Protein AF-A0A554JLK6-F1 (afdb_monomer)

Foldseek 3Di:
DADLVVLLVVLVVVVLADDPLLSVLSVVQQQLLLAPPVCSRVSSPQQWADRDPPFTDHGPSVLSNLCVLQVAAAQFAEEEAQCQSQRSVLSNLSHHQPQDPVRHGYAYEYEHQDPVRLVNNVVSSCVVPCVVVRRYHGHNHQCLLPDQVDAQGQGYEYQAEEEPDRRVNVLQRHDAQHWYWHHYAQWIKIWGRPDNPDIDIDIGGHHDGHHRDHPVPPDDDQDVVNVVVVVVVVVVVVVVVVLCCLQQFFFAPDQAWDKDFFDPPDWLLNVLVRCCVNRRHVGSVSLCVVCVVVVNRHQFAGGMDIDHSGQGSVNVSVDRNVDLLQKDKDFFDFLAWQQNVQVVCCVVVQDPRCQLVCCQQPVLVVLLVLAPLCPVPDPNGGCFQQQATGIDIAHSPHHSNNSSSVSNVVSDVLCDPVVCVLCVVVVHRSFLLSQQLLLLRQFAPDLVVSLQLLQLQVVCLVVQHQSQRVLLLLLVLVVDVVLVPPDSDDDPVSLVDPDQSNSSVDTDTRPGRSHHHHSSSSVSNSNHDHDLFNDWHQAPVRDIDTHNDPVRRVVVCCVRVVPDDDDD

Radius of gyration: 35.51 Å; Cα contacts (8 Å, |Δi|>4): 1007; chains: 1; bounding box: 73×86×81 Å

Mean predicted aligned error: 19.07 Å

Secondary structure (DSSP, 8-state):
--SHHHHHHHHHHTTS---HHHHHHHHHS-GGGGS-GGGGGGTTSSS-EEEETTEEEPPHHHHHHHHHHH---TT-EEEEES-TTSHHHHHHHHHHTS--TTS---EEEEE-SSHHHHHHHHHHHHTTTTTTTTSEEEE-S-GGG--GGG--EEEEEESSBBSSS--HHHHHHEEEEEEEEEEETTEEEEEEE-SSS-EEEEEEES---PBP--GGG---PPPHHHHHHHHHHHHHHHHHHHHHHHHHS---S-SS-EEEEE-TT--HHHHHHHHHHTTS-S-HHHHHHHHHHTT-TT-PPPEEEEE-TT--HHHHHHHHHH-S--EEEEE--TT--HHHHHHHHHHTTSS-TTHHHHIIIII-GGGGGG-GGGTTPPTT--STTTS--SEEEEETT--HHHHHHHHHHHHHHHS-HHHHHHHHHTT--HHHHHHHHHHHHHH-SSHHHHHHHHHHHHHHHHTT-----HHHHHHHHHH-HHHHTT--S--TTGGG---TT-TTTS-SS-SS-SS---HHHHHHHHSPPP-S--EEEE-TTSPEEEESSHHHHHHHHHHHH-------

Structure (mmCIF, N/CA/C/O backbone):
data_AF-A0A554JLK6-F1
#
_entry.id   AF-A0A554JLK6-F1
#
loop_
_atom_site.group_PDB
_atom_site.id
_atom_site.type_symbol
_atom_site.label_atom_id
_atom_site.label_alt_id
_atom_site.label_comp_id
_atom_site.label_asym_id
_atom_site.label_entity_id
_atom_site.label_seq_id
_atom_site.pdbx_PDB_ins_code
_atom_site.Cartn_x
_atom_site.Cartn_y
_atom_site.Cartn_z
_atom_site.occupancy
_atom_site.B_iso_or_equiv
_atom_site.auth_seq_id
_atom_site.auth_comp_id
_atom_site.auth_asym_id
_atom_site.auth_atom_id
_atom_site.pdbx_PDB_model_num
ATOM 1 N N . MET A 1 1 ? 7.892 -14.047 -4.023 1.00 76.25 1 MET A N 1
ATOM 2 C CA . MET A 1 1 ? 7.527 -15.366 -3.460 1.00 76.25 1 MET A CA 1
ATOM 3 C C . MET A 1 1 ? 8.730 -15.865 -2.685 1.00 76.25 1 MET A C 1
ATOM 5 O O . MET A 1 1 ? 9.843 -15.642 -3.142 1.00 76.25 1 MET A O 1
ATOM 9 N N . SER A 1 2 ? 8.518 -16.436 -1.505 1.00 81.81 2 SER A N 1
ATOM 10 C CA . SER A 1 2 ? 9.568 -16.790 -0.541 1.00 81.81 2 SER A CA 1
ATOM 11 C C . SER A 1 2 ? 9.986 -18.266 -0.585 1.00 81.81 2 SER A C 1
ATOM 13 O O . SER A 1 2 ? 10.984 -18.630 0.025 1.00 81.81 2 SER A O 1
ATOM 15 N N . SER A 1 3 ? 9.259 -19.123 -1.316 1.00 93.31 3 SER A N 1
ATOM 16 C CA . SER A 1 3 ? 9.575 -20.553 -1.455 1.00 93.31 3 SER A CA 1
ATOM 17 C C . SER A 1 3 ? 9.109 -21.144 -2.791 1.00 93.31 3 SER A C 1
ATOM 19 O O . SER A 1 3 ? 8.196 -20.604 -3.427 1.00 93.31 3 SER A O 1
ATOM 21 N N . ASN A 1 4 ? 9.665 -22.303 -3.175 1.00 94.38 4 ASN A N 1
ATOM 22 C CA . ASN A 1 4 ? 9.244 -23.053 -4.368 1.00 94.38 4 ASN A CA 1
ATOM 23 C C . ASN A 1 4 ? 7.742 -23.406 -4.329 1.00 94.38 4 ASN A C 1
ATOM 25 O O . ASN A 1 4 ? 7.024 -23.275 -5.315 1.00 94.38 4 ASN A O 1
ATOM 29 N N . ASN A 1 5 ? 7.218 -23.766 -3.152 1.00 95.75 5 ASN A N 1
ATOM 30 C CA . ASN A 1 5 ? 5.797 -24.082 -2.982 1.00 95.75 5 ASN A CA 1
ATOM 31 C C . ASN A 1 5 ? 4.879 -22.882 -3.251 1.00 95.75 5 ASN A C 1
ATOM 33 O O . ASN A 1 5 ? 3.791 -23.052 -3.802 1.00 95.75 5 ASN A O 1
ATOM 37 N N . GLU A 1 6 ? 5.287 -21.673 -2.862 1.00 96.00 6 GLU A N 1
ATOM 38 C CA . GLU A 1 6 ? 4.526 -20.460 -3.172 1.00 96.00 6 GLU A CA 1
ATOM 39 C C . GLU A 1 6 ? 4.541 -20.151 -4.667 1.00 96.00 6 GLU A C 1
ATOM 41 O O . GLU A 1 6 ? 3.490 -19.814 -5.214 1.00 96.00 6 GLU A O 1
ATOM 46 N N . LEU A 1 7 ? 5.695 -20.329 -5.321 1.00 97.00 7 LEU A N 1
ATOM 47 C CA . LEU A 1 7 ? 5.822 -20.196 -6.770 1.00 97.00 7 LEU A CA 1
ATOM 48 C C . LEU A 1 7 ? 4.867 -21.145 -7.497 1.00 97.00 7 LEU A C 1
ATOM 50 O O . LEU A 1 7 ? 4.025 -20.699 -8.275 1.00 97.00 7 LEU A O 1
ATOM 54 N N . ILE A 1 8 ? 4.919 -22.436 -7.173 1.00 97.88 8 ILE A N 1
ATOM 55 C CA . ILE A 1 8 ? 4.064 -23.461 -7.784 1.00 97.88 8 ILE A CA 1
ATOM 56 C C . ILE A 1 8 ? 2.579 -23.142 -7.567 1.00 97.88 8 ILE A C 1
ATOM 58 O O . ILE A 1 8 ? 1.784 -23.212 -8.502 1.00 97.88 8 ILE A O 1
ATOM 62 N N . ARG A 1 9 ? 2.186 -22.730 -6.353 1.00 97.50 9 ARG A N 1
ATOM 63 C CA . ARG A 1 9 ? 0.800 -22.321 -6.065 1.00 97.50 9 ARG A CA 1
ATOM 64 C C . ARG A 1 9 ? 0.363 -21.104 -6.880 1.00 97.50 9 ARG A C 1
ATOM 66 O O . ARG A 1 9 ? -0.819 -21.025 -7.210 1.00 97.50 9 ARG A O 1
ATOM 73 N N . SER A 1 10 ? 1.259 -20.158 -7.171 1.00 97.12 10 SER A N 1
ATOM 74 C CA . SER A 1 10 ? 0.940 -19.015 -8.037 1.00 97.12 10 SER A CA 1
ATOM 75 C C . SER A 1 10 ? 0.710 -19.466 -9.472 1.00 97.12 10 SER A C 1
ATOM 77 O O . SER A 1 10 ? -0.347 -19.185 -10.025 1.00 97.12 10 SER A O 1
ATOM 79 N N . LEU A 1 11 ? 1.627 -20.267 -10.023 1.00 97.88 11 LEU A N 1
ATOM 80 C CA . LEU A 1 11 ? 1.534 -20.776 -11.395 1.00 97.88 11 LEU A CA 1
ATOM 81 C C . LEU A 1 11 ? 0.262 -21.614 -11.625 1.00 97.88 11 LEU A C 1
ATOM 83 O O . LEU A 1 11 ? -0.370 -21.517 -12.678 1.00 97.88 11 LEU A O 1
ATOM 87 N N . ILE A 1 12 ? -0.154 -22.400 -10.624 1.00 98.12 12 ILE A N 1
ATOM 88 C CA . ILE A 1 12 ? -1.425 -23.141 -10.660 1.00 98.12 12 ILE A CA 1
ATOM 89 C C . ILE A 1 12 ? -2.621 -22.186 -10.623 1.00 98.12 12 ILE A C 1
ATOM 91 O O . ILE A 1 12 ? -3.562 -22.335 -11.400 1.00 98.12 12 ILE A O 1
ATOM 95 N N . ARG A 1 13 ? -2.598 -21.190 -9.731 1.00 97.00 13 ARG A N 1
ATOM 96 C CA . ARG A 1 13 ? -3.696 -20.226 -9.566 1.00 97.00 13 ARG A CA 1
ATOM 97 C C . ARG A 1 13 ? -3.902 -19.356 -10.800 1.00 97.00 13 ARG A C 1
ATOM 99 O O . ARG A 1 13 ? -5.038 -19.064 -11.152 1.00 97.00 13 ARG A O 1
ATOM 106 N N . GLU A 1 14 ? -2.815 -18.959 -11.446 1.00 94.19 14 GLU A N 1
ATOM 107 C CA . GLU A 1 14 ? -2.830 -18.222 -12.712 1.00 94.19 14 GLU A CA 1
ATOM 108 C C . GLU A 1 14 ? -3.269 -19.098 -13.889 1.00 94.19 14 GLU A C 1
ATOM 110 O O . GLU A 1 14 ? -3.522 -18.597 -14.983 1.00 94.19 14 GLU A O 1
ATOM 115 N N . GLY A 1 15 ? -3.379 -20.412 -13.673 1.00 96.00 15 GLY A N 1
ATOM 116 C CA . GLY A 1 15 ? -3.769 -21.357 -14.700 1.00 96.00 15 GLY A CA 1
AT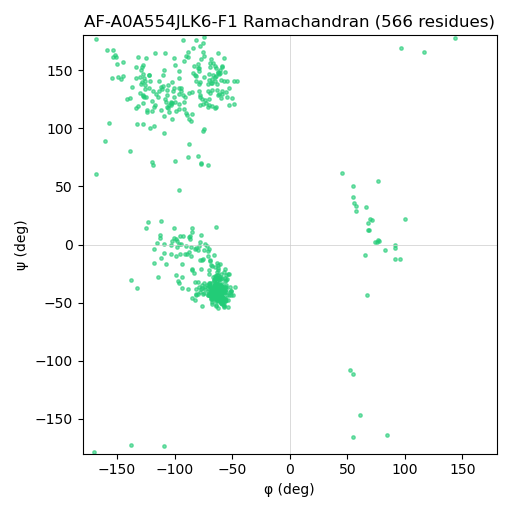OM 117 C C . GLY A 1 15 ? -2.724 -21.459 -15.803 1.00 96.00 15 GLY A C 1
ATOM 118 O O . GLY A 1 15 ? -3.101 -21.678 -16.949 1.00 96.00 15 GLY A O 1
ATOM 119 N N . VAL A 1 16 ? -1.435 -21.290 -15.497 1.00 97.62 16 VAL A N 1
ATOM 120 C CA . VAL A 1 16 ? -0.350 -21.571 -16.450 1.00 97.62 16 VAL A CA 1
ATOM 121 C C . VAL A 1 16 ? 0.241 -22.961 -16.238 1.00 97.62 16 VAL A C 1
ATOM 123 O O . VAL A 1 16 ? 0.626 -23.586 -17.212 1.00 97.62 16 VAL A O 1
ATOM 126 N N . LEU A 1 17 ? 0.248 -23.474 -15.004 1.00 98.25 17 LEU A N 1
ATOM 127 C CA . LEU A 1 17 ? 0.701 -24.826 -14.664 1.00 98.25 17 LEU A CA 1
ATOM 128 C C . LEU A 1 17 ? -0.498 -25.668 -14.205 1.00 98.25 17 LEU A C 1
ATOM 130 O O . LEU A 1 17 ? -1.136 -25.346 -13.206 1.00 98.25 17 LEU A O 1
ATOM 134 N N . LYS A 1 18 ? -0.835 -26.722 -14.946 1.00 97.50 18 LYS A N 1
ATOM 135 C CA . LYS A 1 18 ? -2.105 -27.461 -14.821 1.00 97.50 18 LYS A CA 1
ATOM 136 C C . LYS A 1 18 ? -1.911 -28.969 -14.767 1.00 97.50 18 LYS A C 1
ATOM 138 O O . LYS A 1 18 ? -2.658 -29.650 -14.069 1.00 97.50 18 LYS A O 1
ATOM 143 N N . THR A 1 19 ? -0.952 -29.484 -15.528 1.00 97.81 19 THR A N 1
ATOM 144 C CA . THR A 1 19 ? -0.754 -30.920 -15.714 1.00 97.81 19 THR A CA 1
ATOM 145 C C . THR A 1 19 ? -0.095 -31.524 -14.466 1.00 97.81 19 THR A C 1
ATOM 147 O O . THR A 1 19 ? 0.969 -31.041 -14.068 1.00 97.81 19 THR A O 1
ATOM 150 N N . PRO A 1 20 ? -0.681 -32.561 -13.830 1.00 97.00 20 PRO A N 1
ATOM 151 C CA . PRO A 1 20 ? -0.158 -33.145 -12.590 1.00 97.00 20 PRO A CA 1
ATOM 152 C C . PRO A 1 20 ? 1.318 -33.545 -12.663 1.00 97.00 20 PRO A C 1
ATOM 154 O O . PRO A 1 20 ? 2.090 -33.198 -11.773 1.00 97.00 20 PRO A O 1
ATOM 157 N N . GLU A 1 21 ? 1.739 -34.176 -13.758 1.00 95.62 21 GLU A N 1
ATOM 158 C CA . GLU A 1 21 ? 3.119 -34.619 -13.960 1.00 95.62 21 GLU A CA 1
ATOM 159 C C . GLU A 1 21 ? 4.100 -33.437 -14.026 1.00 95.62 21 GLU A C 1
ATOM 161 O O . GLU A 1 21 ? 5.222 -33.527 -13.527 1.00 95.62 21 GLU A O 1
ATOM 166 N N . LEU A 1 22 ? 3.673 -32.304 -14.600 1.00 98.31 22 LEU A N 1
ATOM 167 C CA . LEU A 1 22 ? 4.466 -31.073 -14.623 1.00 98.31 22 LEU A CA 1
ATOM 168 C C . LEU A 1 22 ? 4.493 -30.398 -13.249 1.00 98.31 22 LEU A C 1
ATOM 170 O O . LEU A 1 22 ? 5.538 -29.899 -12.838 1.00 98.31 22 LEU A O 1
ATOM 174 N N . ILE A 1 23 ? 3.383 -30.412 -12.507 1.00 98.50 23 ILE A N 1
ATOM 175 C CA . ILE A 1 23 ? 3.348 -29.911 -11.127 1.00 98.50 23 ILE A CA 1
ATOM 176 C C . ILE A 1 23 ? 4.336 -30.696 -10.255 1.00 98.50 23 ILE A C 1
ATOM 178 O O . ILE A 1 23 ? 5.090 -30.094 -9.488 1.00 98.50 23 ILE A O 1
ATOM 182 N N . ASP A 1 24 ? 4.372 -32.019 -10.394 1.00 97.88 24 ASP A N 1
ATOM 183 C CA . ASP A 1 24 ? 5.304 -32.867 -9.653 1.00 97.88 24 ASP A CA 1
ATOM 184 C C . ASP A 1 24 ? 6.756 -32.644 -10.087 1.00 97.88 24 ASP A C 1
ATOM 186 O O . ASP A 1 24 ? 7.638 -32.581 -9.229 1.00 97.88 24 ASP A O 1
ATOM 190 N N . ALA A 1 25 ? 7.009 -32.401 -11.377 1.00 98.25 25 ALA A N 1
ATOM 191 C CA . ALA A 1 25 ? 8.333 -32.004 -11.854 1.00 98.25 25 ALA A CA 1
ATOM 192 C C . ALA A 1 25 ? 8.816 -30.698 -11.205 1.00 98.25 25 ALA A C 1
ATOM 194 O O . ALA A 1 25 ? 9.941 -30.639 -10.716 1.00 98.25 25 ALA A O 1
ATOM 195 N N . PHE A 1 26 ? 7.967 -29.667 -11.131 1.00 98.44 26 PHE A N 1
ATOM 196 C CA . PHE A 1 26 ? 8.320 -28.396 -10.484 1.00 98.44 26 PHE A CA 1
ATOM 197 C C . PHE A 1 26 ? 8.552 -28.538 -8.971 1.00 98.44 26 PHE A C 1
ATOM 199 O O . PHE A 1 26 ? 9.356 -27.800 -8.400 1.00 98.44 26 PHE A O 1
ATOM 206 N N . ARG A 1 27 ? 7.866 -29.477 -8.307 1.00 98.12 27 ARG A N 1
ATOM 207 C CA . ARG A 1 27 ? 8.119 -29.796 -6.891 1.00 98.12 27 ARG A CA 1
ATOM 208 C C . ARG A 1 27 ? 9.449 -30.513 -6.697 1.00 98.12 27 ARG A C 1
ATOM 210 O O . ARG A 1 27 ? 10.131 -30.247 -5.714 1.00 98.12 27 ARG A O 1
ATOM 217 N N . ALA A 1 28 ? 9.778 -31.434 -7.599 1.00 98.00 28 ALA A N 1
ATOM 218 C CA . ALA A 1 28 ? 10.960 -32.275 -7.494 1.00 98.00 28 ALA A CA 1
ATOM 219 C C . ALA A 1 28 ? 12.249 -31.568 -7.925 1.00 98.00 28 ALA A C 1
ATOM 221 O O . ALA A 1 28 ? 13.304 -31.883 -7.386 1.00 98.00 28 ALA A O 1
ATOM 222 N N . ILE A 1 29 ? 12.172 -30.646 -8.889 1.00 98.25 29 ILE A N 1
ATOM 223 C CA . ILE A 1 29 ? 13.323 -29.944 -9.465 1.00 98.25 29 ILE A CA 1
ATOM 224 C C . ILE A 1 29 ? 13.305 -28.484 -9.011 1.00 98.25 29 ILE A C 1
ATOM 226 O O . ILE A 1 29 ? 12.642 -27.627 -9.606 1.00 98.25 29 ILE A O 1
ATOM 230 N N . ASP A 1 30 ? 14.053 -28.201 -7.950 1.00 97.69 30 ASP A N 1
ATOM 231 C CA . ASP A 1 30 ? 14.119 -26.880 -7.343 1.00 97.69 30 ASP A CA 1
ATOM 232 C C . ASP A 1 30 ? 14.870 -25.898 -8.251 1.00 97.69 30 ASP A C 1
ATOM 234 O O . ASP A 1 30 ? 16.056 -26.055 -8.534 1.00 97.69 30 ASP A O 1
ATOM 238 N N . ARG A 1 31 ? 14.186 -24.837 -8.689 1.00 97.44 31 ARG A N 1
ATOM 239 C CA . ARG A 1 31 ? 14.775 -23.766 -9.503 1.00 97.44 31 ARG A CA 1
ATOM 240 C C . ARG A 1 31 ? 15.998 -23.123 -8.843 1.00 97.44 31 ARG A C 1
ATOM 242 O O . ARG A 1 31 ? 16.894 -22.683 -9.567 1.00 97.44 31 ARG A O 1
ATOM 249 N N . ASN A 1 32 ? 16.054 -23.072 -7.510 1.00 97.06 32 ASN A N 1
ATOM 250 C CA . ASN A 1 32 ? 17.182 -22.506 -6.773 1.00 97.06 32 ASN A CA 1
ATOM 251 C C . ASN A 1 32 ? 18.506 -23.212 -7.100 1.00 97.06 32 ASN A C 1
ATOM 253 O O . ASN A 1 32 ? 19.555 -22.577 -7.141 1.00 97.06 32 ASN A O 1
ATOM 257 N N . ASP A 1 33 ? 18.464 -24.497 -7.459 1.00 97.44 33 ASP A N 1
ATOM 258 C CA . ASP A 1 33 ? 19.659 -25.243 -7.851 1.00 97.44 33 ASP A CA 1
ATOM 259 C C . ASP A 1 33 ? 20.275 -24.813 -9.182 1.00 97.44 33 ASP A C 1
ATOM 261 O O . ASP A 1 33 ? 21.404 -25.216 -9.483 1.00 97.44 33 ASP A O 1
ATOM 265 N N . PHE A 1 34 ? 19.548 -24.018 -9.968 1.00 97.88 34 PHE A N 1
ATOM 266 C CA . PHE A 1 34 ? 19.894 -23.642 -11.335 1.00 97.88 34 PHE A CA 1
ATOM 267 C C . PHE A 1 34 ? 20.169 -22.140 -11.492 1.00 97.88 34 PHE A C 1
ATOM 269 O O . PHE A 1 34 ? 20.466 -21.682 -12.600 1.00 97.88 34 PHE A O 1
ATOM 276 N N . VAL A 1 35 ? 20.097 -21.359 -10.411 1.00 95.62 35 VAL A N 1
ATOM 277 C CA . VAL A 1 35 ? 20.457 -19.934 -10.412 1.00 95.62 35 VAL A CA 1
ATOM 278 C C . VAL A 1 35 ? 21.868 -19.731 -9.841 1.00 95.62 35 VAL A C 1
ATOM 280 O O . VAL A 1 35 ? 22.359 -20.573 -9.092 1.00 95.62 35 VAL A O 1
ATOM 283 N N . PRO A 1 36 ? 22.589 -18.654 -10.208 1.00 92.19 36 PRO A N 1
ATOM 284 C CA . PRO A 1 36 ? 23.815 -18.287 -9.501 1.00 92.19 36 PRO A CA 1
ATOM 285 C C . PRO A 1 36 ? 23.528 -17.950 -8.029 1.00 92.19 36 PRO A C 1
ATOM 287 O O . PRO A 1 36 ? 22.490 -17.361 -7.740 1.00 92.19 36 PRO A O 1
ATOM 290 N N . GLU A 1 37 ? 24.489 -18.220 -7.143 1.00 90.56 37 GLU A N 1
ATOM 291 C CA . GLU A 1 37 ? 24.391 -17.991 -5.687 1.00 90.56 37 GLU A CA 1
ATOM 292 C C . GLU A 1 37 ? 23.931 -16.561 -5.334 1.00 90.56 37 GLU A C 1
ATOM 294 O O . GLU A 1 37 ? 23.056 -16.347 -4.500 1.00 90.56 37 GLU A O 1
ATOM 299 N N . SER A 1 38 ? 24.421 -15.557 -6.070 1.00 91.00 38 SER A N 1
ATOM 300 C CA . SER A 1 38 ? 24.032 -14.147 -5.902 1.00 91.00 38 SER A CA 1
ATOM 301 C C . SER A 1 38 ? 22.538 -13.863 -6.119 1.00 91.00 38 SER A C 1
ATOM 303 O O . SER A 1 38 ? 22.056 -12.788 -5.765 1.00 91.00 38 SER A O 1
ATOM 305 N N . PHE A 1 39 ? 21.810 -14.785 -6.751 1.00 91.81 39 PHE A N 1
ATOM 306 C CA . PHE A 1 39 ? 20.391 -14.665 -7.075 1.00 91.81 39 PHE A CA 1
ATOM 307 C C . PHE A 1 39 ? 19.504 -15.654 -6.307 1.00 91.81 39 PHE A C 1
ATOM 309 O O . PHE A 1 39 ? 18.297 -15.643 -6.541 1.00 91.81 39 PHE A O 1
ATOM 316 N N . GLU A 1 40 ? 20.037 -16.435 -5.360 1.00 91.00 40 GLU A N 1
ATOM 317 C CA . GLU A 1 40 ? 19.241 -17.343 -4.513 1.00 91.00 40 GLU A CA 1
ATOM 318 C C . GLU A 1 40 ? 18.031 -16.658 -3.846 1.00 91.00 40 GLU A C 1
ATOM 320 O O . GLU A 1 40 ? 16.922 -17.187 -3.953 1.00 91.00 40 GLU A O 1
ATOM 325 N N . PRO A 1 41 ? 18.139 -15.430 -3.280 1.00 91.75 41 PRO A N 1
ATOM 326 C CA . PRO A 1 41 ? 16.979 -14.750 -2.689 1.00 91.75 41 PRO A CA 1
ATOM 327 C C . PRO A 1 41 ? 15.853 -14.444 -3.689 1.00 91.75 41 PRO A C 1
ATOM 329 O O . PRO A 1 41 ? 14.724 -14.156 -3.296 1.00 91.75 41 PRO A O 1
ATOM 332 N N . HIS A 1 42 ? 16.161 -14.485 -4.987 1.00 91.25 42 HIS A N 1
ATOM 333 C CA . HIS A 1 42 ? 15.244 -14.195 -6.083 1.00 91.25 42 HIS A CA 1
ATOM 334 C C . HIS A 1 42 ? 14.860 -15.448 -6.878 1.00 91.25 42 HIS A C 1
ATOM 336 O O . HIS A 1 42 ? 14.078 -15.327 -7.821 1.00 91.25 42 HIS A O 1
ATOM 342 N N . ALA A 1 43 ? 15.365 -16.635 -6.520 1.00 92.38 43 ALA A N 1
ATOM 343 C CA . ALA A 1 43 ? 15.181 -17.864 -7.292 1.00 92.38 43 ALA A CA 1
ATOM 344 C C . ALA A 1 43 ? 13.706 -18.190 -7.560 1.00 92.38 43 ALA A C 1
ATOM 346 O O . ALA A 1 43 ? 13.364 -18.646 -8.650 1.00 92.38 43 ALA A O 1
ATOM 347 N N . TYR A 1 44 ? 12.835 -17.899 -6.589 1.00 96.75 44 TYR A N 1
ATOM 348 C CA . TYR A 1 44 ? 11.397 -18.170 -6.649 1.00 96.75 44 TYR A CA 1
ATOM 349 C C . TYR A 1 44 ? 10.554 -16.992 -7.141 1.00 96.75 44 TYR A C 1
ATOM 351 O O . TYR A 1 44 ? 9.330 -17.095 -7.182 1.00 96.75 44 TYR A O 1
ATOM 359 N N . ALA A 1 45 ? 11.165 -15.855 -7.476 1.00 92.38 45 ALA A N 1
ATOM 360 C CA . ALA A 1 45 ? 10.440 -14.766 -8.112 1.00 92.38 45 ALA A CA 1
ATOM 361 C C . ALA A 1 45 ? 10.076 -15.161 -9.549 1.00 92.38 45 ALA A C 1
ATOM 363 O O . ALA A 1 45 ? 10.898 -15.733 -10.270 1.00 92.38 45 ALA A O 1
ATOM 364 N N . ASP A 1 46 ? 8.856 -14.830 -9.973 1.00 95.00 46 ASP A N 1
ATOM 365 C CA . ASP A 1 46 ? 8.412 -15.079 -11.341 1.00 95.00 46 ASP A CA 1
ATOM 366 C C . ASP A 1 46 ? 9.002 -14.043 -12.315 1.00 95.00 46 ASP A C 1
ATOM 368 O O . ASP A 1 46 ? 8.336 -13.124 -12.778 1.00 95.00 46 ASP A O 1
ATOM 372 N N . GLN A 1 47 ? 10.315 -14.133 -12.534 1.00 92.25 47 GLN A N 1
ATOM 373 C CA . GLN A 1 47 ? 11.086 -13.229 -13.385 1.00 92.25 47 GLN A CA 1
ATOM 374 C C . GLN A 1 47 ? 12.286 -13.962 -14.005 1.00 92.25 47 GLN A C 1
ATOM 376 O O . GLN A 1 47 ? 12.770 -14.956 -13.442 1.00 92.25 47 GLN A O 1
ATOM 381 N N . PRO A 1 48 ? 12.803 -13.500 -15.157 1.00 89.00 48 PRO A N 1
ATOM 382 C CA . PRO A 1 48 ? 14.052 -14.024 -15.688 1.00 89.00 48 PRO A CA 1
ATOM 383 C C . PRO A 1 48 ? 15.235 -13.579 -14.818 1.00 89.00 48 PRO A C 1
ATOM 385 O O . PRO A 1 48 ? 15.237 -12.471 -14.281 1.00 89.00 48 PRO A O 1
ATOM 388 N N . LEU A 1 49 ? 16.261 -14.426 -14.698 1.00 91.12 49 LEU A N 1
ATOM 389 C CA . LEU A 1 49 ? 17.471 -14.115 -13.924 1.00 91.12 49 LEU A CA 1
ATOM 390 C C . LEU A 1 49 ? 18.736 -14.311 -14.772 1.00 91.12 49 LEU A C 1
ATOM 392 O O . LEU A 1 49 ? 18.785 -15.252 -15.564 1.00 91.12 49 LEU A O 1
ATOM 396 N N . PRO A 1 50 ? 19.776 -13.470 -14.630 1.00 92.62 50 PRO A N 1
ATOM 397 C CA . PRO A 1 50 ? 21.047 -13.673 -15.323 1.00 92.62 50 PRO A CA 1
ATOM 398 C C . PRO A 1 50 ? 21.739 -14.970 -14.887 1.00 92.62 50 PRO A C 1
ATOM 400 O O . PRO A 1 50 ? 21.801 -15.270 -13.696 1.00 92.62 50 PRO A O 1
ATOM 403 N N . ILE A 1 51 ? 22.314 -15.712 -15.839 1.00 90.75 51 ILE A N 1
ATOM 404 C CA . ILE A 1 51 ? 23.072 -16.950 -15.554 1.00 90.75 51 ILE A CA 1
ATOM 405 C C . ILE A 1 51 ? 24.551 -16.892 -15.958 1.00 90.75 51 ILE A C 1
ATOM 407 O O . ILE A 1 51 ? 25.294 -17.823 -15.632 1.00 90.75 51 ILE A O 1
ATOM 411 N N . GLY A 1 52 ? 24.971 -15.785 -16.582 1.00 87.00 52 GLY A N 1
ATOM 412 C CA . GLY A 1 52 ? 26.310 -15.551 -17.136 1.00 87.00 52 GLY A CA 1
ATOM 413 C C . GLY A 1 52 ? 26.273 -15.369 -18.658 1.00 87.00 52 GLY A C 1
ATOM 414 O O . GLY A 1 52 ? 25.264 -15.668 -19.288 1.00 87.00 52 GLY A O 1
ATOM 415 N N . GLU A 1 53 ? 27.358 -14.859 -19.252 1.00 90.00 53 GLU A N 1
ATOM 416 C CA . GLU A 1 53 ? 27.562 -14.823 -20.721 1.00 90.00 53 GLU A CA 1
ATOM 417 C C . GLU A 1 53 ? 26.458 -14.084 -21.509 1.00 90.00 53 GLU A C 1
ATOM 419 O O . GLU A 1 53 ? 26.144 -14.404 -22.659 1.00 90.00 53 GLU A O 1
ATOM 424 N N . GLY A 1 54 ? 25.818 -13.100 -20.868 1.00 85.31 54 GLY A N 1
ATOM 425 C CA . GLY A 1 54 ? 24.681 -12.367 -21.434 1.00 85.31 54 GLY A CA 1
ATOM 426 C C . GLY A 1 54 ? 23.398 -13.195 -21.587 1.00 85.31 54 GLY A C 1
ATOM 427 O O . GLY A 1 54 ? 22.486 -12.745 -22.274 1.00 85.31 54 GLY A O 1
ATOM 428 N N . GLN A 1 55 ? 23.325 -14.384 -20.980 1.00 88.75 55 GLN A N 1
ATOM 429 C CA . GLN A 1 55 ? 22.158 -15.268 -21.008 1.00 88.75 55 GLN A CA 1
ATOM 430 C C . GLN A 1 55 ? 21.339 -15.170 -19.715 1.00 88.75 55 GLN A C 1
ATOM 432 O O . GLN A 1 55 ? 21.836 -14.761 -18.656 1.00 88.75 55 GLN A O 1
ATOM 437 N N . THR A 1 56 ? 20.080 -15.598 -19.794 1.00 90.69 56 THR A N 1
ATOM 438 C CA . THR A 1 56 ? 19.139 -15.636 -18.671 1.00 90.69 56 THR A CA 1
ATOM 439 C C . THR A 1 56 ? 18.506 -17.018 -18.524 1.00 90.69 56 THR A C 1
ATOM 441 O O . THR A 1 56 ? 18.262 -17.711 -19.507 1.00 90.69 56 THR A O 1
ATOM 444 N N . ILE A 1 57 ? 18.209 -17.420 -17.287 1.00 92.69 57 ILE A N 1
ATOM 445 C CA . ILE A 1 57 ? 17.210 -18.459 -17.025 1.00 92.69 57 ILE A CA 1
ATOM 446 C C . ILE A 1 57 ? 15.829 -17.811 -17.157 1.00 92.69 57 ILE A C 1
ATOM 448 O O . ILE A 1 57 ? 15.558 -16.778 -16.537 1.00 92.69 57 ILE A O 1
ATOM 452 N N . SER A 1 58 ? 14.965 -18.402 -17.981 1.00 92.00 58 SER A N 1
ATOM 453 C CA . SER A 1 58 ? 13.623 -17.888 -18.284 1.00 92.00 58 SER A CA 1
ATOM 454 C C . SER A 1 58 ? 12.755 -17.746 -17.033 1.00 92.00 58 SER A C 1
ATOM 456 O O . SER A 1 58 ? 12.946 -18.473 -16.058 1.00 92.00 58 SER A O 1
ATOM 458 N N . GLN A 1 59 ? 11.783 -16.831 -17.045 1.00 94.62 59 GLN A N 1
ATOM 459 C CA . GLN A 1 59 ? 10.809 -16.710 -15.953 1.00 94.62 59 GLN A CA 1
ATOM 460 C C . GLN A 1 59 ? 10.009 -18.022 -15.770 1.00 94.62 59 GLN A C 1
ATOM 462 O O . GLN A 1 59 ? 9.685 -18.669 -16.775 1.00 94.62 59 GLN A O 1
ATOM 467 N N . PRO A 1 60 ? 9.703 -18.439 -14.528 1.00 97.69 60 PRO A N 1
ATOM 468 C CA . PRO A 1 60 ? 8.918 -19.638 -14.237 1.00 97.69 60 PRO A CA 1
ATOM 469 C C . PRO A 1 60 ? 7.613 -19.759 -15.030 1.00 97.69 60 PRO A C 1
ATOM 471 O O . PRO A 1 60 ? 7.354 -20.834 -15.569 1.00 97.69 60 PRO A O 1
ATOM 474 N N . TYR A 1 61 ? 6.843 -18.675 -15.174 1.00 97.38 61 TYR A N 1
ATOM 475 C CA . TYR A 1 61 ? 5.614 -18.653 -15.972 1.00 97.38 61 TYR A CA 1
ATOM 476 C C . TYR A 1 61 ? 5.853 -19.102 -17.411 1.00 97.38 61 TYR A C 1
ATOM 478 O O . TYR A 1 61 ? 5.149 -19.966 -17.925 1.00 97.38 61 TYR A O 1
ATOM 486 N N . THR A 1 62 ? 6.885 -18.561 -18.062 1.00 96.50 62 THR A N 1
ATOM 487 C CA . THR A 1 62 ? 7.230 -18.900 -19.448 1.00 96.50 62 THR A CA 1
ATOM 488 C C . THR A 1 62 ? 7.633 -20.361 -19.574 1.00 96.50 62 THR A C 1
ATOM 490 O O . THR A 1 62 ? 7.216 -21.026 -20.517 1.00 96.50 62 THR A O 1
ATOM 493 N N . VAL A 1 63 ? 8.408 -20.885 -18.620 1.00 98.31 63 VAL A N 1
ATOM 494 C CA . VAL A 1 63 ? 8.800 -22.301 -18.632 1.00 98.31 63 VAL A CA 1
ATOM 495 C C . VAL A 1 63 ? 7.580 -23.202 -18.447 1.00 98.31 63 VAL A C 1
ATOM 497 O O . VAL A 1 63 ? 7.407 -24.132 -19.229 1.00 98.31 63 VAL A O 1
ATOM 500 N N . ALA A 1 64 ? 6.700 -22.906 -17.485 1.00 98.44 64 ALA A N 1
ATOM 501 C CA . ALA A 1 64 ? 5.454 -23.651 -17.298 1.00 98.44 64 ALA A CA 1
ATOM 502 C C . ALA A 1 64 ? 4.582 -23.612 -18.564 1.00 98.44 64 ALA A C 1
ATOM 504 O O . ALA A 1 64 ? 4.177 -24.658 -19.065 1.00 98.44 64 ALA A O 1
ATOM 505 N N . PHE A 1 65 ? 4.387 -22.423 -19.141 1.00 98.38 65 PHE A N 1
ATOM 506 C CA . PHE A 1 65 ? 3.614 -22.219 -20.365 1.00 98.38 65 PHE A CA 1
ATOM 507 C C . PHE A 1 65 ? 4.149 -23.058 -21.534 1.00 98.38 65 PHE A C 1
ATOM 509 O O . PHE A 1 65 ? 3.393 -23.763 -22.202 1.00 98.38 65 PHE A O 1
ATOM 516 N N . MET A 1 66 ? 5.463 -23.028 -21.768 1.00 98.56 66 MET A N 1
ATOM 517 C CA . MET A 1 66 ? 6.087 -23.793 -22.848 1.00 98.56 66 MET A CA 1
ATOM 518 C C . MET A 1 66 ? 6.004 -25.304 -22.621 1.00 98.56 66 MET A C 1
ATOM 520 O O . MET A 1 66 ? 5.773 -26.044 -23.576 1.00 98.56 66 MET A O 1
ATOM 524 N N . LEU A 1 67 ? 6.166 -25.770 -21.379 1.00 98.69 67 LEU A N 1
ATOM 525 C CA . LEU A 1 67 ? 6.072 -27.192 -21.048 1.00 98.69 67 LEU A CA 1
ATOM 526 C C . LEU A 1 67 ? 4.643 -27.729 -21.194 1.00 98.69 67 LEU A C 1
ATOM 528 O O . LEU A 1 67 ? 4.475 -28.835 -21.703 1.00 98.69 67 LEU A O 1
ATOM 532 N N . GLU A 1 68 ? 3.619 -26.948 -20.842 1.00 98.56 68 GLU A N 1
ATOM 533 C CA . GLU A 1 68 ? 2.216 -27.317 -21.086 1.00 98.56 68 GLU A CA 1
ATOM 534 C C . GLU A 1 68 ? 1.905 -27.434 -22.587 1.00 98.56 68 GLU A C 1
ATOM 536 O O . GLU A 1 68 ? 1.250 -28.384 -23.021 1.00 98.56 68 GLU A O 1
ATOM 541 N N . LEU A 1 69 ? 2.420 -26.517 -23.418 1.00 98.38 69 LEU A N 1
ATOM 542 C CA . LEU A 1 69 ? 2.286 -26.618 -24.879 1.00 98.38 69 LEU A CA 1
ATOM 543 C C . LEU A 1 69 ? 3.026 -27.844 -25.434 1.00 98.38 69 LEU A C 1
ATOM 545 O O . LEU A 1 69 ? 2.511 -28.556 -26.308 1.00 98.38 69 LEU A O 1
ATOM 549 N N . LEU A 1 70 ? 4.225 -28.112 -24.912 1.00 98.62 70 LEU A N 1
ATOM 550 C CA . LEU A 1 70 ? 5.051 -29.243 -25.324 1.00 98.62 70 LEU A CA 1
ATOM 551 C C . LEU A 1 70 ? 4.410 -30.579 -24.924 1.00 98.62 70 LEU A C 1
ATOM 553 O O . LEU A 1 70 ? 4.532 -31.549 -25.667 1.00 98.62 70 LEU A O 1
ATOM 557 N N . ALA A 1 71 ? 3.695 -30.621 -23.796 1.00 98.19 71 ALA A N 1
ATOM 558 C CA . ALA A 1 71 ? 3.036 -31.801 -23.234 1.00 98.19 71 ALA A CA 1
ATOM 559 C C . ALA A 1 71 ? 3.930 -33.063 -23.250 1.00 98.19 71 ALA A C 1
ATOM 561 O O . ALA A 1 71 ? 3.603 -34.038 -23.945 1.00 98.19 71 ALA A O 1
ATOM 562 N N . PRO A 1 72 ? 5.081 -33.041 -22.548 1.00 97.69 72 PRO A N 1
ATOM 563 C CA . PRO A 1 72 ? 5.984 -34.186 -22.471 1.00 97.69 72 PRO A CA 1
ATOM 564 C C . PRO A 1 72 ? 5.317 -35.364 -21.752 1.00 97.69 72 PRO A C 1
ATOM 566 O O . PRO A 1 72 ? 4.561 -35.174 -20.800 1.00 97.69 72 PRO A O 1
ATOM 569 N N . LYS A 1 73 ? 5.613 -36.587 -22.197 1.00 95.81 73 LYS A N 1
ATOM 570 C CA . LYS A 1 73 ? 5.063 -37.824 -21.627 1.00 95.81 73 LYS A CA 1
ATOM 571 C C . LYS A 1 73 ? 6.160 -38.825 -21.253 1.00 95.81 73 LYS A C 1
ATOM 573 O O . LYS A 1 73 ? 7.218 -38.831 -21.884 1.00 95.81 73 LYS A O 1
ATOM 578 N N . PRO A 1 74 ? 5.907 -39.722 -20.283 1.00 96.06 74 PRO A N 1
ATOM 579 C CA . PRO A 1 74 ? 6.783 -40.860 -20.015 1.00 96.06 74 PRO A CA 1
ATOM 580 C C . PRO A 1 74 ? 7.108 -41.649 -21.294 1.00 96.06 74 PRO A C 1
ATOM 582 O O . PRO A 1 74 ? 6.206 -42.088 -22.012 1.00 96.06 74 PRO A O 1
ATOM 585 N N . GLY A 1 75 ? 8.396 -41.841 -21.578 1.00 95.31 75 GLY A N 1
ATOM 586 C CA . GLY A 1 75 ? 8.883 -42.503 -22.793 1.00 95.31 75 GLY A CA 1
ATOM 587 C C . GLY A 1 75 ? 9.272 -41.568 -23.943 1.00 95.31 75 GLY A C 1
ATOM 588 O O . GLY A 1 75 ? 9.930 -42.036 -24.869 1.00 95.31 75 GLY A O 1
ATOM 589 N N . ASP A 1 76 ? 8.922 -40.277 -23.893 1.00 97.12 76 ASP A N 1
ATOM 590 C CA . ASP A 1 76 ? 9.265 -39.330 -24.961 1.00 97.12 76 ASP A CA 1
ATOM 591 C C . ASP A 1 76 ? 10.787 -39.133 -25.087 1.00 97.12 76 ASP A C 1
ATOM 593 O O . ASP A 1 76 ? 11.525 -39.007 -24.102 1.00 97.12 76 ASP A O 1
ATOM 597 N N . ARG A 1 77 ? 11.253 -39.029 -26.332 1.00 97.94 77 ARG A N 1
ATOM 598 C CA . ARG A 1 77 ? 12.597 -38.569 -26.697 1.00 97.94 77 ARG A CA 1
ATOM 599 C C . ARG A 1 77 ? 12.561 -37.065 -26.930 1.00 97.94 77 ARG A C 1
ATOM 601 O O . ARG A 1 77 ? 11.894 -36.601 -27.859 1.00 97.94 77 ARG A O 1
ATOM 608 N N . VAL A 1 78 ? 13.285 -36.309 -26.109 1.00 98.62 78 VAL A N 1
ATOM 609 C CA . VAL A 1 78 ? 13.204 -34.843 -26.093 1.00 98.62 78 VAL A CA 1
ATOM 610 C C . VAL A 1 78 ? 14.538 -34.202 -26.448 1.00 98.62 78 VAL A C 1
ATOM 612 O O . VAL A 1 78 ? 15.565 -34.548 -25.871 1.00 98.62 78 VAL A O 1
ATOM 615 N N . LEU A 1 79 ? 14.512 -33.231 -27.357 1.00 98.62 79 LEU A N 1
ATOM 616 C CA . LEU A 1 79 ? 15.641 -32.344 -27.629 1.00 98.62 79 LEU A CA 1
ATOM 617 C C . LEU A 1 79 ? 15.360 -30.957 -27.031 1.00 98.62 79 LEU A C 1
ATOM 619 O O . LEU A 1 79 ? 14.404 -30.300 -27.434 1.00 98.62 79 LEU A O 1
ATOM 623 N N . ASP A 1 80 ? 16.184 -30.524 -26.081 1.00 98.44 80 ASP A N 1
ATOM 624 C CA . ASP A 1 80 ? 16.142 -29.200 -25.446 1.00 98.44 80 ASP A CA 1
ATOM 625 C C . ASP A 1 80 ? 17.289 -28.336 -25.990 1.00 98.44 80 ASP A C 1
ATOM 627 O O . ASP A 1 80 ? 18.460 -28.661 -25.806 1.00 98.44 80 ASP A O 1
ATOM 631 N N . ILE A 1 81 ? 16.968 -27.264 -26.711 1.00 97.81 81 ILE A N 1
ATOM 632 C CA . ILE A 1 81 ? 17.926 -26.447 -27.463 1.00 97.81 81 ILE A CA 1
ATOM 633 C C . ILE A 1 81 ? 18.130 -25.102 -26.773 1.00 97.81 81 ILE A C 1
ATOM 635 O O . ILE A 1 81 ? 17.194 -24.321 -26.635 1.00 97.81 81 ILE A O 1
ATOM 639 N N . GLY A 1 82 ? 19.373 -24.778 -26.423 1.00 95.81 82 GLY A N 1
ATOM 640 C CA . GLY A 1 82 ? 19.691 -23.605 -25.609 1.00 95.81 82 GLY A CA 1
ATOM 641 C C . GLY A 1 82 ? 19.371 -23.863 -24.141 1.00 95.81 82 GLY A C 1
ATOM 642 O O . GLY A 1 82 ? 18.599 -23.121 -23.536 1.00 95.81 82 GLY A O 1
ATOM 643 N N . SER A 1 83 ? 19.932 -24.939 -23.583 1.00 95.06 83 SER A N 1
ATOM 644 C CA . SER A 1 83 ? 19.586 -25.414 -22.241 1.00 95.06 83 SER A CA 1
ATOM 645 C C . SER A 1 83 ? 20.024 -24.475 -21.113 1.00 95.06 83 SER A C 1
ATOM 647 O O . SER A 1 83 ? 19.509 -24.584 -19.997 1.00 95.06 83 SER A O 1
ATOM 649 N N . GLY A 1 84 ? 20.964 -23.553 -21.365 1.00 95.56 84 GLY A N 1
ATOM 650 C CA . GLY A 1 84 ? 21.359 -22.508 -20.424 1.00 95.56 84 GLY A CA 1
ATOM 651 C C . GLY A 1 84 ? 21.791 -23.069 -19.070 1.00 95.56 84 GLY A C 1
ATOM 652 O O . GLY A 1 84 ? 22.825 -23.720 -18.955 1.00 95.56 84 GLY A O 1
ATOM 653 N N . SER A 1 85 ? 20.999 -22.816 -18.023 1.00 96.81 85 SER A N 1
ATOM 654 C CA . SER A 1 85 ? 21.292 -23.312 -16.673 1.00 96.81 85 SER A CA 1
ATOM 655 C C . SER A 1 85 ? 21.004 -24.796 -16.455 1.00 96.81 85 SER A C 1
ATOM 657 O O . SER A 1 85 ? 21.431 -25.321 -15.429 1.00 96.81 85 SER A O 1
ATOM 659 N N . GLY A 1 86 ? 20.272 -25.450 -17.364 1.00 97.81 86 GLY A N 1
ATOM 660 C CA . GLY A 1 86 ? 19.863 -26.856 -17.282 1.00 97.81 86 GLY A CA 1
ATOM 661 C C . GLY A 1 86 ? 18.506 -27.113 -16.614 1.00 97.81 86 GLY A C 1
ATOM 662 O O . GLY A 1 86 ? 18.064 -28.260 -16.578 1.00 97.81 86 GLY A O 1
ATOM 663 N N . TRP A 1 87 ? 17.817 -26.083 -16.103 1.00 98.50 87 TRP A N 1
ATOM 664 C CA . TRP A 1 87 ? 16.577 -26.262 -15.326 1.00 98.50 87 TRP A CA 1
ATOM 665 C C . TRP A 1 87 ? 15.457 -26.920 -16.137 1.00 98.50 87 TRP A C 1
ATOM 667 O O . TRP A 1 87 ? 14.826 -27.874 -15.688 1.00 98.50 87 TRP A O 1
ATOM 677 N N . THR A 1 88 ? 15.238 -26.446 -17.363 1.00 98.38 88 THR A N 1
ATOM 678 C CA . THR A 1 88 ? 14.190 -26.972 -18.242 1.00 98.38 88 THR A CA 1
ATOM 679 C C . THR A 1 88 ? 14.490 -28.404 -18.688 1.00 98.38 88 THR A C 1
ATOM 681 O O . THR A 1 88 ? 13.602 -29.252 -18.615 1.00 98.38 88 THR A O 1
ATOM 684 N N . GLY A 1 89 ? 15.743 -28.716 -19.032 1.00 98.25 89 GLY A N 1
ATOM 685 C CA . GLY A 1 89 ? 16.188 -30.088 -19.287 1.00 98.25 89 GLY A CA 1
ATOM 686 C C . GLY A 1 89 ? 15.954 -31.033 -18.102 1.00 98.25 89 GLY A C 1
ATOM 687 O O . GLY A 1 89 ? 15.480 -32.151 -18.298 1.00 98.25 89 GLY A O 1
ATOM 688 N N . ALA A 1 90 ? 16.205 -30.583 -16.867 1.00 98.69 90 ALA A N 1
ATOM 689 C CA . ALA A 1 90 ? 15.940 -31.370 -15.660 1.00 98.69 90 ALA A CA 1
ATOM 690 C C . ALA A 1 90 ? 14.437 -31.606 -15.416 1.00 98.69 90 ALA A C 1
ATOM 692 O O . ALA A 1 90 ? 14.039 -32.731 -15.109 1.00 98.69 90 ALA A O 1
ATOM 693 N N . LEU A 1 91 ? 13.592 -30.585 -15.611 1.00 98.69 91 LEU A N 1
ATOM 694 C CA . LEU A 1 91 ? 12.129 -30.722 -15.535 1.00 98.69 91 LEU A CA 1
ATOM 695 C C . LEU A 1 91 ? 11.607 -31.737 -16.560 1.00 98.69 91 LEU A C 1
ATOM 697 O O . LEU A 1 91 ? 10.812 -32.613 -16.221 1.00 98.69 91 LEU A O 1
ATOM 701 N N . LEU A 1 92 ? 12.090 -31.660 -17.804 1.00 98.62 92 LEU A N 1
ATOM 702 C CA . LEU A 1 92 ? 11.748 -32.614 -18.858 1.00 98.62 92 LEU A CA 1
ATOM 703 C C . LEU A 1 92 ? 12.176 -34.033 -18.480 1.00 98.62 92 LEU A C 1
ATOM 705 O O . LEU A 1 92 ? 11.376 -34.961 -18.589 1.00 98.62 92 LEU A O 1
ATOM 709 N N . ALA A 1 93 ? 13.405 -34.200 -17.987 1.00 98.25 93 ALA A N 1
ATOM 710 C CA . ALA A 1 93 ? 13.945 -35.499 -17.598 1.00 98.25 93 ALA A CA 1
ATOM 711 C C . ALA A 1 93 ? 13.131 -36.152 -16.479 1.00 98.25 93 ALA A C 1
ATOM 713 O O . ALA A 1 93 ? 12.870 -37.357 -16.540 1.00 98.25 93 ALA A O 1
ATOM 714 N N . PHE A 1 94 ? 12.679 -35.365 -15.497 1.00 97.88 94 PHE A N 1
ATOM 715 C CA . PHE A 1 94 ? 11.811 -35.859 -14.432 1.00 97.88 94 PHE A CA 1
ATOM 716 C C . PHE A 1 94 ? 10.530 -36.490 -14.986 1.00 97.88 94 PHE A C 1
ATOM 718 O O . PHE A 1 94 ? 10.133 -37.551 -14.511 1.00 97.88 94 PHE A O 1
ATOM 725 N N . VAL A 1 95 ? 9.912 -35.879 -16.001 1.00 97.75 95 VAL A N 1
ATOM 726 C CA . VAL A 1 95 ? 8.665 -36.374 -16.602 1.00 97.75 95 VAL A CA 1
ATOM 727 C C . VAL A 1 95 ? 8.919 -37.568 -17.518 1.00 97.75 95 VAL A C 1
ATOM 729 O O . VAL A 1 95 ? 8.291 -38.617 -17.371 1.00 97.75 95 VAL A O 1
ATOM 732 N N . VAL A 1 96 ? 9.838 -37.437 -18.477 1.00 97.38 96 VAL A N 1
ATOM 733 C CA . VAL A 1 96 ? 9.930 -38.413 -19.574 1.00 97.38 96 VAL A CA 1
ATOM 734 C C . VAL A 1 96 ? 10.609 -39.717 -19.168 1.00 97.38 96 VAL A C 1
ATOM 736 O O . VAL A 1 96 ? 10.388 -40.745 -19.805 1.00 97.38 96 VAL A O 1
ATOM 739 N N . THR A 1 97 ? 11.402 -39.715 -18.093 1.00 94.75 97 THR A N 1
ATOM 740 C CA . THR A 1 97 ? 12.125 -40.914 -17.628 1.00 94.75 97 THR A CA 1
ATOM 741 C C . THR A 1 97 ? 11.339 -41.757 -16.625 1.00 94.75 97 THR A C 1
ATOM 743 O O . THR A 1 97 ? 11.809 -42.824 -16.208 1.00 94.75 97 THR A O 1
ATOM 746 N N . GLN A 1 98 ? 10.126 -41.323 -16.263 1.00 89.75 98 GLN A N 1
ATOM 747 C CA . GLN A 1 98 ? 9.171 -42.185 -15.574 1.00 89.75 98 GLN A CA 1
ATOM 748 C C . GLN A 1 98 ? 8.842 -43.397 -16.452 1.00 89.75 98 GLN A C 1
ATOM 750 O O . GLN A 1 98 ? 8.901 -43.337 -17.682 1.00 89.75 98 GLN A O 1
ATOM 755 N N . LYS A 1 99 ? 8.515 -44.528 -15.822 1.00 81.50 99 LYS A N 1
ATOM 756 C CA . LYS A 1 99 ? 8.128 -45.734 -16.561 1.00 81.50 99 LYS A CA 1
ATOM 757 C C . LYS A 1 99 ? 6.761 -45.514 -17.201 1.00 81.50 99 LYS A C 1
ATOM 759 O O . LYS A 1 99 ? 5.804 -45.203 -16.499 1.00 81.50 99 LYS A O 1
ATOM 764 N N . ASN A 1 100 ? 6.666 -45.708 -18.513 1.00 77.88 100 ASN A N 1
ATOM 765 C CA . ASN A 1 100 ? 5.371 -45.785 -19.183 1.00 77.88 100 ASN A CA 1
ATOM 766 C C . ASN A 1 100 ? 4.755 -47.192 -19.051 1.00 77.88 100 ASN A C 1
ATOM 768 O O . ASN A 1 100 ? 5.395 -48.118 -18.549 1.00 77.88 100 ASN A O 1
ATOM 772 N N . GLU A 1 101 ? 3.528 -47.372 -19.547 1.00 71.62 101 GLU A N 1
ATOM 773 C CA . GLU A 1 101 ? 2.795 -48.654 -19.526 1.00 71.62 101 GLU A CA 1
ATOM 774 C C . GLU A 1 101 ? 3.559 -49.818 -20.189 1.00 71.62 101 GLU A C 1
ATOM 776 O O . GLU A 1 101 ? 3.301 -50.982 -19.901 1.00 71.62 101 GLU A O 1
ATOM 781 N N . ARG A 1 102 ? 4.526 -49.511 -21.064 1.00 72.19 102 ARG A N 1
ATOM 782 C CA . ARG A 1 102 ? 5.366 -50.481 -21.785 1.00 72.19 102 ARG A CA 1
ATOM 783 C C . ARG A 1 102 ? 6.736 -50.695 -21.132 1.00 72.19 102 ARG A C 1
ATOM 785 O O . ARG A 1 102 ? 7.562 -51.421 -21.674 1.00 72.19 102 ARG A O 1
ATOM 792 N N . GLY A 1 103 ? 6.998 -50.052 -19.993 1.00 72.88 103 GLY A N 1
ATOM 793 C CA . GLY A 1 103 ? 8.254 -50.144 -19.249 1.00 72.88 103 GLY A CA 1
ATOM 794 C C . GLY A 1 103 ? 9.445 -49.406 -19.873 1.00 72.88 103 GLY A C 1
ATOM 795 O O . GLY A 1 103 ? 10.534 -49.456 -19.302 1.00 72.88 103 GLY A O 1
ATOM 796 N N . SER A 1 104 ? 9.271 -48.708 -21.001 1.00 74.56 104 SER A N 1
ATOM 797 C CA . SER A 1 104 ? 10.335 -47.919 -21.632 1.00 74.56 104 SER A CA 1
ATOM 798 C C . SER A 1 104 ? 10.477 -46.554 -20.957 1.00 74.56 104 SER A C 1
ATOM 800 O O . SER A 1 104 ? 9.471 -45.919 -20.635 1.00 74.56 104 SER A O 1
ATOM 802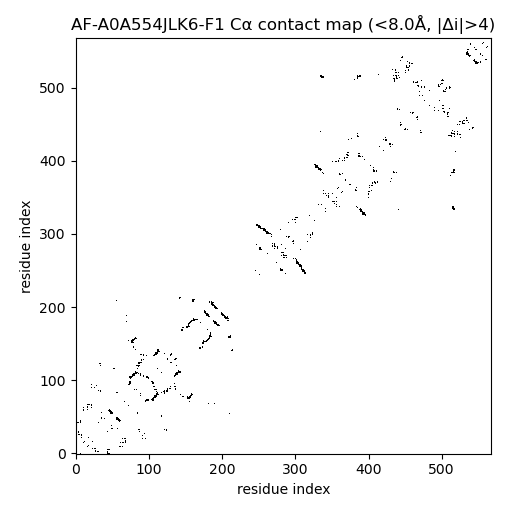 N N . GLN A 1 105 ? 11.714 -46.089 -20.786 1.00 85.62 105 GLN A N 1
ATOM 803 C CA . GLN A 1 105 ? 12.026 -44.760 -20.258 1.00 85.62 105 GLN A CA 1
ATOM 804 C C . GLN A 1 105 ? 12.415 -43.823 -21.401 1.00 85.62 105 GLN A C 1
ATOM 806 O O . GLN A 1 105 ? 13.112 -44.232 -22.330 1.00 85.62 105 GLN A O 1
ATOM 811 N N . GLY A 1 106 ? 11.945 -42.580 -21.330 1.00 95.38 106 GLY A N 1
ATOM 812 C CA . GLY A 1 106 ? 12.334 -41.519 -22.253 1.00 95.38 106 GLY A CA 1
ATOM 813 C C . GLY A 1 106 ? 13.740 -41.002 -21.966 1.00 95.38 106 GLY A C 1
ATOM 814 O O . GLY A 1 106 ? 14.403 -41.435 -21.021 1.00 95.38 106 GLY A O 1
ATOM 815 N N . HIS A 1 107 ? 14.187 -40.051 -22.783 1.00 97.94 107 HIS A N 1
ATOM 816 C CA . HIS A 1 107 ? 15.536 -39.486 -22.696 1.00 97.94 107 HIS A CA 1
ATOM 817 C C . HIS A 1 107 ? 15.542 -38.031 -23.154 1.00 97.94 107 HIS A C 1
ATOM 819 O O . HIS A 1 107 ? 14.828 -37.680 -24.096 1.00 97.94 107 HIS A O 1
ATOM 825 N N . VAL A 1 108 ? 16.368 -37.198 -22.518 1.00 98.62 108 VAL A N 1
ATOM 826 C CA . VAL A 1 108 ? 16.524 -35.781 -22.881 1.00 98.62 108 VAL A CA 1
ATOM 827 C C . VAL A 1 108 ? 17.943 -35.506 -23.370 1.00 98.62 108 VAL A C 1
ATOM 829 O O . VAL A 1 108 ? 18.918 -35.831 -22.696 1.00 98.62 108 VAL A O 1
ATOM 832 N N . TRP A 1 109 ? 18.074 -34.865 -24.526 1.00 98.56 109 TRP A N 1
ATOM 833 C CA . TRP A 1 109 ? 19.334 -34.302 -25.007 1.00 98.56 109 TRP A CA 1
ATOM 834 C C . TRP A 1 109 ? 19.286 -32.786 -24.849 1.00 98.56 109 TRP A C 1
ATOM 836 O O . TRP A 1 109 ? 18.407 -32.149 -25.424 1.00 98.56 109 TRP A O 1
ATOM 846 N N . THR A 1 110 ? 20.206 -32.208 -24.079 1.00 98.12 110 THR A N 1
ATOM 847 C CA . THR A 1 110 ? 20.255 -30.758 -23.826 1.00 98.12 110 THR A CA 1
ATOM 848 C C . THR A 1 110 ? 21.418 -30.138 -24.597 1.00 98.12 110 THR A C 1
ATOM 850 O O . THR A 1 110 ? 22.565 -30.500 -24.344 1.00 98.12 110 THR A O 1
ATOM 853 N N . GLN A 1 111 ? 21.153 -29.222 -25.529 1.00 97.44 111 GLN A N 1
ATOM 854 C CA . GLN A 1 111 ? 22.168 -28.547 -26.342 1.00 97.44 111 GLN A CA 1
ATOM 855 C C . GLN A 1 111 ? 22.468 -27.141 -25.815 1.00 97.44 111 GLN A C 1
ATOM 857 O O . GLN A 1 111 ? 21.566 -26.312 -25.705 1.00 97.44 111 GLN A O 1
ATOM 862 N N . GLU A 1 112 ? 23.740 -26.837 -25.570 1.00 96.81 112 GLU A N 1
ATOM 863 C CA . GLU A 1 112 ? 24.214 -25.501 -25.191 1.00 96.81 112 GLU A CA 1
ATOM 864 C C . GLU A 1 112 ? 25.519 -25.178 -25.919 1.00 96.81 112 GLU A C 1
ATOM 866 O O . GLU A 1 112 ? 26.490 -25.923 -25.833 1.00 96.81 112 GLU A O 1
ATOM 871 N N . ARG A 1 113 ? 25.574 -24.047 -26.626 1.00 94.38 113 ARG A N 1
ATOM 872 C CA . ARG A 1 113 ? 26.753 -23.687 -27.428 1.00 94.38 113 ARG A CA 1
ATOM 873 C C . ARG A 1 113 ? 27.852 -23.015 -26.606 1.00 94.38 113 ARG A C 1
ATOM 875 O O . ARG A 1 113 ? 29.008 -22.984 -27.016 1.00 94.38 113 ARG A O 1
ATOM 882 N N . ILE A 1 114 ? 27.491 -22.388 -25.488 1.00 94.06 114 ILE A N 1
ATOM 883 C CA . ILE A 1 114 ? 28.425 -21.647 -24.647 1.00 94.06 114 ILE A CA 1
ATOM 884 C C . ILE A 1 114 ? 29.043 -22.625 -23.650 1.00 94.06 114 ILE A C 1
ATOM 886 O O . ILE A 1 114 ? 28.387 -23.049 -22.703 1.00 94.06 114 ILE A O 1
ATOM 890 N N . ALA A 1 115 ? 30.320 -22.961 -23.844 1.00 94.19 115 ALA A N 1
ATOM 891 C CA . ALA A 1 115 ? 31.015 -23.994 -23.068 1.00 94.19 115 ALA A CA 1
ATOM 892 C C . ALA A 1 115 ? 30.901 -23.813 -21.540 1.00 94.19 115 ALA A C 1
ATOM 894 O O . ALA A 1 115 ? 30.668 -24.784 -20.823 1.00 94.19 115 ALA A O 1
ATOM 895 N N . SER A 1 116 ? 31.005 -22.575 -21.037 1.00 94.81 116 SER A N 1
ATOM 896 C CA . SER A 1 116 ? 30.877 -22.276 -19.603 1.00 94.81 116 SER A CA 1
ATOM 897 C C . SER A 1 116 ? 29.466 -22.542 -19.062 1.00 94.81 116 SER A C 1
ATOM 899 O O . SER A 1 116 ? 29.322 -23.041 -17.945 1.00 94.81 116 SER A O 1
ATOM 901 N N . LEU A 1 117 ? 28.424 -22.261 -19.851 1.00 96.12 117 LEU A N 1
ATOM 902 C CA . LEU A 1 117 ? 27.039 -22.562 -19.485 1.00 96.12 117 LEU A CA 1
ATOM 903 C C . LEU A 1 117 ? 26.719 -24.045 -19.635 1.00 96.12 117 LEU A C 1
ATOM 905 O O . LEU A 1 117 ? 26.046 -24.585 -18.766 1.00 96.12 117 LEU A O 1
ATOM 909 N N . CYS A 1 118 ? 27.260 -24.716 -20.654 1.00 96.88 118 CYS A N 1
ATOM 910 C CA . CYS A 1 118 ? 27.107 -26.157 -20.820 1.00 96.88 118 CYS A CA 1
ATOM 911 C C . CYS A 1 118 ? 27.623 -26.904 -19.580 1.00 96.88 118 CYS A C 1
ATOM 913 O O . CYS A 1 118 ? 26.859 -27.608 -18.925 1.00 96.88 118 CYS A O 1
ATOM 915 N N . ALA A 1 119 ? 28.865 -26.633 -19.158 1.00 97.00 119 ALA A N 1
ATOM 916 C CA . ALA A 1 119 ? 29.454 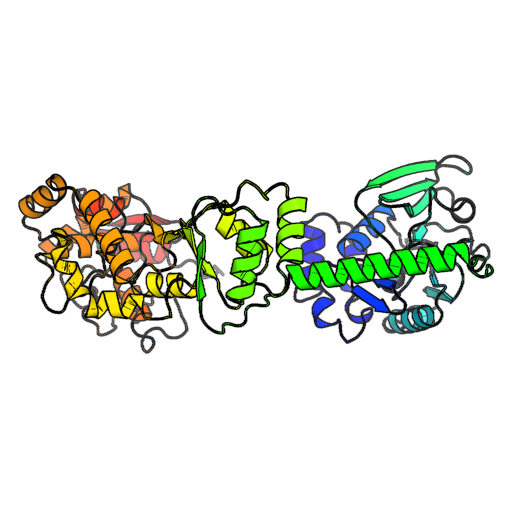-27.243 -17.964 1.00 97.00 119 ALA A CA 1
ATOM 917 C C . ALA A 1 119 ? 28.665 -26.929 -16.675 1.00 97.00 119 ALA A C 1
ATOM 919 O O . ALA A 1 119 ? 28.553 -27.759 -15.770 1.00 97.00 119 ALA A O 1
ATOM 920 N N . LYS A 1 120 ? 28.088 -25.725 -16.576 1.00 96.62 120 LYS A N 1
ATOM 921 C CA . LYS A 1 120 ? 27.232 -25.344 -15.445 1.00 96.62 120 LYS A CA 1
ATOM 922 C C . LYS A 1 120 ? 25.899 -26.096 -15.462 1.00 96.62 120 LYS A C 1
ATOM 924 O O . LYS A 1 120 ? 25.471 -26.578 -14.416 1.00 96.62 120 LYS A O 1
ATOM 929 N N . GLY A 1 121 ? 25.270 -26.214 -16.629 1.00 97.25 121 GLY A N 1
ATOM 930 C CA . GLY A 1 121 ? 24.047 -26.981 -16.830 1.00 97.25 121 GLY A CA 1
ATOM 931 C C . GLY A 1 121 ? 24.233 -28.452 -16.482 1.00 97.25 121 GLY A C 1
ATOM 932 O O . GLY A 1 121 ? 23.437 -28.997 -15.724 1.00 97.25 121 GLY A O 1
ATOM 933 N N . GLU A 1 122 ? 25.335 -29.055 -16.932 1.00 97.69 122 GLU A N 1
ATOM 934 C CA . GLU A 1 122 ? 25.740 -30.416 -16.567 1.00 97.69 122 GLU A CA 1
ATOM 935 C C . GLU A 1 122 ? 25.804 -30.601 -15.051 1.00 97.69 122 GLU A C 1
ATOM 937 O O . GLU A 1 122 ? 25.137 -31.474 -14.493 1.00 97.69 122 GLU A O 1
ATOM 942 N N . LYS A 1 123 ? 26.547 -29.725 -14.366 1.00 97.94 123 LYS A N 1
ATOM 943 C CA . LYS A 1 123 ? 26.693 -29.774 -12.909 1.00 97.94 123 LYS A CA 1
ATOM 944 C C . LYS A 1 123 ? 25.351 -29.641 -12.183 1.00 97.94 123 LYS A C 1
ATOM 946 O O . LYS A 1 123 ? 25.128 -30.334 -11.194 1.00 97.94 123 LYS A O 1
ATOM 951 N N . ASN A 1 124 ? 24.472 -28.754 -12.646 1.00 98.12 124 ASN A N 1
ATOM 952 C CA . ASN A 1 124 ? 23.173 -28.528 -12.013 1.00 98.12 124 ASN A CA 1
ATOM 953 C C . ASN A 1 124 ? 22.222 -29.711 -12.218 1.00 98.12 124 ASN A C 1
ATOM 955 O O . ASN A 1 124 ? 21.577 -30.146 -11.268 1.00 98.12 124 ASN A O 1
ATOM 959 N N . ILE A 1 125 ? 22.160 -30.259 -13.435 1.00 98.44 125 ILE A N 1
ATOM 960 C CA . ILE A 1 125 ? 21.343 -31.437 -13.755 1.00 98.44 125 ILE A CA 1
ATOM 961 C C . ILE A 1 125 ? 21.826 -32.654 -12.951 1.00 98.44 125 ILE A C 1
ATOM 963 O O . ILE A 1 125 ? 21.010 -33.433 -12.457 1.00 98.44 125 ILE A O 1
ATOM 967 N N . GLU A 1 126 ? 23.141 -32.802 -12.764 1.00 98.06 126 GLU A N 1
ATOM 968 C CA . GLU A 1 126 ? 23.708 -33.936 -12.032 1.00 98.06 126 GLU A CA 1
ATOM 969 C C . GLU A 1 126 ? 23.396 -33.931 -10.531 1.00 98.06 126 GLU A C 1
ATOM 971 O O . GLU A 1 126 ? 23.411 -34.992 -9.913 1.00 98.06 126 GLU A O 1
ATOM 976 N N . LYS A 1 127 ? 22.989 -32.799 -9.939 1.00 97.94 127 LYS A N 1
ATOM 977 C CA . LYS A 1 127 ? 22.455 -32.781 -8.560 1.00 97.94 127 LYS A CA 1
ATOM 978 C C . LYS A 1 127 ? 21.268 -33.738 -8.377 1.00 97.94 127 LYS A C 1
ATOM 980 O O . LYS A 1 127 ? 21.044 -34.238 -7.279 1.00 97.94 127 LYS A O 1
ATOM 985 N N . TYR A 1 128 ? 20.548 -34.023 -9.462 1.00 97.88 128 TYR A N 1
ATOM 986 C CA . TYR A 1 128 ? 19.408 -34.940 -9.513 1.00 97.88 128 TYR A CA 1
ATOM 987 C C . TYR A 1 128 ? 19.789 -36.336 -10.050 1.00 97.88 128 TYR A C 1
ATOM 989 O O . TYR A 1 128 ? 18.929 -37.198 -10.241 1.00 97.88 128 TYR A O 1
ATOM 997 N N . GLY A 1 129 ? 21.081 -36.576 -10.307 1.00 97.50 129 GLY A N 1
ATOM 998 C CA . GLY A 1 129 ? 21.645 -37.841 -10.785 1.00 97.50 129 GLY A CA 1
ATOM 999 C C . GLY A 1 129 ? 21.249 -38.223 -12.211 1.00 97.50 129 GLY A C 1
ATOM 1000 O O . GLY A 1 129 ? 21.426 -39.376 -12.609 1.00 97.50 129 GLY A O 1
ATOM 1001 N N . PHE A 1 130 ? 20.663 -37.306 -12.985 1.00 98.06 130 PHE A N 1
ATOM 1002 C CA . PHE A 1 130 ? 20.101 -37.634 -14.293 1.00 98.06 130 PHE A CA 1
ATOM 1003 C C . PHE A 1 130 ? 21.154 -37.959 -15.359 1.00 98.06 130 PHE A C 1
ATOM 1005 O O . PHE A 1 130 ? 20.844 -38.716 -16.280 1.00 98.06 130 PHE A O 1
ATOM 1012 N N . ILE A 1 131 ? 22.389 -37.460 -15.248 1.00 97.12 131 ILE A N 1
ATOM 1013 C CA . ILE A 1 131 ? 23.441 -37.772 -16.225 1.00 97.12 131 ILE A CA 1
ATOM 1014 C C . ILE A 1 131 ? 24.068 -39.120 -15.875 1.00 97.12 131 ILE A C 1
ATOM 1016 O O . ILE A 1 131 ? 24.132 -40.002 -16.732 1.00 97.12 131 ILE A O 1
ATOM 1020 N N . THR A 1 132 ? 24.420 -39.344 -14.604 1.00 96.31 132 THR A N 1
ATOM 1021 C CA . THR A 1 132 ? 24.941 -40.646 -14.145 1.00 96.31 132 THR A CA 1
ATOM 1022 C C . THR A 1 132 ? 23.944 -41.787 -14.385 1.00 96.31 132 THR A C 1
ATOM 1024 O O . THR A 1 132 ? 24.336 -42.888 -14.774 1.00 96.31 132 THR A O 1
ATOM 1027 N N . GLN A 1 133 ? 22.639 -41.526 -14.247 1.00 95.06 133 GLN A N 1
ATOM 1028 C CA . GLN A 1 133 ? 21.574 -42.488 -14.568 1.00 95.06 133 GLN A CA 1
ATOM 1029 C C . GLN A 1 133 ? 21.284 -42.620 -16.073 1.00 95.06 133 GLN A C 1
ATOM 1031 O O . GLN A 1 133 ? 20.377 -43.361 -16.446 1.00 95.06 133 GLN A O 1
ATOM 1036 N N . LYS A 1 134 ? 22.027 -41.918 -16.940 1.00 96.19 134 LYS A N 1
ATOM 1037 C CA . LYS A 1 134 ? 21.855 -41.909 -18.402 1.00 96.19 134 LYS A CA 1
ATOM 1038 C C . LYS A 1 134 ? 20.441 -41.520 -18.850 1.00 96.19 134 LYS A C 1
ATOM 1040 O O . LYS A 1 134 ? 19.945 -42.050 -19.833 1.00 96.19 134 LYS A O 1
ATOM 1045 N N . LYS A 1 135 ? 19.802 -40.602 -18.124 1.00 96.88 135 LYS A N 1
ATOM 1046 C CA . LYS A 1 135 ? 18.478 -40.033 -18.435 1.00 96.88 135 LYS A CA 1
ATOM 1047 C C . LYS A 1 135 ? 18.578 -38.735 -19.239 1.00 96.88 135 LYS A C 1
ATOM 1049 O O . LYS A 1 135 ? 17.662 -38.388 -19.985 1.00 96.88 135 LYS A O 1
ATOM 1054 N N . VAL A 1 136 ? 19.687 -38.016 -19.060 1.00 98.44 136 VAL A N 1
ATOM 1055 C CA . VAL A 1 136 ? 20.016 -36.783 -19.778 1.00 98.44 136 VAL A CA 1
ATOM 1056 C C . VAL A 1 136 ? 21.384 -36.925 -20.435 1.00 98.44 136 VAL A C 1
ATOM 1058 O O . VAL A 1 136 ? 22.325 -37.426 -19.819 1.00 98.44 136 VAL A O 1
ATOM 1061 N N . SER A 1 137 ? 21.503 -36.458 -21.676 1.00 98.25 137 SER A N 1
ATOM 1062 C CA . SER A 1 137 ? 22.775 -36.315 -22.388 1.00 98.25 137 SER A CA 1
ATOM 1063 C C . SER A 1 137 ? 23.021 -34.846 -22.733 1.00 98.25 137 SER A C 1
ATOM 1065 O O . SER A 1 137 ? 22.431 -34.337 -23.689 1.00 98.25 137 SER A O 1
ATOM 1067 N N . PRO A 1 138 ? 23.881 -34.164 -21.968 1.00 97.44 138 PRO A N 1
ATOM 1068 C CA . PRO A 1 138 ? 24.329 -32.816 -22.280 1.00 97.44 138 PRO A CA 1
ATOM 1069 C C . PRO A 1 138 ? 25.217 -32.794 -23.524 1.00 97.44 138 PRO A C 1
ATOM 1071 O O . PRO A 1 138 ? 26.040 -33.684 -23.731 1.00 97.44 138 PRO A O 1
ATOM 1074 N N . LEU A 1 139 ? 25.015 -31.793 -24.376 1.00 96.88 139 LEU A N 1
ATOM 1075 C CA . LEU A 1 139 ? 25.680 -31.632 -25.662 1.00 96.88 139 LEU A CA 1
ATOM 1076 C C . LEU A 1 139 ? 26.185 -30.188 -25.786 1.00 96.88 139 LEU A C 1
ATOM 1078 O O . LEU A 1 139 ? 25.412 -29.270 -26.070 1.00 96.88 139 LEU A O 1
ATOM 1082 N N . CYS A 1 140 ? 27.489 -29.980 -25.605 1.00 95.44 140 CYS A N 1
ATOM 1083 C CA . CYS A 1 140 ? 28.100 -28.657 -25.737 1.00 95.44 140 CYS A CA 1
ATOM 1084 C C . CYS A 1 140 ? 28.330 -28.291 -27.216 1.00 95.44 140 CYS A C 1
ATOM 1086 O O . CYS A 1 140 ? 29.444 -28.420 -27.723 1.00 95.44 140 CYS A O 1
ATOM 1088 N N . MET A 1 141 ? 27.270 -27.916 -27.937 1.00 94.00 141 MET A N 1
ATOM 1089 C CA . MET A 1 141 ? 27.304 -27.693 -29.388 1.00 94.00 141 MET A CA 1
ATOM 1090 C C . MET A 1 141 ? 26.244 -26.698 -29.887 1.00 94.00 141 MET A C 1
ATOM 1092 O O . MET A 1 141 ? 25.287 -26.366 -29.187 1.00 94.00 141 MET A O 1
ATOM 1096 N N . ASP A 1 142 ? 26.393 -26.252 -31.138 1.00 92.94 142 ASP A N 1
ATOM 1097 C CA . ASP A 1 142 ? 25.398 -25.452 -31.864 1.00 92.94 142 ASP A CA 1
ATOM 1098 C C . ASP A 1 142 ? 24.101 -26.247 -32.115 1.00 92.94 142 ASP A C 1
ATOM 1100 O O . ASP A 1 142 ? 24.090 -27.247 -32.837 1.00 92.94 142 ASP A O 1
ATOM 1104 N N . GLY A 1 143 ? 22.989 -25.771 -31.550 1.00 93.44 143 GLY A N 1
ATOM 1105 C CA . GLY A 1 143 ? 21.673 -26.397 -31.694 1.00 93.44 143 GLY A CA 1
ATOM 1106 C C . GLY A 1 143 ? 20.877 -25.994 -32.942 1.00 93.44 143 GLY A C 1
ATOM 1107 O O . GLY A 1 143 ? 19.793 -26.526 -33.178 1.00 93.44 143 GLY A O 1
ATOM 1108 N N . THR A 1 144 ? 21.375 -25.084 -33.788 1.00 92.88 144 THR A N 1
ATOM 1109 C CA . THR A 1 144 ? 20.657 -24.643 -35.007 1.00 92.88 144 THR A CA 1
ATOM 1110 C C . THR A 1 144 ? 20.368 -25.788 -35.981 1.00 92.88 144 THR A C 1
ATOM 1112 O O . THR A 1 144 ? 19.341 -25.776 -36.660 1.00 92.88 144 THR A O 1
ATOM 1115 N N . ASN A 1 145 ? 21.225 -26.812 -36.002 1.00 94.12 145 ASN A N 1
ATOM 1116 C CA . ASN A 1 145 ? 21.071 -28.004 -36.839 1.00 94.12 145 ASN A CA 1
ATOM 1117 C C . ASN A 1 145 ? 20.400 -29.183 -36.109 1.00 94.12 145 ASN A C 1
ATOM 1119 O O . ASN A 1 145 ? 20.334 -30.282 -36.660 1.00 94.12 145 ASN A O 1
ATOM 1123 N N . GLY A 1 146 ? 19.898 -28.976 -34.888 1.00 94.75 146 GLY A N 1
ATOM 1124 C CA . GLY A 1 146 ? 19.364 -30.038 -34.036 1.00 94.75 146 GLY A CA 1
ATOM 1125 C C . GLY A 1 146 ? 20.419 -31.094 -33.692 1.00 94.75 146 GLY A C 1
ATOM 1126 O O . GLY A 1 146 ? 21.608 -30.791 -33.580 1.00 94.75 146 GLY A O 1
ATOM 1127 N N . PHE A 1 147 ? 19.992 -32.348 -33.556 1.00 96.62 147 PHE A N 1
ATOM 1128 C CA . PHE A 1 147 ? 20.857 -33.488 -33.270 1.00 96.62 147 PHE A CA 1
ATOM 1129 C C . PHE A 1 147 ? 20.465 -34.741 -34.087 1.00 96.62 147 PHE A C 1
ATOM 1131 O O . PHE A 1 147 ? 19.819 -35.658 -33.570 1.00 96.62 147 PHE A O 1
ATOM 1138 N N . PRO A 1 148 ? 20.875 -34.821 -35.373 1.00 95.50 148 PRO A N 1
ATOM 1139 C CA . PRO A 1 148 ? 20.453 -35.885 -36.290 1.00 95.50 148 PRO A CA 1
ATOM 1140 C C . PRO A 1 148 ? 20.746 -37.310 -35.808 1.00 95.50 148 PRO A C 1
ATOM 1142 O O . PRO A 1 148 ? 19.976 -38.219 -36.104 1.00 95.50 148 PRO A O 1
ATOM 1145 N N . ALA A 1 149 ? 21.829 -37.508 -35.047 1.00 95.00 149 ALA A N 1
ATOM 1146 C CA . ALA A 1 149 ? 22.274 -38.824 -34.581 1.00 95.00 149 ALA A CA 1
ATOM 1147 C C . ALA A 1 149 ? 21.234 -39.555 -33.713 1.00 95.00 149 ALA A C 1
ATOM 1149 O O . ALA A 1 149 ? 21.229 -40.782 -33.664 1.00 95.00 149 ALA A O 1
ATOM 1150 N N . HIS A 1 150 ? 20.344 -38.809 -33.052 1.00 94.44 150 HIS A N 1
ATOM 1151 C CA . HIS A 1 150 ? 19.276 -39.356 -32.216 1.00 94.44 150 HIS A CA 1
ATOM 1152 C C . HIS A 1 150 ? 17.886 -38.888 -32.656 1.00 94.44 150 HIS A C 1
ATOM 1154 O O . HIS A 1 150 ? 16.930 -39.006 -31.892 1.00 94.44 150 HIS A O 1
ATOM 1160 N N . ALA A 1 151 ? 17.746 -38.415 -33.892 1.00 94.31 151 ALA A N 1
ATOM 1161 C CA . ALA A 1 151 ? 16.436 -38.226 -34.490 1.00 94.31 151 ALA A CA 1
ATOM 1162 C C . ALA A 1 151 ? 15.764 -39.596 -34.776 1.00 94.31 151 ALA A C 1
ATOM 1164 O O . ALA A 1 151 ? 16.453 -40.607 -34.937 1.00 94.31 151 ALA A O 1
ATOM 1165 N N . PRO A 1 152 ? 14.425 -39.660 -34.859 1.00 97.44 152 PRO A N 1
ATOM 1166 C CA . PRO A 1 152 ? 13.495 -38.568 -34.605 1.00 97.44 152 PRO A CA 1
ATOM 1167 C C . PRO A 1 152 ? 13.232 -38.338 -33.104 1.00 97.44 152 PRO A C 1
ATOM 1169 O O . PRO A 1 152 ? 13.361 -39.255 -32.292 1.00 97.44 152 PRO A O 1
ATOM 1172 N N . PHE A 1 153 ? 12.833 -37.112 -32.758 1.00 98.38 153 PHE A N 1
ATOM 1173 C CA . PHE A 1 153 ? 12.419 -36.696 -31.416 1.00 98.38 153 PHE A CA 1
ATOM 1174 C C . PHE A 1 153 ? 10.903 -36.526 -31.344 1.00 98.38 153 PHE A C 1
ATOM 1176 O O . PHE A 1 153 ? 10.296 -35.920 -32.232 1.00 98.38 153 PHE A O 1
ATOM 1183 N N . ASP A 1 154 ? 10.298 -37.000 -30.258 1.00 98.38 154 ASP A N 1
ATOM 1184 C CA . ASP A 1 154 ? 8.874 -36.806 -29.985 1.00 98.38 154 ASP A CA 1
ATOM 1185 C C . ASP A 1 154 ? 8.577 -35.348 -29.641 1.00 98.38 154 ASP A C 1
ATOM 1187 O O . ASP A 1 154 ? 7.501 -34.837 -29.965 1.00 98.38 154 ASP A O 1
ATOM 1191 N N . LYS A 1 155 ? 9.532 -34.680 -28.985 1.00 98.56 155 LYS A N 1
ATOM 1192 C CA . LYS A 1 155 ? 9.426 -33.299 -28.511 1.00 98.56 155 LYS A CA 1
ATOM 1193 C C . LYS A 1 155 ? 10.717 -32.534 -28.794 1.00 98.56 155 LYS A C 1
ATOM 1195 O O . LYS A 1 155 ? 11.807 -33.037 -28.533 1.00 98.56 155 LYS A O 1
ATOM 1200 N N . ILE A 1 156 ? 10.596 -31.308 -29.292 1.00 98.69 156 ILE A N 1
ATOM 1201 C CA . ILE A 1 156 ? 11.715 -30.367 -29.419 1.00 98.69 156 ILE A CA 1
ATOM 1202 C C . ILE A 1 156 ? 11.314 -29.060 -28.741 1.00 98.69 156 ILE A C 1
ATOM 1204 O O . ILE A 1 156 ? 10.263 -28.497 -29.048 1.00 98.69 156 ILE A O 1
ATOM 1208 N N . LEU A 1 157 ? 12.145 -28.579 -27.826 1.00 98.50 157 LEU A N 1
ATOM 1209 C CA . LEU A 1 157 ? 11.954 -27.326 -27.107 1.00 98.50 157 LEU A CA 1
ATOM 1210 C C . LEU A 1 157 ? 13.158 -26.419 -27.361 1.00 98.50 157 LEU A C 1
ATOM 1212 O O . LEU A 1 157 ? 14.282 -26.908 -27.396 1.00 98.50 157 LEU A O 1
ATOM 1216 N N . ALA A 1 158 ? 12.943 -25.115 -27.532 1.00 97.19 158 ALA A N 1
ATOM 1217 C CA . ALA A 1 158 ? 14.038 -24.155 -27.664 1.00 97.19 158 ALA A CA 1
ATOM 1218 C C . ALA A 1 158 ? 13.939 -23.024 -26.633 1.00 97.19 158 ALA A C 1
ATOM 1220 O O . ALA A 1 158 ? 12.927 -22.335 -26.569 1.00 97.19 158 ALA A O 1
ATOM 1221 N N . GLY A 1 159 ? 15.011 -22.791 -25.875 1.00 92.06 159 GLY A N 1
ATOM 1222 C CA . GLY A 1 159 ? 15.179 -21.676 -24.937 1.00 92.06 159 GLY A CA 1
ATOM 1223 C C . GLY A 1 159 ? 15.734 -20.389 -25.565 1.00 92.06 159 GLY A C 1
ATOM 1224 O O . GLY A 1 159 ? 15.994 -19.424 -24.849 1.00 92.06 159 GLY A O 1
ATOM 1225 N N . ALA A 1 160 ? 15.920 -20.352 -26.889 1.00 89.38 160 ALA A N 1
ATOM 1226 C CA . ALA A 1 160 ? 16.440 -19.204 -27.637 1.00 89.38 160 ALA A CA 1
ATOM 1227 C C . ALA A 1 160 ? 15.597 -18.929 -28.892 1.00 89.38 160 ALA A C 1
ATOM 1229 O O . ALA A 1 160 ? 15.133 -19.865 -29.547 1.00 89.38 160 ALA A O 1
ATOM 1230 N N . THR A 1 161 ? 15.400 -17.650 -29.235 1.00 90.69 161 THR A N 1
ATOM 1231 C CA . THR A 1 161 ? 14.516 -17.239 -30.338 1.00 90.69 161 THR A CA 1
ATOM 1232 C C . THR A 1 161 ? 15.147 -17.502 -31.699 1.00 90.69 161 THR A C 1
ATOM 1234 O O . THR A 1 161 ? 16.225 -16.986 -32.011 1.00 90.69 161 THR A O 1
ATOM 1237 N N . ALA A 1 162 ? 14.482 -18.311 -32.523 1.00 88.00 162 ALA A N 1
ATOM 1238 C CA . ALA A 1 162 ? 14.837 -18.445 -33.929 1.00 88.00 162 ALA A CA 1
ATOM 1239 C C . ALA A 1 162 ? 14.231 -17.281 -34.727 1.00 88.00 162 ALA A C 1
ATOM 1241 O O . ALA A 1 162 ? 13.135 -16.803 -34.443 1.00 88.00 162 ALA A O 1
ATOM 1242 N N . GLN A 1 163 ? 14.943 -16.815 -35.750 1.00 82.06 163 GLN A N 1
ATOM 1243 C CA . GLN A 1 163 ? 14.478 -15.686 -36.556 1.00 82.06 163 GLN A CA 1
ATOM 1244 C C . GLN A 1 163 ? 13.524 -16.167 -37.653 1.00 82.06 163 GLN A C 1
ATOM 1246 O O . GLN A 1 163 ? 13.869 -17.071 -38.420 1.00 82.06 163 GLN A O 1
ATOM 1251 N N . LYS A 1 164 ? 12.361 -15.513 -37.782 1.00 82.81 164 LYS A N 1
ATOM 1252 C CA . LYS A 1 164 ? 11.337 -15.710 -38.832 1.00 82.81 164 LYS A CA 1
ATOM 1253 C C . LYS A 1 164 ? 10.592 -17.054 -38.835 1.00 82.81 164 LYS A C 1
ATOM 1255 O O . LYS A 1 164 ? 9.386 -17.069 -39.074 1.00 82.81 164 LYS A O 1
ATOM 1260 N N . LYS A 1 165 ? 11.274 -18.190 -38.649 1.00 90.81 165 LYS A N 1
ATOM 1261 C CA . LYS A 1 165 ? 10.665 -19.534 -38.696 1.00 90.81 165 LYS A CA 1
ATOM 1262 C C . LYS A 1 165 ? 11.423 -20.565 -37.860 1.00 90.81 165 LYS A C 1
ATOM 1264 O O . LYS A 1 165 ? 12.610 -20.402 -37.592 1.00 90.81 165 LYS A O 1
ATOM 1269 N N . ILE A 1 166 ? 10.748 -21.671 -37.530 1.00 93.88 166 ILE A N 1
ATOM 1270 C CA . ILE A 1 166 ? 11.400 -22.881 -37.003 1.00 93.88 166 ILE A CA 1
ATOM 1271 C C . ILE A 1 166 ? 12.428 -23.381 -38.035 1.00 93.88 166 ILE A C 1
ATOM 1273 O O . ILE A 1 166 ? 12.052 -23.549 -39.202 1.00 93.88 166 ILE A O 1
ATOM 1277 N N . PRO A 1 167 ? 13.685 -23.654 -37.633 1.00 94.88 167 PRO A N 1
ATOM 1278 C CA . PRO A 1 167 ? 14.693 -24.265 -38.491 1.00 94.88 167 PRO A CA 1
ATOM 1279 C C . PRO A 1 167 ? 14.215 -25.565 -39.147 1.00 94.88 167 PRO A C 1
ATOM 1281 O O . PRO A 1 167 ? 13.667 -26.454 -38.492 1.00 94.88 167 PRO A O 1
ATOM 1284 N N . ASP A 1 168 ? 14.484 -25.710 -40.446 1.00 94.50 168 ASP A N 1
ATOM 1285 C CA . ASP A 1 168 ? 14.060 -26.886 -41.219 1.00 94.50 168 ASP A CA 1
ATOM 1286 C C . ASP A 1 168 ? 14.681 -28.183 -40.660 1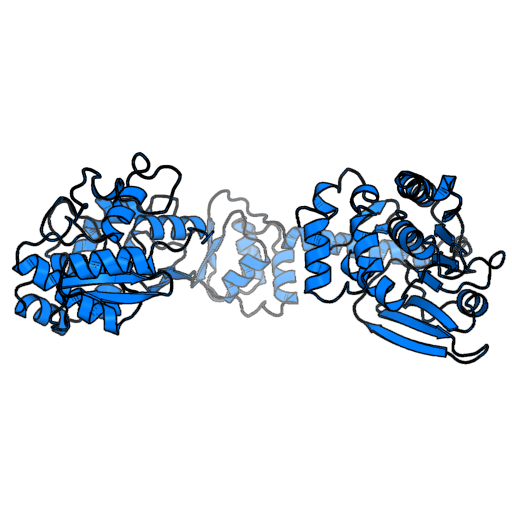.00 94.50 168 ASP A C 1
ATOM 1288 O O . ASP A 1 168 ? 14.043 -29.236 -40.672 1.00 94.50 168 ASP A O 1
ATOM 1292 N N . ALA A 1 169 ? 15.880 -28.091 -40.070 1.00 95.62 169 ALA A N 1
ATOM 1293 C CA . ALA A 1 169 ? 16.537 -29.194 -39.373 1.00 95.62 169 ALA A CA 1
ATOM 1294 C C . ALA A 1 169 ? 15.698 -29.736 -38.203 1.00 95.62 169 ALA A C 1
ATOM 1296 O O . ALA A 1 169 ? 15.570 -30.950 -38.052 1.00 95.62 169 ALA A O 1
ATOM 1297 N N . TRP A 1 170 ? 15.074 -28.859 -37.410 1.00 97.00 170 TRP A N 1
ATOM 1298 C CA . TRP A 1 170 ? 14.226 -29.276 -36.290 1.00 97.00 170 TRP A CA 1
ATOM 1299 C C . TRP A 1 170 ? 12.950 -29.953 -36.802 1.00 97.00 170 TRP A C 1
ATOM 1301 O O . TRP A 1 170 ? 12.555 -31.000 -36.294 1.00 97.00 170 TRP A O 1
ATOM 1311 N N . ARG A 1 171 ? 12.344 -29.425 -37.876 1.00 96.31 171 ARG A N 1
ATOM 1312 C CA . ARG A 1 171 ? 11.168 -30.048 -38.516 1.00 96.31 171 ARG A CA 1
ATOM 1313 C C . ARG A 1 171 ? 11.467 -31.431 -39.084 1.00 96.31 171 ARG A C 1
ATOM 1315 O O . ARG A 1 171 ? 10.640 -32.339 -38.954 1.00 96.31 171 ARG A O 1
ATOM 1322 N N . ALA A 1 172 ? 12.632 -31.599 -39.707 1.00 96.44 172 ALA A N 1
ATOM 1323 C CA . ALA A 1 172 ? 13.075 -32.878 -40.251 1.00 96.44 172 ALA A CA 1
ATOM 1324 C C . ALA A 1 172 ? 13.289 -33.924 -39.145 1.00 96.44 172 ALA A C 1
ATOM 1326 O O . ALA A 1 172 ? 12.966 -35.093 -39.337 1.00 96.44 172 ALA A O 1
ATOM 1327 N N . GLN A 1 173 ? 13.774 -33.492 -37.979 1.00 98.06 173 GLN A N 1
ATOM 1328 C CA . GLN A 1 173 ? 14.097 -34.367 -36.851 1.00 98.06 173 GLN A CA 1
ATOM 1329 C C . GLN A 1 173 ? 12.929 -34.602 -35.887 1.00 98.06 173 GLN A C 1
ATOM 1331 O O . GLN A 1 173 ? 13.033 -35.452 -35.012 1.00 98.06 173 GLN A O 1
ATOM 1336 N N . CYS A 1 174 ? 11.809 -33.895 -36.030 1.00 98.19 174 CYS A N 1
ATOM 1337 C CA . CYS A 1 174 ? 10.606 -34.151 -35.241 1.00 98.19 174 CYS A CA 1
ATOM 1338 C C . CYS A 1 174 ? 9.835 -35.367 -35.790 1.00 98.19 174 CYS A C 1
ATOM 1340 O O . CYS A 1 174 ? 9.598 -35.470 -37.001 1.00 98.19 174 CYS A O 1
ATOM 1342 N N . ALA A 1 175 ? 9.437 -36.285 -34.908 1.00 97.75 175 ALA A N 1
ATOM 1343 C CA . ALA A 1 175 ? 8.620 -37.451 -35.236 1.00 97.75 175 ALA A CA 1
ATOM 1344 C C . ALA A 1 175 ? 7.212 -37.044 -35.703 1.00 97.75 175 ALA A C 1
ATOM 1346 O O . ALA A 1 175 ? 6.689 -35.999 -35.317 1.00 97.75 175 ALA A O 1
ATOM 1347 N N . VAL A 1 176 ? 6.566 -37.880 -36.523 1.00 97.38 176 VAL A N 1
ATOM 1348 C CA . VAL A 1 176 ? 5.133 -37.714 -36.828 1.00 97.38 176 VAL A CA 1
ATOM 1349 C C . VAL A 1 176 ? 4.333 -37.897 -35.535 1.00 97.38 176 VAL A C 1
ATOM 1351 O O . VAL A 1 176 ? 4.588 -38.829 -34.779 1.00 97.38 176 VAL A O 1
ATOM 1354 N N . GLY A 1 177 ? 3.396 -36.990 -35.261 1.00 96.19 177 GLY A N 1
ATOM 1355 C CA . GLY A 1 177 ? 2.706 -36.871 -33.972 1.00 96.19 177 GLY A CA 1
ATOM 1356 C C . GLY A 1 177 ? 3.481 -36.071 -32.916 1.00 96.19 177 GLY A C 1
ATOM 1357 O O . GLY A 1 177 ? 2.950 -35.815 -31.832 1.00 96.19 177 GLY A O 1
ATOM 1358 N N . GLY A 1 178 ? 4.714 -35.659 -33.222 1.00 97.75 178 GLY A N 1
ATOM 1359 C CA . GLY A 1 178 ? 5.571 -34.885 -32.335 1.00 97.75 178 GLY A CA 1
ATOM 1360 C C . GLY A 1 178 ? 5.214 -33.400 -32.263 1.00 97.75 178 GLY A C 1
ATOM 1361 O O . GLY A 1 178 ? 4.386 -32.884 -33.025 1.00 97.75 178 GLY A O 1
ATOM 1362 N N . ARG A 1 179 ? 5.854 -32.705 -31.316 1.00 98.56 179 ARG A N 1
ATOM 1363 C CA . ARG A 1 179 ? 5.650 -31.269 -31.066 1.00 98.56 179 ARG A CA 1
ATOM 1364 C C . ARG A 1 179 ? 6.970 -30.509 -31.046 1.00 98.56 179 ARG A C 1
ATOM 1366 O O . ARG A 1 179 ? 7.938 -30.974 -30.447 1.00 98.56 179 ARG A O 1
ATOM 1373 N N . ILE A 1 180 ? 6.975 -29.317 -31.633 1.00 98.56 180 ILE A N 1
ATOM 1374 C CA . ILE A 1 180 ? 8.042 -28.327 -31.470 1.00 98.56 180 ILE A CA 1
ATOM 1375 C C . ILE A 1 180 ? 7.455 -27.116 -30.751 1.00 98.56 180 ILE A C 1
ATOM 1377 O O . ILE A 1 180 ? 6.451 -26.571 -31.204 1.00 98.56 180 ILE A O 1
ATOM 1381 N N . VAL A 1 181 ? 8.081 -26.686 -29.658 1.00 98.56 181 VAL A N 1
ATOM 1382 C CA . VAL A 1 181 ? 7.763 -25.420 -28.989 1.00 98.56 181 VAL A CA 1
ATOM 1383 C C . VAL A 1 181 ? 9.008 -24.551 -29.003 1.00 98.56 181 VAL A C 1
ATOM 1385 O O . VAL A 1 181 ? 10.030 -24.901 -28.418 1.00 98.56 181 VAL A O 1
ATOM 1388 N N . ALA A 1 182 ? 8.941 -23.425 -29.703 1.00 97.25 182 ALA A N 1
ATOM 1389 C CA . ALA A 1 182 ? 10.089 -22.546 -29.865 1.00 97.25 182 ALA A CA 1
ATOM 1390 C C . ALA A 1 182 ? 9.659 -21.079 -29.929 1.00 97.25 182 ALA A C 1
ATOM 1392 O O . ALA A 1 182 ? 8.643 -20.771 -30.557 1.00 97.25 182 ALA A O 1
ATOM 1393 N N . PRO A 1 183 ? 10.433 -20.160 -29.337 1.00 95.31 183 PRO A N 1
ATOM 1394 C CA . PRO A 1 183 ? 10.237 -18.747 -29.570 1.00 95.31 183 PRO A CA 1
ATOM 1395 C C . PRO A 1 183 ? 10.680 -18.365 -30.985 1.00 95.31 183 PRO A C 1
ATOM 1397 O O . PRO A 1 183 ? 11.763 -18.751 -31.430 1.00 95.31 183 PRO A O 1
ATOM 1400 N N . ILE A 1 184 ? 9.827 -17.616 -31.682 1.00 92.81 184 ILE A N 1
ATOM 1401 C CA . ILE A 1 184 ? 10.070 -17.029 -32.999 1.00 92.81 184 ILE A CA 1
ATOM 1402 C C . ILE A 1 184 ? 9.836 -15.528 -32.888 1.00 92.81 184 ILE A C 1
ATOM 1404 O O . ILE A 1 184 ? 8.719 -15.085 -32.622 1.00 92.81 184 ILE A O 1
ATOM 1408 N N . ASP A 1 185 ? 10.893 -14.748 -33.092 1.00 88.62 185 ASP A N 1
ATOM 1409 C CA . ASP A 1 185 ? 10.894 -13.304 -32.861 1.00 88.62 185 ASP A CA 1
ATOM 1410 C C . ASP A 1 185 ? 10.387 -12.970 -31.434 1.00 88.62 185 ASP A C 1
ATOM 1412 O O . ASP A 1 185 ? 11.101 -13.275 -30.474 1.00 88.62 185 ASP A O 1
ATOM 1416 N N . ASN A 1 186 ? 9.175 -12.411 -31.288 1.00 88.62 186 ASN A N 1
ATOM 1417 C CA . ASN A 1 186 ? 8.555 -12.028 -30.004 1.00 88.62 186 ASN A CA 1
ATOM 1418 C C . ASN A 1 186 ? 7.327 -12.892 -29.613 1.00 88.62 186 ASN A C 1
ATOM 1420 O O . ASN A 1 186 ? 6.455 -12.465 -28.843 1.00 88.62 186 ASN A O 1
ATOM 1424 N N . GLU A 1 187 ? 7.214 -14.088 -30.190 1.00 91.81 187 GLU A N 1
ATOM 1425 C CA . GLU A 1 187 ? 6.107 -15.023 -29.973 1.00 91.81 187 GLU A CA 1
ATOM 1426 C C . GLU A 1 187 ? 6.643 -16.409 -29.603 1.00 91.81 187 GLU A C 1
ATOM 1428 O O . GLU A 1 187 ? 7.727 -16.792 -30.031 1.00 91.81 187 GLU A O 1
ATOM 1433 N N . ILE A 1 188 ? 5.869 -17.201 -28.865 1.00 97.00 188 ILE A N 1
ATOM 1434 C CA . ILE A 1 188 ? 6.084 -18.648 -28.748 1.00 97.00 188 ILE A CA 1
ATOM 1435 C C . ILE A 1 188 ? 5.236 -19.338 -29.815 1.00 97.00 188 ILE A C 1
ATOM 1437 O O . ILE A 1 188 ? 4.038 -19.088 -29.922 1.00 97.00 188 ILE A O 1
ATOM 1441 N N . LEU A 1 189 ? 5.852 -20.219 -30.599 1.00 97.50 189 LEU A N 1
ATOM 1442 C CA . LEU A 1 189 ? 5.198 -21.030 -31.619 1.00 97.50 189 LEU A CA 1
ATOM 1443 C C . LEU A 1 189 ? 5.138 -22.489 -31.155 1.00 97.50 189 LEU A C 1
ATOM 1445 O O . LEU A 1 189 ? 6.171 -23.095 -30.870 1.00 97.50 189 LEU A O 1
ATOM 1449 N N . LEU A 1 190 ? 3.933 -23.057 -31.132 1.00 98.44 190 LEU A N 1
ATOM 1450 C CA . LEU A 1 190 ? 3.694 -24.496 -31.052 1.00 98.44 190 LEU A CA 1
ATOM 1451 C C . LEU A 1 190 ? 3.465 -25.029 -32.468 1.00 98.44 190 LEU A C 1
ATOM 1453 O O . LEU A 1 190 ? 2.519 -24.609 -33.126 1.00 98.44 190 LEU A O 1
ATOM 1457 N N . ALA A 1 191 ? 4.284 -25.978 -32.914 1.00 98.00 191 ALA A N 1
ATOM 1458 C CA . ALA A 1 191 ? 4.116 -26.679 -34.182 1.00 98.00 191 ALA A CA 1
ATOM 1459 C C . ALA A 1 191 ? 3.886 -28.179 -33.939 1.00 98.00 191 ALA A C 1
ATOM 1461 O O . ALA A 1 191 ? 4.729 -28.865 -33.356 1.00 98.00 191 ALA A O 1
ATOM 1462 N N . LEU A 1 192 ? 2.743 -28.691 -34.390 1.00 98.06 192 LEU A N 1
ATOM 1463 C CA . LEU A 1 192 ? 2.331 -30.090 -34.286 1.00 98.06 192 LEU A CA 1
ATOM 1464 C C . LEU A 1 192 ? 2.526 -30.779 -35.636 1.00 98.06 192 LEU A C 1
ATOM 1466 O O . LEU A 1 192 ? 1.929 -30.368 -36.633 1.00 98.06 192 LEU A O 1
ATOM 1470 N N . LYS A 1 193 ? 3.320 -31.850 -35.675 1.00 97.88 193 LYS A N 1
ATOM 1471 C CA . LYS A 1 193 ? 3.567 -32.599 -36.913 1.00 97.88 193 LYS A CA 1
ATOM 1472 C C . LYS A 1 193 ? 2.466 -33.637 -37.127 1.00 97.88 193 LYS A C 1
ATOM 1474 O O . LYS A 1 193 ? 2.438 -34.645 -36.425 1.00 97.88 193 LYS A O 1
ATOM 1479 N N . LYS A 1 194 ? 1.547 -33.410 -38.071 1.00 96.38 194 LYS A N 1
ATOM 1480 C CA . LYS A 1 194 ? 0.415 -34.324 -38.338 1.00 96.38 194 LYS A CA 1
ATOM 1481 C C . LYS A 1 194 ? 0.819 -35.495 -39.219 1.00 96.38 194 LYS A C 1
ATOM 1483 O O . LYS A 1 194 ? 0.473 -36.635 -38.932 1.00 96.38 194 LYS A O 1
ATOM 1488 N N . THR A 1 195 ? 1.593 -35.210 -40.260 1.00 94.44 195 THR A N 1
ATOM 1489 C CA . THR A 1 195 ? 2.140 -36.198 -41.197 1.00 94.44 195 THR A CA 1
ATOM 1490 C C . THR A 1 195 ? 3.598 -35.852 -41.506 1.00 94.44 195 THR A C 1
ATOM 1492 O O . THR A 1 195 ? 4.184 -34.968 -40.880 1.00 94.44 195 THR A O 1
ATOM 1495 N N . SER A 1 196 ? 4.237 -36.537 -42.456 1.00 89.06 196 SER A N 1
ATOM 1496 C CA . SER A 1 196 ? 5.598 -36.179 -42.877 1.00 89.06 196 SER A CA 1
ATOM 1497 C C . SER A 1 196 ? 5.689 -34.768 -43.482 1.00 89.06 196 SER A C 1
ATOM 1499 O O . SER A 1 196 ? 6.748 -34.150 -43.375 1.00 89.06 196 SER A O 1
ATOM 1501 N N . ALA A 1 197 ? 4.595 -34.251 -44.058 1.00 88.31 197 ALA A N 1
ATOM 1502 C CA . ALA A 1 197 ? 4.539 -32.954 -44.738 1.00 88.31 197 ALA A CA 1
ATOM 1503 C C . ALA A 1 197 ? 3.644 -31.910 -44.042 1.00 88.31 197 ALA A C 1
ATOM 1505 O O . ALA A 1 197 ? 3.892 -30.713 -44.173 1.00 88.31 197 ALA A O 1
ATOM 1506 N N . GLU A 1 198 ? 2.619 -32.338 -43.304 1.00 95.25 198 GLU A N 1
ATOM 1507 C CA . GLU A 1 198 ? 1.599 -31.446 -42.741 1.00 95.25 198 GLU A CA 1
ATOM 1508 C C . GLU A 1 198 ? 1.912 -31.015 -41.301 1.00 95.25 198 GLU A C 1
ATOM 1510 O O . GLU A 1 198 ? 2.243 -31.842 -40.442 1.00 95.25 198 GLU A O 1
ATOM 1515 N N . TRP A 1 199 ? 1.746 -29.714 -41.040 1.00 97.25 199 TRP A N 1
ATOM 1516 C CA . TRP A 1 199 ? 1.965 -29.077 -39.744 1.00 97.25 199 TRP A CA 1
ATOM 1517 C C . TRP A 1 199 ? 0.766 -28.224 -39.336 1.00 97.25 199 TRP A C 1
ATOM 1519 O O . TRP A 1 199 ? 0.235 -27.467 -40.143 1.00 97.25 199 TRP A O 1
ATOM 1529 N N . GLU A 1 200 ? 0.395 -28.305 -38.063 1.00 97.44 200 GLU A N 1
ATOM 1530 C CA . GLU A 1 200 ? -0.548 -27.384 -37.425 1.00 97.44 200 GLU A CA 1
ATOM 1531 C C . GLU A 1 200 ? 0.231 -26.450 -36.491 1.00 97.44 200 GLU A C 1
ATOM 1533 O O . GLU A 1 200 ? 1.015 -26.921 -35.667 1.00 97.44 200 GLU A O 1
ATOM 1538 N N . GLU A 1 201 ? 0.039 -25.137 -36.622 1.00 97.19 201 GLU A N 1
ATOM 1539 C CA . GLU A 1 201 ? 0.837 -24.123 -35.929 1.00 97.19 201 GLU A CA 1
ATOM 1540 C C . GLU A 1 201 ? -0.019 -23.135 -35.139 1.00 97.19 201 GLU A C 1
ATOM 1542 O O . GLU A 1 201 ? -0.982 -22.580 -35.662 1.00 97.19 201 GLU A O 1
ATOM 1547 N N . HIS A 1 202 ? 0.387 -22.871 -33.896 1.00 97.06 202 HIS A N 1
ATOM 1548 C CA . HIS A 1 202 ? -0.270 -21.938 -32.980 1.00 97.06 202 HIS A CA 1
ATOM 1549 C C . HIS A 1 202 ? 0.744 -20.938 -32.429 1.00 97.06 202 HIS A C 1
ATOM 1551 O O . HIS A 1 202 ? 1.790 -21.340 -31.917 1.00 97.06 202 HIS A O 1
ATOM 1557 N N . ARG A 1 203 ? 0.439 -19.640 -32.528 1.00 96.25 203 ARG A N 1
ATOM 1558 C CA . ARG A 1 203 ? 1.319 -18.539 -32.102 1.00 96.25 203 ARG A CA 1
ATOM 1559 C C . ARG A 1 203 ? 0.769 -17.841 -30.869 1.00 96.25 203 ARG A C 1
ATOM 1561 O O . ARG A 1 203 ? -0.418 -17.533 -30.804 1.00 96.25 203 ARG A O 1
ATOM 1568 N N . TYR A 1 204 ? 1.661 -17.553 -29.931 1.00 95.19 204 TYR A N 1
ATOM 1569 C CA . TYR A 1 204 ? 1.355 -16.906 -28.662 1.00 95.19 204 TYR A CA 1
ATOM 1570 C C . TYR A 1 204 ? 2.274 -15.689 -28.486 1.00 95.19 204 TYR A C 1
ATOM 1572 O O . TYR A 1 204 ? 3.463 -15.867 -28.211 1.00 95.19 204 TYR A O 1
ATOM 1580 N N . PRO A 1 205 ? 1.778 -14.455 -28.685 1.00 91.38 205 PRO A N 1
ATOM 1581 C CA . PRO A 1 205 ? 2.603 -13.253 -28.615 1.00 91.38 205 PRO A CA 1
ATOM 1582 C C . PRO A 1 205 ? 2.948 -12.863 -27.174 1.00 91.38 205 PRO A C 1
ATOM 1584 O O . PRO A 1 205 ? 2.303 -13.304 -26.226 1.00 91.38 205 PRO A O 1
ATOM 1587 N N . GLY A 1 206 ? 3.931 -11.971 -27.021 1.00 81.31 206 GLY A N 1
ATOM 1588 C CA . GLY A 1 206 ? 4.241 -11.329 -25.737 1.00 81.31 206 GLY A CA 1
ATOM 1589 C C . GLY A 1 206 ? 5.426 -11.932 -24.986 1.00 81.31 206 GLY A C 1
ATOM 1590 O O . GLY A 1 206 ? 5.537 -11.737 -23.778 1.00 81.31 206 GLY A O 1
ATOM 1591 N N . PHE A 1 207 ? 6.322 -12.635 -25.682 1.00 85.69 207 PHE A N 1
ATOM 1592 C CA . PHE A 1 207 ? 7.498 -13.258 -25.077 1.00 85.69 207 PHE A CA 1
ATOM 1593 C C . PHE A 1 207 ? 8.786 -12.762 -25.732 1.00 85.69 207 PHE A C 1
ATOM 1595 O O . PHE A 1 207 ? 8.821 -12.513 -26.931 1.00 85.69 207 PHE A O 1
ATOM 1602 N N . VAL A 1 208 ? 9.860 -12.633 -24.953 1.00 83.75 208 VAL A N 1
ATOM 1603 C CA . VAL A 1 208 ? 11.168 -12.172 -25.441 1.00 83.75 208 VAL A CA 1
ATOM 1604 C C . VAL A 1 208 ? 12.241 -13.145 -24.975 1.00 83.75 208 VAL A C 1
ATOM 1606 O O . VAL A 1 208 ? 12.313 -13.470 -23.791 1.00 83.75 208 VAL A O 1
ATOM 1609 N N . PHE A 1 209 ? 13.084 -13.586 -25.905 1.00 86.00 209 PHE A N 1
ATOM 1610 C CA . PHE A 1 209 ? 14.182 -14.514 -25.646 1.00 86.00 209 PHE A CA 1
ATOM 1611 C C . PHE A 1 209 ? 15.482 -14.014 -26.274 1.00 86.00 209 PHE A C 1
ATOM 1613 O O . PHE A 1 209 ? 15.485 -13.194 -27.193 1.00 86.00 209 PHE A O 1
ATOM 1620 N N . VAL A 1 210 ? 16.601 -14.546 -25.787 1.00 84.75 210 VAL A N 1
ATOM 1621 C CA . VAL A 1 210 ? 17.922 -14.357 -26.397 1.00 84.75 210 VAL A CA 1
ATOM 1622 C C . VAL A 1 210 ? 17.969 -14.992 -27.795 1.00 84.75 210 VAL A C 1
ATOM 1624 O O . VAL A 1 210 ? 17.334 -16.027 -28.007 1.00 84.75 210 VAL A O 1
ATOM 1627 N N . PRO A 1 211 ? 18.690 -14.407 -28.769 1.00 87.56 211 PRO A N 1
ATOM 1628 C CA . PRO A 1 211 ? 18.714 -14.923 -30.135 1.00 87.56 211 PRO A CA 1
ATOM 1629 C C . PRO A 1 211 ? 19.421 -16.279 -30.230 1.00 87.56 211 PRO A C 1
ATOM 1631 O O . PRO A 1 211 ? 20.497 -16.480 -29.660 1.00 87.56 211 PRO A O 1
ATOM 1634 N N . LEU A 1 212 ? 18.860 -17.181 -31.034 1.00 88.25 212 LEU A N 1
ATOM 1635 C CA . LEU A 1 212 ? 19.534 -18.384 -31.505 1.00 88.25 212 LEU A CA 1
ATOM 1636 C C . LEU A 1 212 ? 20.625 -17.977 -32.510 1.00 88.25 212 LEU A C 1
ATOM 1638 O O . LEU A 1 212 ? 20.335 -17.370 -33.542 1.00 88.25 212 LEU A O 1
ATOM 1642 N N . VAL A 1 213 ? 21.887 -18.299 -32.217 1.00 84.25 213 VAL A N 1
ATOM 1643 C CA . VAL A 1 213 ? 23.044 -17.921 -33.052 1.00 84.25 213 VAL A CA 1
ATOM 1644 C C . VAL A 1 213 ? 23.812 -19.166 -33.477 1.00 84.25 213 VAL A C 1
ATOM 1646 O O . VAL A 1 213 ? 24.111 -20.011 -32.637 1.00 84.25 213 VAL A O 1
ATOM 1649 N N . SER A 1 214 ? 24.177 -19.227 -34.761 1.00 75.69 214 SER A N 1
ATOM 1650 C CA . SER A 1 214 ? 25.045 -20.270 -35.320 1.00 75.69 214 SER A CA 1
ATOM 1651 C C . SER A 1 214 ? 26.536 -19.959 -35.134 1.00 75.69 214 SER A C 1
ATOM 1653 O O . SER A 1 214 ? 26.952 -18.800 -35.241 1.00 75.69 214 SER A O 1
ATOM 1655 N N . GLU A 1 215 ? 27.366 -20.995 -34.969 1.00 62.31 215 GLU A N 1
ATOM 1656 C CA . GLU A 1 215 ? 28.837 -20.893 -34.966 1.00 62.31 215 GLU A CA 1
ATOM 1657 C C . GLU A 1 215 ? 29.414 -20.221 -36.227 1.00 62.31 215 GLU A C 1
ATOM 1659 O O . GLU A 1 215 ? 30.422 -19.515 -36.148 1.00 62.31 215 GLU A O 1
ATOM 1664 N N . LYS A 1 216 ? 28.748 -20.337 -37.387 1.00 47.03 216 LYS A N 1
ATOM 1665 C CA . LYS A 1 216 ? 29.220 -19.746 -38.658 1.00 47.03 216 LYS A CA 1
ATOM 1666 C C . LYS A 1 216 ? 29.129 -18.214 -38.718 1.00 47.03 216 LYS A C 1
ATOM 1668 O O . LYS A 1 216 ? 29.617 -17.611 -39.669 1.00 47.03 216 LYS A O 1
ATOM 1673 N N . SER A 1 217 ? 28.554 -17.557 -37.709 1.00 41.47 217 SER A N 1
ATOM 1674 C CA . SER A 1 217 ? 28.396 -16.095 -37.661 1.00 41.47 217 SER A CA 1
ATOM 1675 C C . SER A 1 217 ? 29.629 -15.337 -37.127 1.00 41.47 217 SER A C 1
ATOM 1677 O O . SER A 1 217 ? 29.526 -14.151 -36.799 1.00 41.47 217 SER A O 1
ATOM 1679 N N . ARG A 1 218 ? 30.808 -15.968 -37.030 1.00 44.12 218 ARG A N 1
ATOM 1680 C CA . ARG A 1 218 ? 32.062 -15.288 -36.655 1.00 44.12 218 ARG A CA 1
ATOM 1681 C C . ARG A 1 218 ? 33.136 -15.386 -37.741 1.00 44.12 218 ARG A C 1
ATOM 1683 O O . ARG A 1 218 ? 34.168 -16.009 -37.543 1.00 44.12 218 ARG A O 1
ATOM 1690 N N . SER A 1 219 ? 32.945 -14.673 -38.851 1.00 41.53 219 SER A N 1
ATOM 1691 C CA . SER A 1 219 ? 34.075 -14.092 -39.594 1.00 41.53 219 SER A CA 1
ATOM 1692 C C . SER A 1 219 ? 33.615 -12.960 -40.510 1.00 41.53 219 SER A C 1
ATOM 1694 O O . SER A 1 219 ? 33.305 -13.139 -41.685 1.00 41.53 219 SER A O 1
ATOM 1696 N N . GLY A 1 220 ? 33.600 -11.757 -39.963 1.00 37.97 220 GLY A N 1
ATOM 1697 C CA . GLY A 1 220 ? 33.616 -10.535 -40.742 1.00 37.97 220 GLY A CA 1
ATOM 1698 C C . GLY A 1 220 ? 34.151 -9.462 -39.826 1.00 37.97 220 GLY A C 1
ATOM 1699 O O . GLY A 1 220 ? 33.440 -9.038 -38.919 1.00 37.97 220 GLY A O 1
ATOM 1700 N N . ALA A 1 221 ? 35.407 -9.053 -40.014 1.00 49.50 221 ALA A N 1
ATOM 1701 C CA . ALA A 1 221 ? 35.853 -7.790 -39.445 1.00 49.50 221 ALA A CA 1
ATOM 1702 C C . ALA A 1 221 ? 34.790 -6.751 -39.822 1.00 49.50 221 ALA A C 1
ATOM 1704 O O . ALA A 1 221 ? 34.467 -6.610 -41.008 1.00 49.50 221 ALA A O 1
ATOM 1705 N N . LEU A 1 222 ? 34.172 -6.106 -38.826 1.00 50.44 222 LEU A N 1
ATOM 1706 C CA . LEU A 1 222 ? 33.194 -5.060 -39.096 1.00 50.44 222 LEU A CA 1
ATOM 1707 C C . LEU A 1 222 ? 33.879 -4.071 -40.045 1.00 50.44 222 LEU A C 1
ATOM 1709 O O . LEU A 1 222 ? 34.933 -3.528 -39.709 1.00 50.44 222 LEU A O 1
ATOM 1713 N N . LYS A 1 223 ? 33.324 -3.868 -41.250 1.00 53.66 223 LYS A N 1
ATOM 1714 C CA . LYS A 1 223 ? 33.848 -2.855 -42.180 1.00 53.66 223 LYS A CA 1
ATOM 1715 C C . LYS A 1 223 ? 34.021 -1.555 -41.377 1.00 53.66 223 LYS A C 1
ATOM 1717 O O . LYS A 1 223 ? 33.145 -1.263 -40.561 1.00 53.66 223 LYS A O 1
ATOM 1722 N N . PRO A 1 224 ? 35.077 -0.749 -41.581 1.00 56.03 224 PRO A N 1
ATOM 1723 C CA . PRO A 1 224 ? 35.330 0.451 -40.773 1.00 56.03 224 PRO A CA 1
ATOM 1724 C C . PRO A 1 224 ? 34.122 1.401 -40.714 1.00 56.03 224 PRO A C 1
ATOM 1726 O O . PRO A 1 224 ? 33.931 2.104 -39.728 1.00 56.03 224 PRO A O 1
ATOM 1729 N N . PHE A 1 225 ? 33.249 1.358 -41.725 1.00 63.91 225 PHE A N 1
ATOM 1730 C CA . PHE A 1 225 ? 31.932 1.991 -41.716 1.00 63.91 225 PHE A CA 1
ATOM 1731 C C . PHE A 1 225 ? 30.996 1.487 -40.600 1.00 63.91 225 PHE A C 1
ATOM 1733 O O . PHE A 1 225 ? 30.450 2.297 -39.862 1.00 63.91 225 PHE A O 1
ATOM 1740 N N . PHE A 1 226 ? 30.841 0.171 -40.431 1.00 60.53 226 PHE A N 1
ATOM 1741 C CA . PHE A 1 226 ? 30.038 -0.421 -39.359 1.00 60.53 226 PHE A CA 1
ATOM 1742 C C . PHE A 1 226 ? 30.668 -0.216 -37.980 1.00 60.53 226 PHE A C 1
ATOM 1744 O O . PHE A 1 226 ? 29.928 -0.003 -37.029 1.00 60.53 226 PHE A O 1
ATOM 1751 N N . ILE A 1 227 ? 32.003 -0.198 -37.858 1.00 67.62 227 ILE A N 1
ATOM 1752 C CA . ILE A 1 227 ? 32.667 0.172 -36.593 1.00 67.62 227 ILE A CA 1
ATOM 1753 C C . ILE A 1 227 ? 32.369 1.633 -36.248 1.00 67.62 227 ILE A C 1
ATOM 1755 O O . ILE A 1 227 ? 31.972 1.915 -35.126 1.00 67.62 227 ILE A O 1
ATOM 1759 N N . ARG A 1 228 ? 32.470 2.560 -37.208 1.00 75.75 228 ARG A N 1
ATOM 1760 C CA . ARG A 1 228 ? 32.111 3.974 -36.997 1.00 75.75 228 ARG A CA 1
ATOM 1761 C C . ARG A 1 228 ? 30.627 4.160 -36.690 1.00 75.75 228 ARG A C 1
ATOM 1763 O O . ARG A 1 228 ? 30.294 4.967 -35.832 1.00 75.75 228 ARG A O 1
ATOM 1770 N N . LEU A 1 229 ? 29.748 3.403 -37.344 1.00 77.12 229 LEU A N 1
ATOM 1771 C CA . LEU A 1 229 ? 28.311 3.420 -37.073 1.00 77.12 229 LEU A CA 1
ATOM 1772 C C . LEU A 1 229 ? 28.006 2.872 -35.675 1.00 77.12 229 LEU A C 1
ATOM 1774 O O . LEU A 1 229 ? 27.217 3.465 -34.950 1.00 77.12 229 LEU A O 1
ATOM 1778 N N . MET A 1 230 ? 28.667 1.786 -35.273 1.00 76.31 230 MET A N 1
ATOM 1779 C CA . MET A 1 230 ? 28.511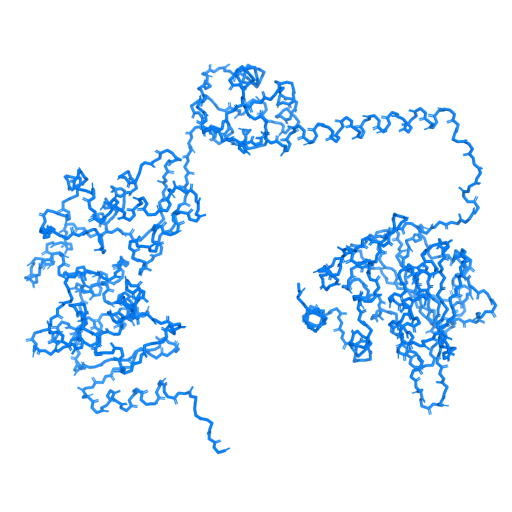 1.185 -33.951 1.00 76.31 230 MET A CA 1
ATOM 1780 C C . MET A 1 230 ? 29.125 2.068 -32.861 1.00 76.31 230 MET A C 1
ATOM 1782 O O . MET A 1 230 ? 28.513 2.227 -31.817 1.00 76.31 230 MET A O 1
ATOM 1786 N N . MET A 1 231 ? 30.267 2.717 -33.111 1.00 77.44 231 MET A N 1
ATOM 1787 C CA . MET A 1 231 ? 30.839 3.742 -32.230 1.00 77.44 231 MET A CA 1
ATOM 1788 C C . MET A 1 231 ? 29.926 4.964 -32.136 1.00 77.44 231 MET A C 1
ATOM 1790 O O . MET A 1 231 ? 29.730 5.483 -31.047 1.00 77.44 231 MET A O 1
ATOM 1794 N N . GLY A 1 232 ? 29.322 5.400 -33.243 1.00 80.31 232 GLY A N 1
ATOM 1795 C CA . GLY A 1 232 ? 28.331 6.474 -33.254 1.00 80.31 232 GLY A CA 1
ATOM 1796 C C . GLY A 1 232 ? 27.084 6.102 -32.455 1.00 80.31 232 GLY A C 1
ATOM 1797 O O . GLY A 1 232 ? 26.640 6.879 -31.618 1.00 80.31 232 GLY A O 1
ATOM 1798 N N . PHE A 1 233 ? 26.568 4.887 -32.637 1.00 81.94 233 PHE A N 1
ATOM 1799 C CA . PHE A 1 233 ? 25.452 4.364 -31.856 1.00 81.94 233 PHE A CA 1
ATOM 1800 C C . PHE A 1 233 ? 25.819 4.200 -30.381 1.00 81.94 233 PHE A C 1
ATOM 1802 O O . PHE A 1 233 ? 25.023 4.548 -29.525 1.00 81.94 233 PHE A O 1
ATOM 1809 N N . MET A 1 234 ? 27.032 3.746 -30.065 1.00 82.00 234 MET A N 1
ATOM 1810 C CA . MET A 1 234 ? 27.518 3.618 -28.694 1.00 82.00 234 MET A CA 1
ATOM 1811 C C . MET A 1 234 ? 27.704 4.987 -28.044 1.00 82.00 234 MET A C 1
ATOM 1813 O O . MET A 1 234 ? 27.325 5.152 -26.893 1.00 82.00 234 MET A O 1
ATOM 1817 N N . LEU A 1 235 ? 28.197 5.994 -28.769 1.00 80.19 235 LEU A N 1
ATOM 1818 C CA . LEU A 1 235 ? 28.271 7.379 -28.301 1.00 80.19 235 LEU A CA 1
ATOM 1819 C C . LEU A 1 235 ? 26.876 7.972 -28.090 1.00 80.19 235 LEU A C 1
ATOM 1821 O O . LEU A 1 235 ? 26.655 8.652 -27.094 1.00 80.19 235 LEU A O 1
ATOM 1825 N N . LEU A 1 236 ? 25.920 7.678 -28.975 1.00 78.00 236 LEU A N 1
ATOM 1826 C CA . LEU A 1 236 ? 24.524 8.093 -28.824 1.00 78.00 236 LEU A CA 1
ATOM 1827 C C . LEU A 1 236 ? 23.839 7.378 -27.657 1.00 78.00 236 LEU A C 1
ATOM 1829 O O . LEU A 1 236 ? 23.143 8.027 -26.888 1.00 78.00 236 LEU A O 1
ATOM 1833 N N . ALA A 1 237 ? 24.062 6.076 -27.484 1.00 75.88 237 ALA A N 1
ATOM 1834 C CA . ALA A 1 237 ? 23.541 5.280 -26.378 1.00 75.88 237 ALA A CA 1
ATOM 1835 C C . ALA A 1 237 ? 24.170 5.707 -25.050 1.00 75.88 237 ALA A C 1
ATOM 1837 O O . ALA A 1 237 ? 23.461 5.843 -24.063 1.00 75.88 237 ALA A O 1
ATOM 1838 N N . THR A 1 238 ? 25.471 6.006 -25.033 1.00 77.81 238 THR A N 1
ATOM 1839 C CA . THR A 1 238 ? 26.174 6.532 -23.855 1.00 77.81 238 THR A CA 1
ATOM 1840 C C . THR A 1 238 ? 25.694 7.941 -23.538 1.00 77.81 238 THR A C 1
ATOM 1842 O O . THR A 1 238 ? 25.353 8.227 -22.399 1.00 77.81 238 THR A O 1
ATOM 1845 N N . GLY A 1 239 ? 25.577 8.815 -24.538 1.00 79.19 239 GLY A N 1
ATOM 1846 C CA . GLY A 1 239 ? 25.011 10.152 -24.375 1.00 79.19 239 GLY A CA 1
ATOM 1847 C C . GLY A 1 239 ? 23.555 10.113 -23.908 1.00 79.19 239 GLY A C 1
ATOM 1848 O O . GLY A 1 239 ? 23.178 10.878 -23.029 1.00 79.19 239 GLY A O 1
ATOM 1849 N N . SER A 1 240 ? 22.755 9.182 -24.432 1.00 76.50 240 SER A N 1
ATOM 1850 C CA . SER A 1 240 ? 21.375 8.935 -24.009 1.00 76.50 240 SER A CA 1
ATOM 1851 C C . SER A 1 240 ? 21.316 8.402 -22.580 1.00 76.50 240 SER A C 1
ATOM 1853 O O . SER A 1 240 ? 20.536 8.915 -21.788 1.00 76.50 240 SER A O 1
ATOM 1855 N N . PHE A 1 241 ? 22.175 7.450 -22.218 1.00 83.19 241 PHE A N 1
ATOM 1856 C CA . PHE A 1 241 ? 22.284 6.917 -20.863 1.00 83.19 241 PHE A CA 1
ATOM 1857 C C . PHE A 1 241 ? 22.693 8.002 -19.863 1.00 83.19 241 PHE A C 1
ATOM 1859 O O . PHE A 1 241 ? 22.026 8.172 -18.848 1.00 83.19 241 PHE A O 1
ATOM 1866 N N . LEU A 1 242 ? 23.721 8.797 -20.176 1.00 79.81 242 LEU A N 1
ATOM 1867 C CA . LEU A 1 242 ? 24.153 9.928 -19.352 1.00 79.81 242 LEU A CA 1
ATOM 1868 C C . LEU A 1 242 ? 23.053 10.989 -19.230 1.00 79.81 242 LEU A C 1
ATOM 1870 O O . LEU A 1 242 ? 22.844 11.532 -18.150 1.00 79.81 242 LEU A O 1
ATOM 1874 N N . LEU A 1 243 ? 22.307 11.257 -20.306 1.00 83.31 243 LEU A N 1
ATOM 1875 C CA . LEU A 1 243 ? 21.161 12.167 -20.281 1.00 83.31 243 LEU A CA 1
ATOM 1876 C C . LEU A 1 243 ? 20.028 11.620 -19.398 1.00 83.31 243 LEU A C 1
ATOM 1878 O O . LEU A 1 243 ? 19.468 12.364 -18.601 1.00 83.31 243 LEU A O 1
ATOM 1882 N N . VAL A 1 244 ? 19.704 10.328 -19.508 1.00 82.75 244 VAL A N 1
ATOM 1883 C CA . VAL A 1 244 ? 18.697 9.653 -18.672 1.00 82.75 244 VAL A CA 1
ATOM 1884 C C . VAL A 1 244 ? 19.120 9.668 -17.208 1.00 82.75 244 VAL A C 1
ATOM 1886 O O . VAL A 1 244 ? 18.290 9.958 -16.348 1.00 82.75 244 VAL A O 1
ATOM 1889 N N . GLN A 1 245 ? 20.395 9.418 -16.920 1.00 81.81 245 GLN A N 1
ATOM 1890 C CA . GLN A 1 245 ? 20.944 9.492 -15.572 1.00 81.81 245 GLN A CA 1
ATOM 1891 C C . GLN A 1 245 ? 20.846 10.921 -15.017 1.00 81.81 245 GLN A C 1
ATOM 1893 O O . GLN A 1 245 ? 20.350 11.113 -13.912 1.00 81.81 245 GLN A O 1
ATOM 1898 N N . GLU A 1 246 ? 21.230 11.932 -15.799 1.00 83.88 246 GLU A N 1
ATOM 1899 C CA . GLU A 1 246 ? 21.145 13.344 -15.403 1.00 83.88 246 GLU A CA 1
ATOM 1900 C C . GLU A 1 246 ? 19.688 13.796 -15.159 1.00 83.88 246 GLU A C 1
ATOM 1902 O O . GLU A 1 246 ? 19.425 14.613 -14.279 1.00 83.88 246 GLU A O 1
ATOM 1907 N N . ILE A 1 247 ? 18.724 13.249 -15.911 1.00 87.06 247 ILE A N 1
ATOM 1908 C CA . ILE A 1 247 ? 17.284 13.518 -15.746 1.00 87.06 247 ILE A CA 1
ATOM 1909 C C . ILE A 1 247 ? 16.709 12.812 -14.512 1.00 87.06 247 ILE A C 1
ATOM 1911 O O . ILE A 1 247 ? 15.877 13.397 -13.815 1.00 87.06 247 ILE A O 1
ATOM 1915 N N . SER A 1 248 ? 17.114 11.563 -14.276 1.00 81.44 248 SER A N 1
ATOM 1916 C CA . SER A 1 248 ? 16.472 10.658 -13.309 1.00 81.44 248 SER A CA 1
ATOM 1917 C C . SER A 1 248 ? 17.119 10.685 -11.926 1.00 81.44 248 SER A C 1
ATOM 1919 O O . SER A 1 248 ? 16.511 10.224 -10.966 1.00 81.44 248 SER A O 1
ATOM 1921 N N . VAL A 1 249 ? 18.337 11.214 -11.807 1.00 84.31 249 VAL A N 1
ATOM 1922 C CA . VAL A 1 249 ? 19.024 11.375 -10.522 1.00 84.31 249 VAL A CA 1
ATOM 1923 C C . VAL A 1 249 ? 18.801 12.804 -9.999 1.00 84.31 249 VAL A C 1
ATOM 1925 O O . VAL A 1 249 ? 18.918 13.763 -10.767 1.00 84.31 249 VAL A O 1
ATOM 1928 N N . PRO A 1 250 ? 18.475 12.991 -8.708 1.00 82.88 250 PRO A N 1
ATOM 1929 C CA . PRO A 1 250 ? 18.400 14.316 -8.095 1.00 82.88 250 PRO A CA 1
ATOM 1930 C C . PRO A 1 250 ? 19.788 14.963 -8.002 1.00 82.88 250 PRO A C 1
ATOM 1932 O O . PRO A 1 250 ? 20.744 14.335 -7.556 1.00 82.88 250 PRO A O 1
ATOM 1935 N N . HIS A 1 251 ? 19.902 16.228 -8.409 1.00 77.31 251 HIS A N 1
ATOM 1936 C CA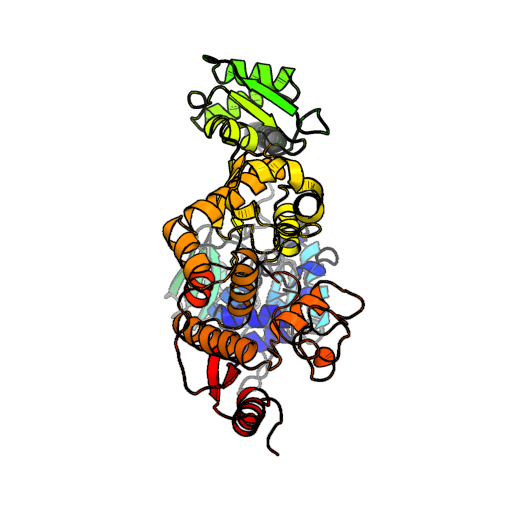 . HIS A 1 251 ? 21.184 16.950 -8.474 1.00 77.31 251 HIS A CA 1
ATOM 1937 C C . HIS A 1 251 ? 21.187 18.266 -7.692 1.00 77.31 251 HIS A C 1
ATOM 1939 O O . HIS A 1 251 ? 22.063 19.113 -7.900 1.00 77.31 251 HIS A O 1
ATOM 1945 N N . THR A 1 252 ? 20.193 18.476 -6.833 1.00 75.44 252 THR A N 1
ATOM 1946 C CA . THR A 1 252 ? 20.103 19.725 -6.085 1.00 75.44 252 THR A CA 1
ATOM 1947 C C . THR A 1 252 ? 21.248 19.853 -5.082 1.00 75.44 252 THR A C 1
ATOM 1949 O O . THR A 1 252 ? 21.691 18.877 -4.478 1.00 75.44 252 THR A O 1
ATOM 1952 N N . ARG A 1 253 ? 21.751 21.078 -4.919 1.00 75.44 253 ARG A N 1
ATOM 1953 C CA . ARG A 1 253 ? 22.846 21.402 -3.988 1.00 75.44 253 ARG A CA 1
ATOM 1954 C C . ARG A 1 253 ? 22.375 21.575 -2.545 1.00 75.44 253 ARG A C 1
ATOM 1956 O O . ARG A 1 253 ? 23.197 21.800 -1.660 1.00 75.44 253 ARG A O 1
ATOM 1963 N N . HIS A 1 254 ? 21.068 21.478 -2.312 1.00 74.25 254 HIS A N 1
ATOM 1964 C CA . HIS A 1 254 ? 20.446 21.726 -1.018 1.00 74.25 254 HIS A CA 1
ATOM 1965 C C . HIS A 1 254 ? 20.116 20.419 -0.303 1.00 74.25 254 HIS A C 1
ATOM 1967 O O . HIS A 1 254 ? 19.506 19.514 -0.868 1.00 74.25 254 HIS A O 1
ATOM 1973 N N . THR A 1 255 ? 20.482 20.336 0.976 1.00 68.19 255 THR A N 1
ATOM 1974 C CA . THR A 1 255 ? 20.147 19.206 1.862 1.00 68.19 255 THR A CA 1
ATOM 1975 C C . THR A 1 255 ? 18.797 19.381 2.562 1.00 68.19 255 THR A C 1
ATOM 1977 O O . THR A 1 255 ? 18.320 18.463 3.227 1.00 68.19 255 THR A O 1
ATOM 1980 N N . ARG A 1 256 ? 18.168 20.551 2.406 1.00 69.31 256 ARG A N 1
ATOM 1981 C CA . ARG A 1 256 ? 16.840 20.906 2.921 1.00 69.31 256 ARG A CA 1
ATOM 1982 C C . ARG A 1 256 ? 15.948 21.379 1.765 1.00 69.31 256 ARG A C 1
ATOM 1984 O O . ARG A 1 256 ? 16.487 21.749 0.722 1.00 69.31 256 ARG A O 1
ATOM 1991 N N . PRO A 1 257 ? 14.613 21.371 1.928 1.00 76.06 257 PRO A N 1
ATOM 1992 C CA . PRO A 1 257 ? 13.707 21.923 0.925 1.00 76.06 257 PRO A CA 1
ATOM 1993 C C . PRO A 1 257 ? 14.082 23.375 0.594 1.00 76.06 257 PRO A C 1
ATOM 1995 O O . PRO A 1 257 ? 14.216 24.192 1.504 1.00 76.06 257 PRO A O 1
ATOM 1998 N N . HIS A 1 258 ? 14.268 23.679 -0.693 1.00 79.00 258 HIS A N 1
ATOM 1999 C CA . HIS A 1 258 ? 14.667 25.006 -1.174 1.00 79.00 258 HIS A CA 1
ATOM 2000 C C . HIS A 1 258 ? 13.545 25.635 -1.992 1.00 79.00 258 HIS A C 1
ATOM 2002 O O . HIS A 1 258 ? 12.965 24.981 -2.864 1.00 79.00 258 HIS A O 1
ATOM 2008 N N . GLN A 1 259 ? 13.227 26.894 -1.697 1.00 82.88 259 GLN A N 1
ATOM 2009 C CA . GLN A 1 259 ? 12.161 27.627 -2.372 1.00 82.88 259 GLN A CA 1
ATOM 2010 C C . GLN A 1 259 ? 12.708 28.448 -3.535 1.00 82.88 259 GLN A C 1
ATOM 2012 O O . GLN A 1 259 ? 13.669 29.194 -3.382 1.00 82.88 259 GLN A O 1
ATOM 2017 N N . VAL A 1 260 ? 12.049 28.346 -4.687 1.00 88.75 260 VAL A N 1
ATOM 2018 C CA . VAL A 1 260 ? 12.359 29.126 -5.887 1.00 88.75 260 VAL A CA 1
ATOM 2019 C C . VAL A 1 260 ? 11.093 29.801 -6.394 1.00 88.75 260 VAL A C 1
ATOM 2021 O O . VAL A 1 260 ? 10.074 29.150 -6.631 1.00 88.75 260 VAL A O 1
ATOM 2024 N N . THR A 1 261 ? 11.168 31.113 -6.604 1.00 88.19 261 THR A N 1
ATOM 2025 C CA . THR A 1 261 ? 10.066 31.909 -7.156 1.00 88.19 261 THR A CA 1
ATOM 2026 C C . THR A 1 261 ? 10.281 32.130 -8.645 1.00 88.19 261 THR A C 1
ATOM 2028 O O . THR A 1 261 ? 11.227 32.800 -9.046 1.00 88.19 261 THR A O 1
ATOM 2031 N N . ILE A 1 262 ? 9.389 31.582 -9.470 1.00 91.94 262 ILE A N 1
ATOM 2032 C CA . ILE A 1 262 ? 9.390 31.741 -10.926 1.00 91.94 262 ILE A CA 1
ATOM 2033 C C . ILE A 1 262 ? 8.552 32.975 -11.306 1.00 91.94 262 ILE A C 1
ATOM 2035 O O . ILE A 1 262 ? 7.328 32.941 -11.128 1.00 91.94 262 ILE A O 1
ATOM 2039 N N . PRO A 1 263 ? 9.158 34.048 -11.856 1.00 86.75 263 PRO A N 1
ATOM 2040 C CA . PRO A 1 263 ? 8.425 35.255 -12.236 1.00 86.75 263 PRO A CA 1
ATOM 2041 C C . PRO A 1 263 ? 7.455 35.031 -13.403 1.00 86.75 263 PRO A C 1
ATOM 2043 O O . PRO A 1 263 ? 7.649 34.145 -14.242 1.00 86.75 263 PRO A O 1
ATOM 2046 N N . GLN A 1 264 ? 6.428 35.881 -13.507 1.00 81.62 264 GLN A N 1
ATOM 2047 C CA . GLN A 1 264 ? 5.540 35.880 -14.672 1.00 81.62 264 GLN A CA 1
ATOM 2048 C C . GLN A 1 264 ? 6.300 36.195 -15.973 1.00 81.62 264 GLN A C 1
ATOM 2050 O O . GLN A 1 264 ? 7.272 36.950 -15.988 1.00 81.62 264 GLN A O 1
ATOM 2055 N N . GLY A 1 265 ? 5.860 35.590 -17.081 1.00 81.88 265 GLY A N 1
ATOM 2056 C CA . GLY A 1 265 ? 6.462 35.780 -18.408 1.00 81.88 265 GLY A CA 1
ATOM 2057 C C . GLY A 1 265 ? 7.781 35.029 -18.640 1.00 81.88 265 GLY A C 1
ATOM 2058 O O . GLY A 1 265 ? 8.404 35.183 -19.694 1.00 81.88 265 GLY A O 1
ATOM 2059 N N . TYR A 1 266 ? 8.237 34.208 -17.689 1.00 91.50 266 TYR A N 1
ATOM 2060 C CA . TYR A 1 266 ? 9.413 33.360 -17.878 1.00 91.50 266 TYR A CA 1
ATOM 2061 C C . TYR A 1 266 ? 9.069 32.123 -18.720 1.00 91.50 266 TYR A C 1
ATOM 2063 O O . TYR A 1 266 ? 8.261 31.293 -18.324 1.00 91.50 266 TYR A O 1
ATOM 2071 N N . GLY A 1 267 ? 9.727 31.968 -19.874 1.00 90.06 267 GLY A N 1
ATOM 2072 C CA . GLY A 1 267 ? 9.681 30.732 -20.668 1.00 90.06 267 GLY A CA 1
ATOM 2073 C C . GLY A 1 267 ? 10.690 29.679 -20.187 1.00 90.06 267 GLY A C 1
ATOM 2074 O O . GLY A 1 267 ? 11.614 29.995 -19.433 1.00 90.06 267 GLY A O 1
ATOM 2075 N N . SER A 1 268 ? 10.578 28.440 -20.683 1.00 93.12 268 SER A N 1
ATOM 2076 C CA . SER A 1 268 ? 11.394 27.281 -20.257 1.00 93.12 268 SER A CA 1
ATOM 2077 C C . SER A 1 268 ? 12.905 27.533 -20.169 1.00 93.12 268 SER A C 1
ATOM 2079 O O . SER A 1 268 ? 13.555 27.040 -19.249 1.00 93.12 268 SER A O 1
ATOM 2081 N N . ARG A 1 269 ? 13.479 28.340 -21.074 1.00 95.25 269 ARG A N 1
ATOM 2082 C CA . ARG A 1 269 ? 14.907 28.713 -21.052 1.00 95.25 269 ARG A CA 1
ATOM 2083 C C . ARG A 1 269 ? 15.284 29.591 -19.858 1.00 95.25 269 ARG A C 1
ATOM 2085 O O . ARG A 1 269 ? 16.333 29.362 -19.262 1.00 95.25 269 ARG A O 1
ATOM 2092 N N . LYS A 1 270 ? 14.451 30.583 -19.524 1.00 95.75 270 LYS A N 1
ATOM 2093 C CA . LYS A 1 270 ? 14.670 31.470 -18.369 1.00 95.75 270 LYS A CA 1
ATOM 2094 C C . LYS A 1 270 ? 14.460 30.704 -17.065 1.00 95.75 270 LYS A C 1
ATOM 2096 O O . LYS A 1 270 ? 15.291 30.800 -16.173 1.00 95.75 270 LYS A O 1
ATOM 2101 N N . ILE A 1 271 ? 13.426 29.861 -17.014 1.00 95.56 271 ILE A N 1
ATOM 2102 C CA . ILE A 1 271 ? 13.160 28.957 -15.885 1.00 95.56 271 ILE A CA 1
ATOM 2103 C C . ILE A 1 271 ? 14.343 28.008 -15.657 1.00 95.56 271 ILE A C 1
ATOM 2105 O O . ILE A 1 271 ? 14.847 27.916 -14.547 1.00 95.56 271 ILE A O 1
ATOM 2109 N N . GLY A 1 272 ? 14.847 27.350 -16.706 1.00 95.81 272 GLY A N 1
ATOM 2110 C CA . GLY A 1 272 ? 16.004 26.459 -16.588 1.00 95.81 272 GLY A CA 1
ATOM 2111 C C . GLY A 1 272 ? 17.290 27.172 -16.155 1.00 95.81 272 GLY A C 1
ATOM 2112 O O . GLY A 1 272 ? 18.124 26.562 -15.490 1.00 95.81 272 GLY A O 1
ATOM 2113 N N . GLY A 1 273 ? 17.464 28.446 -16.525 1.00 96.44 273 GLY A N 1
ATOM 2114 C CA . GLY A 1 273 ? 18.555 29.293 -16.032 1.00 96.44 273 GLY A CA 1
ATOM 2115 C C . GLY A 1 273 ? 18.445 29.539 -14.529 1.00 96.44 273 GLY A C 1
ATOM 2116 O O . GLY A 1 273 ? 19.366 29.190 -13.797 1.00 96.44 273 GLY A O 1
ATOM 2117 N N . LEU A 1 274 ? 17.280 30.012 -14.086 1.00 95.62 274 LEU A N 1
ATOM 2118 C CA . LEU A 1 274 ? 16.983 30.277 -12.679 1.00 95.62 274 LEU A CA 1
ATOM 2119 C C . LEU A 1 274 ? 17.129 29.018 -11.810 1.00 95.62 274 LEU A C 1
ATOM 2121 O O . LEU A 1 274 ? 17.822 29.039 -10.804 1.00 95.62 274 LEU A O 1
ATOM 2125 N N . LEU A 1 275 ? 16.571 27.879 -12.236 1.00 94.69 275 LEU A N 1
ATOM 2126 C CA . LEU A 1 275 ? 16.714 26.607 -11.515 1.00 94.69 275 LEU A CA 1
ATOM 2127 C C . LEU A 1 275 ? 18.174 26.147 -11.400 1.00 94.69 275 LEU A C 1
ATOM 2129 O O . LEU A 1 275 ? 18.525 25.450 -10.452 1.00 94.69 275 LEU A O 1
ATOM 2133 N N . LYS A 1 276 ? 19.026 26.494 -12.372 1.00 94.94 276 LYS A N 1
ATOM 2134 C CA . LYS A 1 276 ? 20.457 26.188 -12.311 1.00 94.94 276 LYS A CA 1
ATOM 2135 C C . LYS A 1 276 ? 21.184 27.116 -11.338 1.00 94.94 276 LYS A C 1
ATOM 2137 O O . LYS A 1 276 ? 22.040 26.648 -10.592 1.00 94.94 276 LYS A O 1
ATOM 2142 N N . GLU A 1 277 ? 20.866 28.408 -11.366 1.00 94.38 277 GLU A N 1
ATOM 2143 C CA . GLU A 1 277 ? 21.431 29.423 -10.465 1.00 94.38 277 GLU A CA 1
ATOM 2144 C C . GLU A 1 277 ? 21.084 29.120 -9.005 1.00 94.38 277 GLU A C 1
ATOM 2146 O O . GLU A 1 277 ? 21.973 29.080 -8.160 1.00 94.38 277 GLU A O 1
ATOM 2151 N N . GLU A 1 278 ? 19.829 28.750 -8.749 1.00 91.69 278 GLU A N 1
ATOM 2152 C CA . GLU A 1 278 ? 19.326 28.299 -7.446 1.00 91.69 278 GLU A CA 1
ATOM 2153 C C . GLU A 1 278 ? 19.825 26.901 -7.049 1.00 91.69 278 GLU A C 1
ATOM 2155 O O . GLU A 1 278 ? 19.489 26.388 -5.985 1.00 91.69 278 GLU A O 1
ATOM 2160 N N . GLY A 1 279 ? 20.615 26.241 -7.902 1.00 89.81 279 GLY A N 1
ATOM 2161 C CA . GLY A 1 279 ? 21.193 24.932 -7.619 1.00 89.81 279 GLY A CA 1
ATOM 2162 C C . GLY A 1 279 ? 20.182 23.787 -7.553 1.00 89.81 279 GLY A C 1
ATOM 2163 O O . GLY A 1 279 ? 20.528 22.749 -7.002 1.00 89.81 279 GLY A O 1
ATOM 2164 N N . ILE A 1 280 ? 18.975 23.950 -8.106 1.00 92.06 280 ILE A N 1
ATOM 2165 C CA . ILE A 1 280 ? 17.929 22.916 -8.189 1.00 92.06 280 ILE A CA 1
ATOM 2166 C C . ILE A 1 280 ? 18.226 21.903 -9.301 1.00 92.06 280 ILE A C 1
ATOM 2168 O O . ILE A 1 280 ? 18.002 20.707 -9.130 1.00 92.06 280 ILE A O 1
ATOM 2172 N N . VAL A 1 281 ? 18.757 22.365 -10.439 1.00 92.94 281 VAL A N 1
ATOM 2173 C CA . VAL A 1 281 ? 19.222 21.500 -11.538 1.00 92.94 281 VAL A CA 1
ATOM 2174 C C . VAL A 1 281 ? 20.690 21.764 -11.848 1.00 92.94 281 VAL A C 1
ATOM 2176 O O . VAL A 1 281 ? 21.158 22.899 -11.813 1.00 92.94 281 VAL A O 1
ATOM 2179 N N . ARG A 1 282 ? 21.436 20.727 -12.234 1.00 89.75 282 ARG A N 1
ATOM 2180 C CA . ARG A 1 282 ? 22.851 20.871 -12.610 1.00 89.75 282 ARG A CA 1
ATOM 2181 C C . ARG A 1 282 ? 23.039 21.541 -13.974 1.00 89.75 282 ARG A C 1
ATOM 2183 O O . ARG A 1 282 ? 23.960 22.343 -14.161 1.00 89.75 282 ARG A O 1
ATOM 2190 N N . SER A 1 283 ? 22.150 21.254 -14.927 1.00 92.25 283 SER A N 1
ATOM 2191 C CA . SER A 1 283 ? 22.228 21.767 -16.297 1.00 92.25 283 SER A CA 1
ATOM 2192 C C . SER A 1 283 ? 20.906 22.352 -16.788 1.00 92.25 283 SER A C 1
ATOM 2194 O O . SER A 1 283 ? 19.918 21.641 -16.978 1.00 92.25 283 SER A O 1
ATOM 2196 N N . LYS A 1 284 ? 20.924 23.654 -17.117 1.00 94.81 284 LYS A N 1
ATOM 2197 C CA . LYS A 1 284 ? 19.783 24.340 -17.744 1.00 94.81 284 LYS A CA 1
ATOM 2198 C C . LYS A 1 284 ? 19.377 23.694 -19.069 1.00 94.81 284 LYS A C 1
ATOM 2200 O O . LYS A 1 284 ? 18.196 23.627 -19.385 1.00 94.81 284 LYS A O 1
ATOM 2205 N N . TRP A 1 285 ? 20.351 23.219 -19.850 1.00 94.00 285 TRP A N 1
ATOM 2206 C CA . TRP A 1 285 ? 20.100 22.683 -21.187 1.00 94.00 285 TRP A CA 1
ATOM 2207 C C . TRP A 1 285 ? 19.454 21.303 -21.139 1.00 94.00 285 TRP A C 1
ATOM 2209 O O . TRP A 1 285 ? 18.609 21.015 -21.980 1.00 94.00 285 TRP A O 1
ATOM 2219 N N . VAL A 1 286 ? 19.775 20.491 -20.130 1.00 93.38 286 VAL A N 1
ATOM 2220 C CA . VAL A 1 286 ? 19.124 19.190 -19.918 1.00 93.38 286 VAL A CA 1
ATOM 2221 C C . VAL A 1 286 ? 17.663 19.392 -19.530 1.00 93.38 286 VAL A C 1
ATOM 2223 O O . VAL A 1 286 ? 16.786 18.806 -20.159 1.00 93.38 286 VAL A O 1
ATOM 2226 N N . PHE A 1 287 ? 17.385 20.302 -18.589 1.00 95.06 287 PHE A N 1
ATOM 2227 C CA . PHE A 1 287 ? 16.016 20.675 -18.228 1.00 95.06 287 PHE A CA 1
ATOM 2228 C C . PHE A 1 287 ? 15.225 21.194 -19.441 1.00 95.06 287 PHE A C 1
ATOM 2230 O O . PHE A 1 287 ? 14.155 20.677 -19.754 1.00 95.06 287 PHE A O 1
ATOM 2237 N N . VAL A 1 288 ? 15.769 22.170 -20.179 1.00 95.44 288 VAL A N 1
ATOM 2238 C CA . VAL A 1 288 ? 15.106 22.746 -21.364 1.00 95.44 288 VAL A CA 1
ATOM 2239 C C . VAL A 1 288 ? 14.836 21.682 -22.427 1.00 95.44 288 VAL A C 1
ATOM 2241 O O . VAL A 1 288 ? 13.733 21.645 -22.973 1.00 95.44 288 VAL A O 1
ATOM 2244 N N . THR A 1 289 ? 15.808 20.812 -22.710 1.00 92.00 289 THR A N 1
ATOM 2245 C CA . THR A 1 289 ? 15.660 19.730 -23.695 1.00 92.00 289 THR A CA 1
ATOM 2246 C C . THR A 1 289 ? 14.574 18.753 -23.261 1.00 92.00 289 THR A C 1
ATOM 2248 O O . THR A 1 289 ? 13.687 18.443 -24.052 1.00 92.00 289 THR A O 1
ATOM 2251 N N . TYR A 1 290 ? 14.581 18.337 -21.992 1.00 94.06 290 TYR A N 1
ATOM 2252 C CA . TYR A 1 290 ? 13.582 17.425 -21.443 1.00 94.06 290 TYR A CA 1
ATOM 2253 C C . TYR A 1 290 ? 12.160 17.986 -21.558 1.00 94.06 290 TYR A C 1
ATOM 2255 O O . TYR A 1 290 ? 11.278 17.335 -22.117 1.00 94.06 290 TYR A O 1
ATOM 2263 N N . VAL A 1 291 ? 11.939 19.220 -21.098 1.00 94.00 291 VAL A N 1
ATOM 2264 C CA . VAL A 1 291 ? 10.612 19.852 -21.149 1.00 94.00 291 VAL A CA 1
ATOM 2265 C C . VAL A 1 291 ? 10.154 20.077 -22.600 1.00 94.00 291 VAL A C 1
ATOM 2267 O O . VAL A 1 291 ? 8.969 19.931 -22.907 1.00 94.00 291 VAL A O 1
ATOM 2270 N N . SER A 1 292 ? 11.084 20.383 -23.511 1.00 92.75 292 SER A N 1
ATOM 2271 C CA . SER A 1 292 ? 10.782 20.566 -24.939 1.00 92.75 292 SER A CA 1
ATOM 2272 C C . SER A 1 292 ? 10.380 19.254 -25.617 1.00 92.75 292 SER A C 1
ATOM 2274 O O . SER A 1 292 ? 9.371 19.230 -26.315 1.00 92.75 292 SER A O 1
ATOM 2276 N N . LEU A 1 293 ? 11.094 18.150 -25.361 1.00 91.38 293 LEU A N 1
ATOM 2277 C CA . LEU A 1 293 ? 10.755 16.819 -25.889 1.00 91.38 293 LEU A CA 1
ATOM 2278 C C . LEU A 1 293 ? 9.396 16.307 -25.390 1.00 91.38 293 LEU A C 1
ATOM 2280 O O . LEU A 1 293 ? 8.748 15.514 -26.066 1.00 91.38 293 LEU A O 1
ATOM 2284 N N . ARG A 1 294 ? 8.945 16.766 -24.218 1.00 91.00 294 ARG A N 1
ATOM 2285 C CA . ARG A 1 294 ? 7.606 16.467 -23.687 1.00 91.00 294 ARG A CA 1
ATOM 2286 C C . ARG A 1 294 ? 6.503 17.365 -24.254 1.00 91.00 294 ARG A C 1
ATOM 2288 O O . ARG A 1 294 ? 5.344 17.164 -23.906 1.00 91.00 294 ARG A O 1
ATOM 2295 N N . GLY A 1 295 ? 6.841 18.350 -25.090 1.00 89.50 295 GLY A N 1
ATOM 2296 C CA . GLY A 1 295 ? 5.882 19.312 -25.639 1.00 89.50 295 GLY A CA 1
ATOM 2297 C C . GLY A 1 295 ? 5.327 20.291 -24.598 1.00 89.50 295 GLY A C 1
ATOM 2298 O O . GLY A 1 295 ? 4.248 20.834 -24.786 1.00 89.50 295 GLY A O 1
ATOM 2299 N N . GLN A 1 296 ? 6.038 20.504 -23.485 1.00 90.50 296 GLN A N 1
ATOM 2300 C CA . GLN A 1 296 ? 5.536 21.250 -22.321 1.00 90.50 296 GLN A CA 1
ATOM 2301 C C . GLN A 1 296 ? 6.262 22.583 -22.077 1.00 90.50 296 GLN A C 1
ATOM 2303 O O . GLN A 1 296 ? 6.053 23.239 -21.058 1.00 90.50 296 GLN A O 1
ATOM 2308 N N . ALA A 1 297 ? 7.129 23.010 -23.001 1.00 87.50 297 ALA A N 1
ATOM 2309 C CA . ALA A 1 297 ? 8.004 24.173 -22.819 1.00 87.50 297 ALA A CA 1
ATOM 2310 C C . ALA A 1 297 ? 7.259 25.505 -22.612 1.00 87.50 297 ALA A C 1
ATOM 2312 O O . ALA A 1 297 ? 7.788 26.392 -21.940 1.00 87.50 297 ALA A O 1
ATOM 2313 N N . SER A 1 298 ? 6.054 25.640 -23.168 1.00 85.19 298 SER A N 1
ATOM 2314 C CA . SER A 1 298 ? 5.187 26.821 -23.047 1.00 85.19 298 SER A CA 1
ATOM 2315 C C . SER A 1 298 ? 4.149 26.720 -21.925 1.00 85.19 298 SER A C 1
ATOM 2317 O O . SER A 1 298 ? 3.468 27.700 -21.651 1.00 85.19 298 SER A O 1
ATOM 2319 N N . SER A 1 299 ? 4.016 25.555 -21.289 1.00 87.25 299 SER A N 1
ATOM 2320 C CA . SER A 1 299 ? 2.943 25.256 -20.32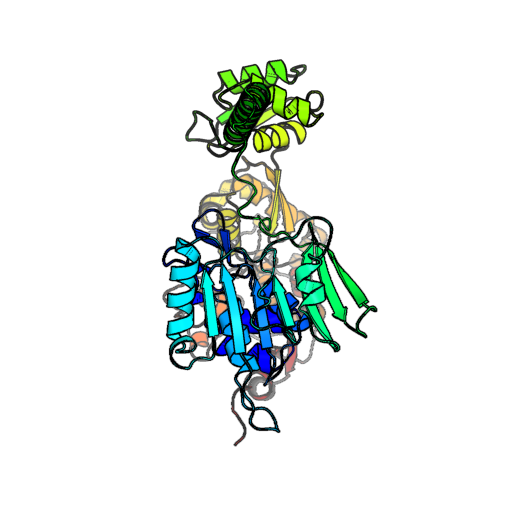8 1.00 87.25 299 SER A CA 1
ATOM 2321 C C . SER A 1 299 ? 3.368 25.430 -18.865 1.00 87.25 299 SER A C 1
ATOM 2323 O O . SER A 1 299 ? 2.566 25.214 -17.958 1.00 87.25 299 SER A O 1
ATOM 2325 N N . LEU A 1 300 ? 4.635 25.779 -18.622 1.00 90.44 300 LEU A N 1
ATOM 2326 C CA . LEU A 1 300 ? 5.176 25.983 -17.278 1.00 90.44 300 LEU A CA 1
ATOM 2327 C C . LEU A 1 300 ? 4.569 27.242 -16.652 1.00 90.44 300 LEU A C 1
ATOM 2329 O O . LEU A 1 300 ? 4.560 28.309 -17.267 1.00 90.44 300 LEU A O 1
ATOM 2333 N N . LYS A 1 301 ? 4.078 27.122 -15.419 1.00 85.06 301 LYS A N 1
ATOM 2334 C CA . LYS A 1 301 ? 3.357 28.192 -14.732 1.00 85.06 301 LYS A CA 1
ATOM 2335 C C . LYS A 1 301 ? 4.288 29.000 -13.815 1.00 85.06 301 LYS A C 1
ATOM 2337 O O . LYS A 1 301 ? 5.163 28.421 -13.166 1.00 85.06 301 LYS A O 1
ATOM 2342 N N . PRO A 1 302 ? 4.096 30.324 -13.706 1.00 85.81 302 PRO A N 1
ATOM 2343 C CA . PRO A 1 302 ? 4.774 31.137 -12.699 1.00 85.81 302 PRO A CA 1
ATOM 2344 C C . PRO A 1 302 ? 4.266 30.804 -11.288 1.00 85.81 302 PRO A C 1
ATOM 2346 O O . PRO A 1 302 ? 3.172 30.260 -11.134 1.00 85.81 302 PRO A O 1
ATOM 2349 N N . GLY A 1 303 ? 5.054 31.136 -10.265 1.00 79.88 303 GLY A N 1
ATOM 2350 C CA . GLY A 1 303 ? 4.710 30.892 -8.861 1.00 79.88 303 GLY A CA 1
ATOM 2351 C C . GLY A 1 303 ? 5.915 30.514 -8.003 1.00 79.88 303 GLY A C 1
ATOM 2352 O O . GLY A 1 303 ? 7.035 30.404 -8.503 1.00 79.88 303 GLY A O 1
ATOM 2353 N N . THR A 1 304 ? 5.686 30.318 -6.707 1.00 81.81 304 THR A N 1
ATOM 2354 C CA . THR A 1 304 ? 6.716 29.865 -5.762 1.00 81.81 304 THR A CA 1
ATOM 2355 C C . THR A 1 304 ? 6.629 28.356 -5.583 1.00 81.81 304 THR A C 1
ATOM 2357 O O . THR A 1 304 ? 5.554 27.813 -5.338 1.00 81.81 304 THR A O 1
ATOM 2360 N N . TYR A 1 305 ? 7.763 27.678 -5.727 1.00 83.38 305 TYR A N 1
ATOM 2361 C CA . TYR A 1 305 ? 7.868 26.224 -5.679 1.00 83.38 305 TYR A CA 1
ATOM 2362 C C . TYR A 1 305 ? 8.905 25.811 -4.646 1.00 83.38 305 TYR A C 1
ATOM 2364 O O . TYR A 1 305 ? 9.964 26.425 -4.554 1.00 83.38 305 TYR A O 1
ATOM 2372 N N . THR A 1 306 ? 8.617 24.741 -3.911 1.00 81.38 306 THR A N 1
ATOM 2373 C CA . THR A 1 306 ? 9.569 24.110 -2.997 1.00 81.38 306 THR A CA 1
ATOM 2374 C C . THR A 1 306 ? 10.092 22.841 -3.654 1.00 81.38 306 THR A C 1
ATOM 2376 O O . THR A 1 306 ? 9.306 21.961 -4.004 1.00 81.38 306 THR A O 1
ATOM 2379 N N . PHE A 1 307 ? 11.409 22.736 -3.814 1.00 83.94 307 PHE A N 1
ATOM 2380 C CA . PHE A 1 307 ? 12.064 21.551 -4.361 1.00 83.94 307 PHE A CA 1
ATOM 2381 C C . PHE A 1 307 ? 12.874 20.847 -3.271 1.00 83.94 307 PHE A C 1
ATOM 2383 O O . PHE A 1 307 ? 13.600 21.480 -2.503 1.00 83.94 307 PHE A O 1
ATOM 2390 N N . PHE A 1 308 ? 12.733 19.526 -3.193 1.00 80.94 308 PHE A N 1
ATOM 2391 C CA . PHE A 1 308 ? 13.402 18.682 -2.201 1.00 80.94 308 PHE A CA 1
ATOM 2392 C C . PHE A 1 308 ? 14.755 18.187 -2.715 1.00 80.94 308 PHE A C 1
ATOM 2394 O O . PHE A 1 308 ? 14.981 18.139 -3.926 1.00 80.94 308 PHE A O 1
ATOM 2401 N N . SER A 1 309 ? 15.619 17.728 -1.800 1.00 78.12 309 SER A N 1
ATOM 2402 C CA . SER A 1 309 ? 16.914 17.098 -2.120 1.00 78.12 309 SER A CA 1
ATOM 2403 C C . SER A 1 309 ? 16.796 15.920 -3.102 1.00 78.12 309 SER A C 1
ATOM 2405 O O . SER A 1 309 ? 17.723 15.611 -3.844 1.00 78.12 309 SER A O 1
ATOM 2407 N N . THR A 1 310 ? 15.620 15.295 -3.133 1.00 78.75 310 THR A N 1
ATOM 2408 C CA . THR A 1 310 ? 15.250 14.140 -3.954 1.00 78.75 310 THR A CA 1
ATOM 2409 C C . THR A 1 310 ? 14.517 14.495 -5.251 1.00 78.75 310 THR A C 1
ATOM 2411 O O . THR A 1 310 ? 14.143 13.594 -5.992 1.00 78.75 310 THR A O 1
ATOM 2414 N N . SER A 1 311 ? 14.280 15.778 -5.548 1.00 82.94 311 SER A N 1
ATOM 2415 C CA . SER A 1 311 ? 13.511 16.175 -6.736 1.00 82.94 311 SER A CA 1
ATOM 2416 C C . SER A 1 311 ? 14.304 15.964 -8.030 1.00 82.94 311 SER A C 1
ATOM 2418 O O . SER A 1 311 ? 15.378 16.538 -8.220 1.00 82.94 311 SER A O 1
ATOM 2420 N N . THR A 1 312 ? 13.752 15.165 -8.943 1.00 92.19 312 THR A N 1
ATOM 2421 C CA . THR A 1 312 ? 14.303 14.924 -10.287 1.00 92.19 312 THR A CA 1
ATOM 2422 C C . THR A 1 312 ? 13.789 15.954 -11.302 1.00 92.19 312 THR A C 1
ATOM 2424 O O . THR A 1 312 ? 12.805 16.656 -11.055 1.00 92.19 312 THR A O 1
ATOM 2427 N N . ILE A 1 313 ? 14.408 16.051 -12.486 1.00 93.06 313 ILE A N 1
ATOM 2428 C CA . ILE A 1 313 ? 13.933 16.948 -13.563 1.00 93.06 313 ILE A CA 1
ATOM 2429 C C . ILE A 1 313 ? 12.453 16.685 -13.942 1.00 93.06 313 ILE A C 1
ATOM 2431 O O . ILE A 1 313 ? 11.705 17.655 -14.115 1.00 93.06 313 ILE A O 1
ATOM 2435 N N . PRO A 1 314 ? 11.979 15.424 -14.032 1.00 91.44 314 PRO A N 1
ATOM 2436 C CA . PRO A 1 314 ? 10.560 15.110 -14.185 1.00 91.44 314 PRO A CA 1
ATOM 2437 C C . PRO A 1 314 ? 9.666 15.632 -13.053 1.00 91.44 314 PRO A C 1
ATOM 2439 O O . PRO A 1 314 ? 8.566 16.110 -13.336 1.00 91.44 314 PRO A O 1
ATOM 2442 N N . ASP A 1 315 ? 10.108 15.559 -11.795 1.00 84.62 315 ASP A N 1
ATOM 2443 C CA . ASP A 1 315 ? 9.348 16.058 -10.637 1.00 84.62 315 ASP A CA 1
ATOM 2444 C C . ASP A 1 315 ? 9.222 17.575 -10.681 1.00 84.62 315 ASP A C 1
ATOM 2446 O O . ASP A 1 315 ? 8.126 18.118 -10.542 1.00 84.62 315 ASP A O 1
ATOM 2450 N N . ILE A 1 316 ? 10.335 18.246 -10.983 1.00 90.94 316 ILE A N 1
ATOM 2451 C CA . ILE A 1 316 ? 10.403 19.697 -11.142 1.00 90.94 316 ILE A CA 1
ATOM 2452 C C . ILE A 1 316 ? 9.465 20.147 -12.266 1.00 90.94 316 ILE A C 1
ATOM 2454 O O . ILE A 1 316 ? 8.648 21.042 -12.069 1.00 90.94 316 ILE A O 1
ATOM 2458 N N . MET A 1 317 ? 9.516 19.499 -13.437 1.00 91.75 317 MET A N 1
ATOM 2459 C CA . MET A 1 317 ? 8.607 19.805 -14.547 1.00 91.75 317 MET A CA 1
ATOM 2460 C C . MET A 1 317 ? 7.139 19.600 -14.150 1.00 91.75 317 MET A C 1
ATOM 2462 O O . MET A 1 317 ? 6.314 20.466 -14.428 1.00 91.75 317 MET A O 1
ATOM 2466 N N . ARG A 1 318 ? 6.794 18.479 -13.500 1.00 86.31 318 ARG A N 1
ATOM 2467 C CA . ARG A 1 318 ? 5.414 18.207 -13.062 1.00 86.31 318 ARG A CA 1
ATOM 2468 C C . ARG A 1 318 ? 4.909 19.261 -12.082 1.00 86.31 318 ARG A C 1
ATOM 2470 O O . ARG A 1 318 ? 3.782 19.723 -12.247 1.00 86.31 318 ARG A O 1
ATOM 2477 N N . ALA A 1 319 ? 5.735 19.670 -11.120 1.00 81.94 319 ALA A N 1
ATOM 2478 C CA . ALA A 1 319 ? 5.402 20.745 -10.189 1.00 81.94 319 ALA A CA 1
ATOM 2479 C C . ALA A 1 319 ? 5.115 22.057 -10.941 1.00 81.94 319 ALA A C 1
ATOM 2481 O O . ALA A 1 319 ? 4.048 22.647 -10.776 1.00 81.94 319 ALA A O 1
ATOM 2482 N N . LEU A 1 320 ? 6.004 22.448 -11.859 1.00 88.56 320 LEU A N 1
ATOM 2483 C CA . LEU A 1 320 ? 5.861 23.662 -12.671 1.00 88.56 320 LEU A CA 1
ATOM 2484 C C . LEU A 1 320 ? 4.650 23.632 -13.623 1.00 88.56 320 LEU A C 1
ATOM 2486 O O . LEU A 1 320 ? 4.093 24.682 -13.931 1.00 88.56 320 LEU A O 1
ATOM 2490 N N . LEU A 1 321 ? 4.227 22.456 -14.098 1.00 83.62 321 LEU A N 1
ATOM 2491 C CA . LEU A 1 321 ? 3.029 22.299 -14.938 1.00 83.62 321 LEU A CA 1
ATOM 2492 C C . LEU A 1 321 ? 1.732 22.347 -14.129 1.00 83.62 321 LEU A C 1
ATOM 2494 O O . LEU A 1 321 ? 0.750 22.966 -14.549 1.00 83.62 321 LEU A O 1
ATOM 2498 N N . LYS A 1 322 ? 1.725 21.709 -12.953 1.00 75.81 322 LYS A N 1
ATOM 2499 C CA . LYS A 1 322 ? 0.594 21.756 -12.019 1.00 75.81 322 LYS A CA 1
ATOM 2500 C C . LYS A 1 322 ? 0.335 23.207 -11.591 1.00 75.81 322 LYS A C 1
ATOM 2502 O O . LYS A 1 322 ? -0.818 23.647 -11.589 1.00 75.81 322 LYS A O 1
ATOM 2507 N N . GLY A 1 323 ? 1.406 23.980 -11.406 1.00 66.44 323 GLY A N 1
ATOM 2508 C CA . GLY A 1 323 ? 1.393 25.335 -10.857 1.00 66.44 323 GLY A CA 1
ATOM 2509 C C . GLY A 1 323 ? 1.709 25.305 -9.369 1.00 66.44 323 GLY A C 1
ATOM 2510 O O . GLY A 1 323 ? 1.684 24.234 -8.768 1.00 66.44 323 GLY A O 1
ATOM 2511 N N . SER A 1 324 ? 1.962 26.463 -8.756 1.00 62.09 324 SER A N 1
ATOM 2512 C CA . SER A 1 324 ? 2.308 26.592 -7.327 1.00 62.09 324 SER A CA 1
ATOM 2513 C C . SER A 1 324 ? 1.197 26.167 -6.344 1.00 62.09 324 SER A C 1
ATOM 2515 O O . SER A 1 324 ? 1.268 26.469 -5.158 1.00 62.09 324 SER A O 1
ATOM 2517 N N . GLY A 1 325 ? 0.170 25.447 -6.814 1.00 55.84 325 GLY A N 1
ATOM 2518 C CA . GLY A 1 325 ? -0.818 24.734 -6.007 1.00 55.84 325 GLY A CA 1
ATOM 2519 C C . GLY A 1 325 ? -0.226 23.434 -5.469 1.00 55.84 325 GLY A C 1
ATOM 2520 O O . GLY A 1 325 ? -0.553 22.329 -5.917 1.00 55.84 325 GLY A O 1
ATOM 2521 N N . ASN A 1 326 ? 0.698 23.589 -4.534 1.00 59.28 326 ASN A N 1
ATOM 2522 C CA . ASN A 1 326 ? 1.347 22.527 -3.792 1.00 59.28 326 ASN A CA 1
ATOM 2523 C C . ASN A 1 326 ? 0.354 21.898 -2.809 1.00 59.28 326 ASN A C 1
ATOM 2525 O O . ASN A 1 326 ? 0.501 22.106 -1.623 1.00 59.28 326 ASN A O 1
ATOM 2529 N N . GLU A 1 327 ? -0.676 21.178 -3.264 1.00 65.12 327 GLU A N 1
ATOM 2530 C CA . GLU A 1 327 ? -1.639 20.517 -2.365 1.00 65.12 327 GLU A CA 1
ATOM 2531 C C . GLU A 1 327 ? -1.453 18.987 -2.300 1.00 65.12 327 GLU A C 1
ATOM 2533 O O . GLU A 1 327 ? -1.379 18.329 -3.348 1.00 65.12 327 GLU A O 1
ATOM 2538 N N . TYR A 1 328 ? -1.441 18.425 -1.085 1.00 65.75 328 TYR A N 1
ATOM 2539 C CA . TYR A 1 328 ? -1.750 17.024 -0.791 1.00 65.75 328 TYR A CA 1
ATOM 2540 C C . TYR A 1 328 ? -3.266 16.826 -0.704 1.00 65.75 328 TYR A C 1
ATOM 2542 O O . TYR A 1 328 ? -3.983 17.691 -0.200 1.00 65.75 328 TYR A O 1
ATOM 2550 N N . VAL A 1 329 ? -3.740 15.656 -1.134 1.00 80.81 329 VAL A N 1
ATOM 2551 C CA . VAL A 1 329 ? -5.095 15.171 -0.846 1.00 80.81 329 VAL A CA 1
ATOM 2552 C C . VAL A 1 329 ? -4.960 14.024 0.144 1.00 80.81 329 VAL A C 1
ATOM 2554 O O . VAL A 1 329 ? -4.447 12.967 -0.214 1.00 80.81 329 VAL A O 1
ATOM 2557 N N . ILE A 1 330 ? -5.399 14.237 1.378 1.00 86.31 330 ILE A N 1
ATOM 2558 C CA . ILE A 1 330 ? -5.375 13.226 2.437 1.00 86.31 330 ILE A CA 1
ATOM 2559 C C . ILE A 1 330 ? -6.786 12.782 2.767 1.00 86.31 330 ILE A C 1
ATOM 2561 O O . ILE A 1 330 ? -7.704 13.591 2.720 1.00 86.31 330 ILE A O 1
ATOM 2565 N N . THR A 1 331 ? -6.968 11.516 3.125 1.00 94.06 331 THR A N 1
ATOM 2566 C CA . THR A 1 331 ? -8.256 11.016 3.621 1.00 94.06 331 THR A CA 1
ATOM 2567 C C . THR A 1 331 ? -8.057 10.490 5.025 1.00 94.06 331 THR A C 1
ATOM 2569 O O . THR A 1 331 ? -7.208 9.628 5.232 1.00 94.06 331 THR A O 1
ATOM 2572 N N . ILE A 1 332 ? -8.830 11.021 5.969 1.00 97.00 332 ILE A N 1
ATOM 2573 C CA . ILE A 1 332 ? -8.847 10.587 7.363 1.00 97.00 332 ILE A CA 1
ATOM 2574 C C . ILE A 1 332 ? -10.091 9.717 7.571 1.00 97.00 332 ILE A C 1
ATOM 2576 O O . ILE A 1 332 ? -11.197 10.258 7.548 1.00 97.00 332 ILE A O 1
ATOM 2580 N N . PRO A 1 333 ? -9.943 8.389 7.731 1.00 97.31 333 PRO A N 1
ATOM 2581 C CA . PRO A 1 333 ? -11.068 7.490 7.963 1.00 97.31 333 PRO A CA 1
ATOM 2582 C C . PRO A 1 333 ? -11.799 7.754 9.281 1.00 97.31 333 PRO A C 1
ATOM 2584 O O . PRO A 1 333 ? -11.205 8.185 10.272 1.00 97.31 333 PRO A O 1
ATOM 2587 N N . GLU A 1 334 ? -13.089 7.425 9.299 1.00 97.25 334 GLU A N 1
ATOM 2588 C CA . GLU A 1 334 ? -13.909 7.429 10.511 1.00 97.25 334 GLU A CA 1
ATOM 2589 C C . GLU A 1 334 ? -13.376 6.405 11.531 1.00 97.25 334 GLU A C 1
ATOM 2591 O O . GLU A 1 334 ? -12.769 5.386 11.180 1.00 97.25 334 GLU A O 1
ATOM 2596 N N . GLY A 1 335 ? -13.531 6.703 12.822 1.00 95.88 335 GLY A N 1
ATOM 2597 C CA . GLY A 1 335 ? -13.092 5.818 13.901 1.00 95.88 335 GLY A CA 1
ATOM 2598 C C . GLY A 1 335 ? -11.586 5.835 14.187 1.00 95.88 335 GLY A C 1
ATOM 2599 O O . GLY A 1 335 ? -11.134 5.091 15.063 1.00 95.88 335 GLY A O 1
ATOM 2600 N N . TRP A 1 336 ? -10.808 6.678 13.503 1.00 97.31 336 TRP A N 1
ATOM 2601 C CA . TRP A 1 336 ? -9.401 6.930 13.824 1.00 97.31 336 TRP A CA 1
ATOM 2602 C C . TRP A 1 336 ? -9.257 7.877 15.009 1.00 97.31 336 TRP A C 1
ATOM 2604 O O . TRP A 1 336 ? -9.985 8.865 15.122 1.00 97.31 336 TRP A O 1
ATOM 2614 N N . ASN A 1 337 ? -8.303 7.591 15.892 1.00 96.69 337 ASN A N 1
ATOM 2615 C CA . ASN A 1 337 ? -7.932 8.501 16.976 1.00 96.69 337 ASN A CA 1
ATOM 2616 C C . ASN A 1 337 ? -6.770 9.425 16.568 1.00 96.69 337 ASN A C 1
ATOM 2618 O O . ASN A 1 337 ? -6.208 9.282 15.481 1.00 96.69 337 ASN A O 1
ATOM 2622 N N . ILE A 1 338 ? -6.385 10.369 17.431 1.00 97.38 338 ILE A N 1
ATOM 2623 C CA . ILE A 1 338 ? -5.294 11.318 17.143 1.00 97.38 338 ILE A CA 1
ATOM 2624 C C . ILE A 1 338 ? -3.985 10.603 16.767 1.00 97.38 338 ILE A C 1
ATOM 2626 O O . ILE A 1 338 ? -3.277 11.058 15.870 1.00 97.38 338 ILE A O 1
ATOM 2630 N N . GLN A 1 339 ? -3.668 9.483 17.423 1.00 95.75 339 GLN A N 1
ATOM 2631 C CA . GLN A 1 339 ? -2.437 8.726 17.170 1.00 95.75 339 GLN A CA 1
ATOM 2632 C C . GLN A 1 339 ? -2.465 8.018 15.808 1.00 95.75 339 GLN A C 1
ATOM 2634 O O . GLN A 1 339 ? -1.443 7.961 15.130 1.00 95.75 339 GLN A O 1
ATOM 2639 N N . ASP A 1 340 ? -3.630 7.528 15.375 1.00 96.50 340 ASP A N 1
ATOM 2640 C CA . ASP A 1 340 ? -3.809 6.964 14.031 1.00 96.50 340 ASP A CA 1
ATOM 2641 C C . ASP A 1 340 ? -3.596 8.021 12.947 1.00 96.50 340 ASP A C 1
ATOM 2643 O O . ASP A 1 340 ? -2.910 7.773 11.955 1.00 96.50 340 ASP A O 1
ATOM 2647 N N . ILE A 1 341 ? -4.161 9.213 13.163 1.00 97.94 341 ILE A N 1
ATOM 2648 C CA . ILE A 1 341 ? -4.022 10.349 12.250 1.00 97.94 341 ILE A CA 1
ATOM 2649 C C . ILE A 1 341 ? -2.553 10.771 12.160 1.00 97.94 341 ILE A C 1
ATOM 2651 O O . ILE A 1 341 ? -2.032 10.922 11.058 1.00 97.94 341 ILE A O 1
ATOM 2655 N N . ASP A 1 342 ? -1.866 10.917 13.293 1.00 97.69 342 ASP A N 1
ATOM 2656 C CA . ASP A 1 342 ? -0.444 11.271 13.332 1.00 97.69 342 ASP A CA 1
ATOM 2657 C C . ASP A 1 342 ? 0.431 10.231 12.617 1.00 97.69 342 ASP A C 1
ATOM 2659 O O . ASP A 1 342 ? 1.210 10.586 11.732 1.00 97.69 342 ASP A O 1
ATOM 2663 N N . ALA A 1 343 ? 0.237 8.941 12.913 1.00 95.81 343 ALA A N 1
ATOM 2664 C CA . ALA A 1 343 ? 0.983 7.857 12.279 1.00 95.81 343 ALA A CA 1
ATOM 2665 C C . ALA A 1 343 ? 0.763 7.808 10.759 1.00 95.81 343 ALA A C 1
ATOM 2667 O O . ALA A 1 343 ? 1.704 7.566 9.998 1.00 95.81 343 ALA A O 1
ATOM 2668 N N . TYR A 1 344 ? -0.465 8.059 10.302 1.00 95.19 344 TYR A N 1
ATOM 2669 C CA . TYR A 1 344 ? -0.776 8.180 8.882 1.00 95.19 344 TYR A CA 1
ATOM 2670 C C . TYR A 1 344 ? -0.063 9.372 8.242 1.00 95.19 344 TYR A C 1
ATOM 2672 O O . TYR A 1 344 ? 0.654 9.188 7.262 1.00 95.19 344 TYR A O 1
ATOM 2680 N N . LEU A 1 345 ? -0.194 10.572 8.813 1.00 91.56 345 LEU A N 1
ATOM 2681 C CA . LEU A 1 345 ? 0.441 11.783 8.281 1.00 91.56 345 LEU A CA 1
ATOM 2682 C C . LEU A 1 345 ? 1.971 11.660 8.247 1.00 91.56 345 LEU A C 1
ATOM 2684 O O . LEU A 1 345 ? 2.604 12.158 7.316 1.00 91.56 345 LEU A O 1
ATOM 2688 N N . ALA A 1 346 ? 2.557 10.952 9.214 1.00 88.25 346 ALA A N 1
ATOM 2689 C CA . ALA A 1 346 ? 3.977 10.633 9.239 1.00 88.25 346 ALA A CA 1
ATOM 2690 C C . ALA A 1 346 ? 4.392 9.647 8.144 1.00 88.25 346 ALA A C 1
ATOM 2692 O O . ALA A 1 346 ? 5.390 9.875 7.459 1.00 88.25 346 ALA A O 1
ATOM 2693 N N . ARG A 1 347 ? 3.617 8.577 7.933 1.00 86.12 347 ARG A N 1
ATOM 2694 C CA . ARG A 1 347 ? 3.871 7.598 6.866 1.00 86.12 347 ARG A CA 1
ATOM 2695 C C . ARG A 1 347 ? 3.797 8.225 5.475 1.00 86.12 347 ARG A C 1
ATOM 2697 O O . ARG A 1 347 ? 4.595 7.873 4.614 1.00 86.12 347 ARG A O 1
ATOM 2704 N N . GLU A 1 348 ? 2.870 9.158 5.270 1.00 80.12 348 GLU A N 1
ATOM 2705 C CA . GLU A 1 348 ? 2.731 9.895 4.008 1.00 80.12 348 GLU A CA 1
ATOM 2706 C C . GLU A 1 348 ? 3.762 11.037 3.859 1.00 80.12 348 GLU A C 1
ATOM 2708 O O . GLU A 1 348 ? 3.780 11.723 2.839 1.00 80.12 348 GLU A O 1
ATOM 2713 N N . GLY A 1 349 ? 4.631 11.258 4.856 1.00 79.00 349 GLY A N 1
ATOM 2714 C CA . GLY A 1 349 ? 5.684 12.277 4.811 1.00 79.00 349 GLY A CA 1
ATOM 2715 C C . GLY A 1 349 ? 5.178 13.720 4.915 1.00 79.00 349 GLY A C 1
ATOM 2716 O O . GLY A 1 349 ? 5.872 14.642 4.488 1.00 79.00 349 GLY A O 1
ATOM 2717 N N . ILE A 1 350 ? 3.976 13.923 5.459 1.00 82.06 350 ILE A N 1
ATOM 2718 C CA . ILE A 1 350 ? 3.316 15.233 5.553 1.00 82.06 350 ILE A CA 1
ATOM 2719 C C . ILE A 1 350 ? 3.776 15.982 6.803 1.00 82.06 350 ILE A C 1
ATOM 2721 O O . ILE A 1 350 ? 4.130 17.155 6.727 1.00 82.06 350 ILE A O 1
ATOM 2725 N N . PHE A 1 351 ? 3.814 15.290 7.942 1.00 86.81 351 PHE A N 1
ATOM 2726 C CA . PHE A 1 351 ? 4.358 15.810 9.194 1.00 86.81 351 PHE A CA 1
ATOM 2727 C C . PHE A 1 351 ? 5.366 14.822 9.778 1.00 86.81 351 PHE A C 1
ATOM 2729 O O . PHE A 1 351 ? 5.217 13.620 9.578 1.00 86.81 351 PHE A O 1
ATOM 2736 N N . PRO A 1 352 ? 6.387 15.278 10.520 1.00 88.44 352 PRO A N 1
ATOM 2737 C CA . PRO A 1 352 ? 7.205 14.387 11.325 1.00 88.44 352 PRO A CA 1
ATOM 2738 C C . PRO A 1 352 ? 6.345 13.571 12.306 1.00 88.44 352 PRO A C 1
ATOM 2740 O O . PRO A 1 352 ? 5.339 14.092 12.802 1.00 88.44 352 PRO A O 1
ATOM 2743 N N . PRO A 1 353 ? 6.765 12.336 12.634 1.00 91.25 353 PRO A N 1
ATOM 2744 C CA . PRO A 1 353 ? 6.147 11.543 13.690 1.00 91.25 353 PRO A CA 1
ATOM 2745 C C . PRO A 1 353 ? 5.909 12.360 14.972 1.00 91.25 353 PRO A C 1
ATOM 2747 O O . PRO A 1 353 ? 6.740 13.189 15.354 1.00 91.25 353 PRO A O 1
ATOM 2750 N N . GLN A 1 354 ? 4.770 12.127 15.628 1.00 95.25 354 GLN A N 1
ATOM 2751 C CA . GLN A 1 354 ? 4.302 12.759 16.868 1.00 95.25 354 GLN A CA 1
ATOM 2752 C C . GLN A 1 354 ? 3.995 14.260 16.789 1.00 95.25 354 GLN A C 1
ATOM 2754 O O . GLN A 1 354 ? 3.418 14.805 17.735 1.00 95.25 354 GLN A O 1
ATOM 2759 N N . GLN A 1 355 ? 4.331 14.950 15.696 1.00 95.12 355 GLN A N 1
ATOM 2760 C CA . GLN A 1 355 ? 4.141 16.396 15.602 1.00 95.12 355 GLN A CA 1
ATOM 2761 C C . GLN A 1 355 ? 2.656 16.784 15.613 1.00 95.12 355 GLN A C 1
ATOM 2763 O O . GLN A 1 355 ? 2.268 17.744 16.286 1.00 95.12 355 GLN A O 1
ATOM 2768 N N . PHE A 1 356 ? 1.813 16.049 14.885 1.00 96.81 356 PHE A N 1
ATOM 2769 C CA . PHE A 1 356 ? 0.381 16.330 14.840 1.00 96.81 356 PHE A CA 1
ATOM 2770 C C . PHE A 1 356 ? -0.282 15.959 16.169 1.00 96.81 356 PHE A C 1
ATOM 2772 O O . PHE A 1 356 ? -1.044 16.755 16.724 1.00 96.81 356 PHE A O 1
ATOM 2779 N N . ALA A 1 357 ? 0.070 14.799 16.728 1.00 96.69 357 ALA A N 1
ATOM 2780 C CA . ALA A 1 357 ? -0.452 14.350 18.012 1.00 96.69 357 ALA A CA 1
ATOM 2781 C C . ALA A 1 357 ? -0.101 15.312 19.154 1.00 96.69 357 ALA A C 1
ATOM 2783 O O . ALA A 1 357 ? -0.973 15.684 19.938 1.00 96.69 357 ALA A O 1
ATOM 2784 N N . GLN A 1 358 ? 1.150 15.777 19.235 1.00 96.44 358 GLN A N 1
ATOM 2785 C CA . GLN A 1 358 ? 1.571 16.755 20.242 1.00 96.44 358 GLN A CA 1
ATOM 2786 C C . GLN A 1 358 ? 0.763 18.054 20.132 1.00 96.44 358 GLN A C 1
ATOM 2788 O O . GLN A 1 358 ? 0.327 18.610 21.149 1.00 96.44 358 GLN A O 1
ATOM 2793 N N . PHE A 1 359 ? 0.522 18.514 18.902 1.00 96.25 359 PHE A N 1
ATOM 2794 C CA . PHE A 1 359 ? -0.290 19.697 18.666 1.00 96.25 359 PHE A CA 1
ATOM 2795 C C . PHE A 1 359 ? -1.729 19.496 19.156 1.00 96.25 359 PHE A C 1
ATOM 2797 O O . PHE A 1 359 ? -2.203 20.259 20.001 1.00 96.25 359 PHE A O 1
ATOM 2804 N N . ALA A 1 360 ? -2.394 18.434 18.697 1.00 95.31 360 ALA A N 1
ATOM 2805 C CA . ALA A 1 360 ? -3.780 18.120 19.038 1.00 95.31 360 ALA A CA 1
ATOM 2806 C C . ALA A 1 360 ? -3.989 17.781 20.527 1.00 95.31 360 ALA A C 1
ATOM 2808 O O . ALA A 1 360 ? -5.077 18.003 21.063 1.00 95.31 360 ALA A O 1
ATOM 2809 N N . HIS A 1 361 ? -2.963 17.273 21.217 1.00 93.94 361 HIS A N 1
ATOM 2810 C CA . HIS A 1 361 ? -3.027 16.958 22.644 1.00 93.94 361 HIS A CA 1
ATOM 2811 C C . HIS A 1 361 ? -2.816 18.165 23.557 1.00 93.94 361 HIS A C 1
ATOM 2813 O O . HIS A 1 361 ? -3.482 18.251 24.588 1.00 93.94 361 HIS A O 1
ATOM 2819 N N . ALA A 1 362 ? -1.909 19.082 23.206 1.00 90.88 362 ALA A N 1
ATOM 2820 C CA . ALA A 1 362 ? -1.457 20.106 24.151 1.00 90.88 362 ALA A CA 1
ATOM 2821 C C . ALA A 1 362 ? -1.321 21.521 23.571 1.00 90.88 362 ALA A C 1
ATOM 2823 O O . ALA A 1 362 ? -1.512 22.490 24.304 1.00 90.88 362 ALA A O 1
ATOM 2824 N N . GLN A 1 363 ? -0.999 21.675 22.283 1.00 91.31 363 GLN A N 1
ATOM 2825 C CA . GLN A 1 363 ? -0.622 22.979 21.710 1.00 91.31 363 GLN A CA 1
ATOM 2826 C C . GLN A 1 363 ? -1.731 23.642 20.888 1.00 91.31 363 GLN A C 1
ATOM 2828 O O . GLN A 1 363 ? -1.549 24.752 20.405 1.00 91.31 363 GLN A O 1
ATOM 2833 N N . PHE A 1 364 ? -2.894 23.007 20.756 1.00 90.06 364 PHE A N 1
ATOM 2834 C CA . PHE A 1 364 ? -4.025 23.488 19.960 1.00 90.06 364 PHE A CA 1
ATOM 2835 C C . PHE A 1 364 ? -4.743 24.724 20.533 1.00 90.06 364 PHE A C 1
ATOM 2837 O O . PHE A 1 364 ? -5.654 25.260 19.907 1.00 90.06 364 PHE A O 1
ATOM 2844 N N . ARG A 1 365 ? -4.363 25.211 21.719 1.00 86.44 365 ARG A N 1
ATOM 2845 C CA . ARG A 1 365 ? -5.013 26.367 22.365 1.00 86.44 365 ARG A CA 1
ATOM 2846 C C . ARG A 1 365 ? -5.149 27.606 21.458 1.00 86.44 365 ARG A C 1
ATOM 2848 O O . ARG A 1 365 ? -6.231 28.187 21.471 1.00 86.44 365 ARG A O 1
ATOM 2855 N N . PRO A 1 366 ? -4.161 27.982 20.619 1.00 83.75 366 PRO A N 1
ATOM 2856 C CA . PRO A 1 366 ? -4.291 29.114 19.699 1.00 83.75 366 PRO A CA 1
ATOM 2857 C C . PRO A 1 366 ? -5.384 28.941 18.638 1.00 83.75 366 PRO A C 1
ATOM 2859 O O . PRO A 1 366 ? -5.886 29.934 18.124 1.00 83.75 366 PRO A O 1
ATOM 2862 N N . VAL A 1 367 ? -5.768 27.702 18.308 1.00 83.06 367 VAL A N 1
ATOM 2863 C CA . VAL A 1 367 ? -6.805 27.435 17.299 1.00 83.06 367 VAL A CA 1
ATOM 2864 C C . VAL A 1 367 ? -8.207 27.335 17.899 1.00 83.06 367 VAL A C 1
ATOM 2866 O O . VAL A 1 367 ? -9.178 27.329 17.150 1.00 83.06 367 VAL A O 1
ATOM 2869 N N . LEU A 1 368 ? -8.353 27.332 19.230 1.00 79.62 368 LEU A N 1
ATOM 2870 C CA . LEU A 1 368 ? -9.666 27.271 19.887 1.00 79.62 368 LEU A CA 1
ATOM 2871 C C . LEU A 1 368 ? -10.594 28.416 19.474 1.00 79.62 368 LEU A C 1
ATOM 2873 O O . LEU A 1 368 ? -11.774 28.188 19.237 1.00 79.62 368 LEU A O 1
ATOM 2877 N N . ALA A 1 369 ? -10.051 29.626 19.319 1.00 75.12 369 ALA A N 1
ATOM 2878 C CA . ALA A 1 369 ? -10.825 30.802 18.922 1.00 75.12 369 ALA A CA 1
ATOM 2879 C C . ALA A 1 369 ? -11.442 30.687 17.514 1.00 75.12 369 ALA A C 1
ATOM 2881 O O . ALA A 1 369 ? -12.345 31.447 17.177 1.00 75.12 369 ALA A O 1
ATOM 2882 N N . THR A 1 370 ? -10.968 29.745 16.692 1.00 72.12 370 THR A N 1
ATOM 2883 C CA . THR A 1 370 ? -11.458 29.540 15.319 1.00 72.12 370 THR A CA 1
ATOM 2884 C C . THR A 1 370 ? -12.685 28.631 15.239 1.00 72.12 370 THR A C 1
ATOM 2886 O O . THR A 1 370 ? -13.309 28.551 14.185 1.00 72.12 370 THR A O 1
ATOM 2889 N N . SER A 1 371 ? -13.062 27.957 16.335 1.00 76.19 371 SER A N 1
ATOM 2890 C CA . SER A 1 371 ? -14.172 27.003 16.341 1.00 76.19 371 SER A CA 1
ATOM 2891 C C . SER A 1 371 ? -15.105 27.216 17.526 1.00 76.19 371 SER A C 1
ATOM 2893 O O . SER A 1 371 ? -14.744 27.001 18.682 1.00 76.19 371 SER A O 1
ATOM 2895 N N . SER A 1 372 ? -16.359 27.553 17.221 1.00 79.19 372 SER A N 1
ATOM 2896 C CA . SER A 1 372 ? -17.427 27.672 18.223 1.00 79.19 372 SER A CA 1
ATOM 2897 C C . SER A 1 372 ? -17.772 26.336 18.890 1.00 79.19 372 SER A C 1
ATOM 2899 O O . SER A 1 372 ? -18.326 26.328 19.984 1.00 79.19 372 SER A O 1
ATOM 2901 N N . LEU A 1 373 ? -17.406 25.205 18.271 1.00 76.81 373 LEU A N 1
ATOM 2902 C CA . LEU A 1 373 ? -17.620 23.867 18.834 1.00 76.81 373 LEU A CA 1
ATOM 2903 C C . LEU A 1 373 ? -16.834 23.619 20.117 1.00 76.81 373 LEU A C 1
ATOM 2905 O O . LEU A 1 373 ? -17.235 22.794 20.932 1.00 76.81 373 LEU A O 1
ATOM 2909 N N . LEU A 1 374 ? -15.690 24.285 20.257 1.00 78.94 374 LEU A N 1
ATOM 2910 C CA . LEU A 1 374 ? -14.757 24.049 21.351 1.00 78.94 374 LEU A CA 1
ATOM 2911 C C . LEU A 1 374 ? -14.882 25.091 22.465 1.00 78.94 374 LEU A C 1
ATOM 2913 O O . LEU A 1 374 ? -14.085 25.058 23.400 1.00 78.94 374 LEU A O 1
ATOM 2917 N N . ALA A 1 375 ? -15.870 25.991 22.384 1.00 71.38 375 ALA A N 1
ATOM 2918 C CA . ALA A 1 375 ? -16.136 26.984 23.424 1.00 71.38 375 ALA A CA 1
ATOM 2919 C C . ALA A 1 375 ? -16.362 26.322 24.796 1.00 71.38 375 ALA A C 1
ATOM 2921 O O . ALA A 1 375 ? -15.855 26.809 25.803 1.00 71.38 375 ALA A O 1
ATOM 2922 N N . ASP A 1 376 ? -17.020 25.160 24.798 1.00 70.31 376 ASP A N 1
ATOM 2923 C CA . ASP A 1 376 ? -17.333 24.383 26.000 1.00 70.31 376 ASP A CA 1
ATOM 2924 C C . ASP A 1 376 ? -16.374 23.198 26.220 1.00 70.31 376 ASP A C 1
ATOM 2926 O O . ASP A 1 376 ? -16.662 22.303 27.017 1.00 70.31 376 ASP A O 1
ATOM 2930 N N . LEU A 1 377 ? -15.230 23.149 25.517 1.00 81.12 377 LEU A N 1
ATOM 2931 C CA . LEU A 1 377 ? -14.248 22.079 25.704 1.00 81.12 377 LEU A CA 1
ATOM 2932 C C . LEU A 1 377 ? -13.689 22.146 27.139 1.00 81.12 377 LEU A C 1
ATOM 2934 O O . LEU A 1 377 ? -13.034 23.137 27.487 1.00 81.12 377 LEU A O 1
ATOM 2938 N N . PRO A 1 378 ? -13.869 21.103 27.975 1.00 82.69 378 PRO A N 1
ATOM 2939 C CA . PRO A 1 378 ? -13.454 21.178 29.369 1.00 82.69 378 PRO A CA 1
ATOM 2940 C C . PRO A 1 378 ? -11.945 21.411 29.520 1.00 82.69 378 PRO A C 1
ATOM 2942 O O . PRO A 1 378 ? -11.123 20.940 28.724 1.00 82.69 378 PRO A O 1
ATOM 2945 N N . SER A 1 379 ? -11.560 22.127 30.579 1.00 80.62 379 SER A N 1
ATOM 2946 C CA . SER A 1 379 ? -10.146 22.379 30.870 1.00 80.62 379 SER A CA 1
ATOM 2947 C C . SER A 1 379 ? -9.370 21.063 31.021 1.00 80.62 379 SER A C 1
ATOM 2949 O O . SER A 1 379 ? -9.874 20.081 31.566 1.00 80.62 379 SER A O 1
ATOM 2951 N N . GLY A 1 380 ? -8.144 21.026 30.495 1.00 81.00 380 GLY A N 1
ATOM 2952 C CA . GLY A 1 380 ? -7.298 19.827 30.500 1.00 81.00 380 GLY A CA 1
ATOM 2953 C C . GLY A 1 380 ? -7.670 18.733 29.487 1.00 81.00 380 GLY A C 1
ATOM 2954 O O . GLY A 1 380 ? -7.007 17.698 29.469 1.00 81.00 380 GLY A O 1
ATOM 2955 N N . LYS A 1 381 ? -8.690 18.925 28.636 1.00 89.44 381 LYS A N 1
ATOM 2956 C CA . LYS A 1 381 ? -9.005 18.004 27.526 1.00 89.44 381 LYS A CA 1
ATOM 2957 C C . LYS A 1 381 ? -8.249 18.366 26.247 1.00 89.44 381 LYS A C 1
ATOM 2959 O O . LYS A 1 381 ? -7.745 19.481 26.120 1.00 89.44 381 LYS A O 1
ATOM 2964 N N . ASN A 1 382 ? -8.167 17.403 25.331 1.00 92.75 382 ASN A N 1
ATOM 2965 C CA . ASN A 1 382 ? -7.552 17.520 24.008 1.00 92.75 382 ASN A CA 1
ATOM 2966 C C . ASN A 1 382 ? -8.616 17.506 22.891 1.00 92.75 382 ASN A C 1
ATOM 2968 O O . ASN A 1 382 ? -9.810 17.526 23.181 1.00 92.75 382 ASN A O 1
ATOM 2972 N N . LEU A 1 383 ? -8.181 17.467 21.627 1.00 95.06 383 LEU A N 1
ATOM 2973 C CA . LEU A 1 383 ? -9.066 17.452 20.455 1.00 95.06 383 LEU A CA 1
ATOM 2974 C C . LEU A 1 383 ? -9.589 16.062 20.041 1.00 95.06 383 LEU A C 1
ATOM 2976 O O . LEU A 1 383 ? -10.150 15.935 18.952 1.00 95.06 383 LEU A O 1
ATOM 2980 N N . GLU A 1 384 ? -9.409 15.015 20.853 1.00 96.00 384 GLU A N 1
ATOM 2981 C CA . GLU A 1 384 ? -9.884 13.673 20.494 1.00 96.00 384 GLU A CA 1
ATOM 2982 C C . GLU A 1 384 ? -11.408 13.689 20.340 1.00 96.00 384 GLU A C 1
ATOM 2984 O O . GLU A 1 384 ? -12.117 14.187 21.216 1.00 96.00 384 GLU A O 1
ATOM 2989 N N . GLY A 1 385 ? -11.909 13.171 19.219 1.00 96.50 385 GLY A N 1
ATOM 2990 C CA . GLY A 1 385 ? -13.330 13.215 18.873 1.00 96.50 385 GLY A CA 1
ATOM 2991 C C . GLY A 1 385 ? -13.766 14.427 18.051 1.00 96.50 385 GLY A C 1
ATOM 2992 O O . GLY A 1 385 ? -14.872 14.403 17.521 1.00 96.50 385 GLY A O 1
ATOM 2993 N N . PHE A 1 386 ? -12.935 15.463 17.910 1.00 95.81 386 PHE A N 1
ATOM 2994 C CA . PHE A 1 386 ? -13.304 16.724 17.246 1.00 95.81 386 PHE A CA 1
ATOM 2995 C C . PHE A 1 386 ? -12.621 16.938 15.891 1.00 95.81 386 PHE A C 1
ATOM 2997 O O . PHE A 1 386 ? -12.960 17.872 15.164 1.00 95.81 386 PHE A O 1
ATOM 3004 N N . LEU A 1 387 ? -11.676 16.078 15.517 1.00 97.00 387 LEU A N 1
ATOM 3005 C CA . LEU A 1 387 ? -10.985 16.139 14.234 1.00 97.00 387 LEU A CA 1
ATOM 3006 C C . LEU A 1 387 ? -11.794 15.350 13.200 1.00 97.00 387 LEU A C 1
ATOM 3008 O O . LEU A 1 387 ? -11.571 14.157 13.013 1.00 97.00 387 LEU A O 1
ATOM 3012 N N . PHE A 1 388 ? -12.765 16.009 12.561 1.00 97.81 388 PHE A N 1
ATOM 3013 C CA . PHE A 1 388 ? -13.762 15.328 11.729 1.00 97.81 388 PHE A CA 1
ATOM 3014 C C . PHE A 1 388 ? -13.117 14.460 10.622 1.00 97.81 388 PHE A C 1
ATOM 3016 O O . PHE A 1 388 ? -12.237 14.951 9.907 1.00 97.81 388 PHE A O 1
ATOM 3023 N N . PRO A 1 389 ? -13.531 13.197 10.445 1.00 98.06 389 PRO A N 1
ATOM 3024 C CA . PRO A 1 389 ? -13.019 12.330 9.384 1.00 98.06 389 PRO A CA 1
ATOM 3025 C C . PRO A 1 389 ? -13.581 12.736 8.012 1.00 98.06 389 PRO A C 1
ATOM 3027 O O . PRO A 1 389 ? -14.790 12.854 7.833 1.00 98.06 389 PRO A O 1
ATOM 3030 N N . ASP A 1 390 ? -12.702 13.007 7.045 1.00 97.81 390 ASP A N 1
ATOM 3031 C CA . ASP A 1 390 ? -13.061 13.391 5.671 1.00 97.81 390 ASP A CA 1
ATOM 3032 C C . ASP A 1 390 ? -11.810 13.378 4.770 1.00 97.81 390 ASP A C 1
ATOM 3034 O O . ASP A 1 390 ? -10.691 13.093 5.219 1.00 97.81 390 ASP A O 1
ATOM 3038 N N . THR A 1 391 ? -11.981 13.745 3.502 1.00 91.81 391 THR A N 1
ATOM 3039 C CA . THR A 1 391 ? -10.882 14.043 2.584 1.00 91.81 391 THR A CA 1
ATOM 3040 C C . THR A 1 391 ? -10.531 15.535 2.609 1.00 91.81 391 THR A C 1
ATOM 3042 O O . THR A 1 391 ? -11.353 16.396 2.295 1.00 91.81 391 THR A O 1
ATOM 3045 N N . TYR A 1 392 ? -9.274 15.855 2.918 1.00 89.69 392 TYR A N 1
ATOM 3046 C CA . TYR A 1 392 ? -8.758 17.219 3.022 1.00 89.69 392 TYR A CA 1
ATOM 3047 C C . TYR A 1 392 ? -7.727 17.522 1.941 1.00 89.69 392 TYR A C 1
ATOM 3049 O O . TYR A 1 392 ? -6.862 16.704 1.631 1.00 89.69 392 TYR A O 1
ATOM 3057 N N . ARG A 1 393 ? -7.791 18.746 1.411 1.00 83.94 393 ARG A N 1
ATOM 3058 C CA . ARG A 1 393 ? -6.729 19.331 0.589 1.00 83.94 393 ARG A CA 1
ATOM 3059 C C . ARG A 1 393 ? -5.889 20.263 1.453 1.00 83.94 393 ARG A C 1
ATOM 3061 O O . ARG A 1 393 ? -6.437 21.186 2.059 1.00 83.94 393 ARG A O 1
ATOM 3068 N N . ILE A 1 394 ? -4.589 20.006 1.535 1.00 80.19 394 ILE A N 1
ATOM 3069 C CA . ILE A 1 394 ? -3.651 20.783 2.358 1.00 80.19 394 ILE A CA 1
ATOM 3070 C C . ILE A 1 394 ? -2.440 21.194 1.544 1.00 80.19 394 ILE A C 1
ATOM 3072 O O . ILE A 1 394 ? -1.976 20.411 0.727 1.00 80.19 394 ILE A O 1
ATOM 3076 N N . PHE A 1 395 ? -1.904 22.386 1.785 1.00 72.06 395 PHE A N 1
ATOM 3077 C CA . PHE A 1 395 ? -0.670 22.808 1.130 1.00 72.06 395 PHE A CA 1
ATOM 3078 C C . PHE A 1 395 ? 0.552 22.006 1.634 1.00 72.06 395 PHE A C 1
ATOM 3080 O O . PHE A 1 395 ? 0.531 21.534 2.769 1.00 72.06 395 PHE A O 1
ATOM 3087 N N . LEU A 1 396 ? 1.612 21.842 0.829 1.00 63.59 396 LEU A N 1
ATOM 3088 C CA . LEU A 1 396 ? 2.836 21.103 1.195 1.00 63.59 396 LEU A CA 1
ATOM 3089 C C . LEU A 1 396 ? 3.503 21.706 2.441 1.00 63.59 396 LEU A C 1
ATOM 3091 O O . LEU A 1 396 ? 4.085 20.987 3.244 1.00 63.59 396 LEU A O 1
ATOM 3095 N N . GLU A 1 397 ? 3.411 23.025 2.592 1.00 66.94 397 GLU A N 1
ATOM 3096 C CA . GLU A 1 397 ? 3.904 23.802 3.728 1.00 66.94 397 GLU A CA 1
ATOM 3097 C C . GLU A 1 397 ? 2.856 24.031 4.829 1.00 66.94 397 GLU A C 1
ATOM 3099 O O . GLU A 1 397 ? 3.095 24.812 5.753 1.00 66.94 397 GLU A O 1
ATOM 3104 N N . ALA A 1 398 ? 1.679 23.401 4.734 1.00 77.31 398 ALA A N 1
ATOM 3105 C CA . ALA A 1 398 ? 0.642 23.564 5.743 1.00 77.31 398 ALA A CA 1
ATOM 3106 C C . ALA A 1 398 ? 1.172 23.126 7.111 1.00 77.31 398 ALA A C 1
ATOM 3108 O O . ALA A 1 398 ? 1.741 22.051 7.248 1.00 77.31 398 ALA A O 1
ATOM 3109 N N . SER A 1 399 ? 0.957 23.947 8.136 1.00 88.56 399 SER A N 1
ATOM 3110 C CA . SER A 1 399 ? 1.264 23.591 9.518 1.00 88.56 399 SER A CA 1
ATOM 3111 C C . SER A 1 399 ? 0.239 22.599 10.079 1.00 88.56 399 SER A C 1
ATOM 3113 O O . SER A 1 399 ? -0.899 22.505 9.605 1.00 88.56 399 SER A O 1
ATOM 3115 N N . THR A 1 400 ? 0.594 21.926 11.176 1.00 92.19 400 THR A N 1
ATOM 3116 C CA . THR A 1 400 ? -0.355 21.116 11.959 1.00 92.19 400 THR A CA 1
ATOM 3117 C C . THR A 1 400 ? -1.568 21.935 12.409 1.00 92.19 400 THR A C 1
ATOM 3119 O O . THR A 1 400 ? -2.692 21.431 12.390 1.00 92.19 400 THR A O 1
ATOM 3122 N N . SER A 1 401 ? -1.376 23.222 12.726 1.00 91.94 401 SER A N 1
ATOM 3123 C CA . SER A 1 401 ? -2.468 24.147 13.044 1.00 91.94 401 SER A CA 1
ATOM 3124 C C . SER A 1 401 ? -3.411 24.378 11.863 1.00 91.94 401 SER A C 1
ATOM 3126 O O . SER A 1 401 ? -4.622 24.345 12.059 1.00 91.94 401 SER A O 1
ATOM 3128 N N . ALA A 1 402 ? -2.894 24.545 10.642 1.00 90.44 402 ALA A N 1
ATOM 3129 C CA . ALA A 1 402 ? -3.714 24.773 9.455 1.00 90.44 402 ALA A CA 1
ATOM 3130 C C . ALA A 1 402 ? -4.583 23.552 9.116 1.00 90.44 402 ALA A C 1
ATOM 3132 O O . ALA A 1 402 ? -5.769 23.709 8.826 1.00 90.44 402 ALA A O 1
ATOM 3133 N N . LEU A 1 403 ? -4.025 22.336 9.198 1.00 93.75 403 LEU A N 1
ATOM 3134 C CA . LEU A 1 403 ? -4.822 21.114 9.047 1.00 93.75 403 LEU A CA 1
ATOM 3135 C C . LEU A 1 403 ? -5.873 21.007 10.160 1.00 93.75 403 LEU A C 1
ATOM 3137 O O . LEU A 1 403 ? -7.045 20.782 9.871 1.00 93.75 403 LEU A O 1
ATOM 3141 N N . THR A 1 404 ? -5.479 21.229 11.416 1.00 95.25 404 THR A N 1
ATOM 3142 C CA . THR A 1 404 ? -6.396 21.153 12.565 1.00 95.25 404 THR A CA 1
ATOM 3143 C C . THR A 1 404 ? -7.578 22.111 12.409 1.00 95.25 404 THR A C 1
ATOM 3145 O O . THR A 1 404 ? -8.719 21.689 12.571 1.00 95.25 404 THR A O 1
ATOM 3148 N N . ILE A 1 405 ? -7.332 23.371 12.030 1.00 92.62 405 ILE A N 1
ATOM 3149 C CA . ILE A 1 405 ? -8.390 24.363 11.774 1.00 92.62 405 ILE A CA 1
ATOM 3150 C C . ILE A 1 405 ? -9.360 23.842 10.710 1.00 92.62 405 ILE A C 1
ATOM 3152 O O . ILE A 1 405 ? -10.562 23.822 10.949 1.00 92.62 405 ILE A O 1
ATOM 3156 N N . ARG A 1 406 ? -8.858 23.330 9.578 1.00 92.81 406 ARG A N 1
ATOM 3157 C CA . ARG A 1 406 ? -9.714 22.788 8.506 1.00 92.81 406 ARG A CA 1
ATOM 3158 C C . ARG A 1 406 ? -10.587 21.624 8.976 1.00 92.81 406 ARG A C 1
ATOM 3160 O O . ARG A 1 406 ? -11.747 21.539 8.573 1.00 92.81 406 ARG A O 1
ATOM 3167 N N . MET A 1 407 ? -10.049 20.733 9.811 1.00 95.81 407 MET A N 1
ATOM 3168 C CA . MET A 1 407 ? -10.810 19.611 10.375 1.00 95.81 407 MET A CA 1
ATOM 3169 C C . MET A 1 407 ? -11.895 20.097 11.346 1.00 95.81 407 MET A C 1
ATOM 3171 O O . MET A 1 407 ? -13.031 19.627 11.277 1.00 95.81 407 MET A O 1
ATOM 3175 N N . LEU A 1 408 ? -11.580 21.077 12.198 1.00 94.25 408 LEU A N 1
ATOM 3176 C CA . LEU A 1 408 ? -12.532 21.682 13.136 1.00 94.25 408 LEU A CA 1
ATOM 3177 C C . LEU A 1 408 ? -13.636 22.472 12.418 1.00 94.25 408 LEU A C 1
ATOM 3179 O O . LEU A 1 408 ? -14.810 22.356 12.770 1.00 94.25 408 LEU A O 1
ATOM 3183 N N . GLU A 1 409 ? -13.289 23.238 11.384 1.00 92.44 409 GLU A N 1
ATOM 3184 C CA . GLU A 1 409 ? -14.252 23.934 10.526 1.00 92.44 409 GLU A CA 1
ATOM 3185 C C . GLU A 1 409 ? -15.162 22.944 9.797 1.00 92.44 409 GLU A C 1
ATOM 3187 O O . GLU A 1 409 ? -16.367 23.175 9.675 1.00 92.44 409 GLU A O 1
ATOM 3192 N N . ASN A 1 410 ? -14.610 21.820 9.322 1.00 95.19 410 ASN A N 1
ATOM 3193 C CA . ASN A 1 410 ? -15.414 20.768 8.710 1.00 95.19 410 ASN A CA 1
ATOM 3194 C C . ASN A 1 410 ? -16.389 20.161 9.714 1.00 95.19 410 ASN A C 1
ATOM 3196 O O . ASN A 1 410 ? -17.577 20.075 9.407 1.00 95.19 410 ASN A O 1
ATOM 3200 N N . PHE A 1 411 ? -15.927 19.852 10.929 1.00 95.69 411 PHE A N 1
ATOM 3201 C CA . PHE A 1 411 ? -16.812 19.418 12.006 1.00 95.69 411 PHE A CA 1
ATOM 3202 C C . PHE A 1 411 ? -17.943 20.431 12.213 1.00 95.69 411 PHE A C 1
ATOM 3204 O O . PHE A 1 411 ? -19.110 20.054 12.243 1.00 95.69 411 PHE A O 1
ATOM 3211 N N . GLN A 1 412 ? -17.628 21.728 12.286 1.00 92.50 412 GLN A N 1
ATOM 3212 C CA . GLN A 1 412 ? -18.620 22.778 12.544 1.00 92.50 412 GLN A CA 1
ATOM 3213 C C . GLN A 1 412 ? -19.657 22.902 11.425 1.00 92.50 412 GLN A C 1
ATOM 3215 O O . GLN A 1 412 ? -20.821 23.203 11.694 1.00 92.50 412 GLN A O 1
ATOM 3220 N N . ARG A 1 413 ? -19.251 22.660 10.174 1.00 93.56 413 ARG A N 1
ATOM 3221 C CA . ARG A 1 413 ? -20.165 22.610 9.026 1.00 93.56 413 ARG A CA 1
ATOM 3222 C C . ARG A 1 413 ? -21.073 21.383 9.055 1.00 93.56 413 ARG A C 1
ATOM 3224 O O . ARG A 1 413 ? -22.202 21.473 8.588 1.00 93.56 413 ARG A O 1
ATOM 3231 N N . LYS A 1 414 ? -20.587 20.248 9.560 1.00 95.19 414 LYS A N 1
ATOM 3232 C CA . LYS A 1 414 ? -21.340 18.985 9.623 1.00 95.19 414 LYS A CA 1
ATOM 3233 C C . LYS A 1 414 ? -22.286 18.949 10.821 1.00 95.19 414 LYS A C 1
ATOM 3235 O O . LYS A 1 414 ? -23.438 18.558 10.674 1.00 95.19 414 LYS A O 1
ATOM 3240 N N . LEU A 1 415 ? -21.827 19.407 11.984 1.00 93.38 415 LEU A N 1
ATOM 3241 C CA . LEU A 1 415 ? -22.653 19.595 13.170 1.00 93.38 415 LEU A CA 1
ATOM 3242 C C . LEU A 1 415 ? -23.265 20.998 13.140 1.00 93.38 415 LEU A C 1
ATOM 3244 O O . LEU A 1 415 ? -22.791 21.901 13.831 1.00 93.38 415 LEU A O 1
ATOM 3248 N N . THR A 1 416 ? -24.276 21.179 12.289 1.00 93.50 416 THR A N 1
ATOM 3249 C CA . THR A 1 416 ? -24.908 22.478 12.008 1.00 93.50 416 THR A CA 1
ATOM 3250 C C . THR A 1 416 ? -25.462 23.152 13.277 1.00 93.50 416 THR A C 1
ATOM 3252 O O . THR A 1 416 ? -25.672 22.482 14.294 1.00 93.50 416 THR A O 1
ATOM 3255 N N . PRO A 1 417 ? -25.708 24.479 13.266 1.00 91.56 417 PRO A N 1
ATOM 3256 C CA . PRO A 1 417 ? -26.304 25.179 14.406 1.00 91.56 417 PRO A CA 1
ATOM 3257 C C . PRO A 1 417 ? -27.599 24.536 14.922 1.00 91.56 417 PRO A C 1
ATOM 3259 O O . PRO A 1 417 ? -27.803 24.473 16.131 1.00 91.56 417 PRO A O 1
ATOM 3262 N N . GLU A 1 418 ? -28.430 24.002 14.028 1.00 93.38 418 GLU A N 1
ATOM 3263 C CA . GLU A 1 418 ? -29.692 23.335 14.358 1.00 93.38 418 GLU A CA 1
ATOM 3264 C C . GLU A 1 418 ? -29.446 22.036 15.132 1.00 93.38 418 GLU A C 1
ATOM 3266 O O . GLU A 1 418 ? -30.079 21.796 16.158 1.00 93.38 418 GLU A O 1
ATOM 3271 N N . LEU A 1 419 ? -28.470 21.227 14.700 1.00 93.88 419 LEU A N 1
ATOM 3272 C CA . LEU A 1 419 ? -28.085 20.005 15.413 1.00 93.88 419 LEU A CA 1
ATOM 3273 C C . LEU A 1 419 ? -27.476 20.324 16.786 1.00 93.88 419 LEU A C 1
ATOM 3275 O O . LEU A 1 419 ? -27.724 19.611 17.755 1.00 93.88 419 LEU A O 1
ATOM 3279 N N . ARG A 1 420 ? -26.718 21.421 16.908 1.00 91.38 420 ARG A N 1
ATOM 3280 C CA . ARG A 1 420 ? -26.188 21.871 18.208 1.00 91.38 420 ARG A CA 1
ATOM 3281 C C . ARG A 1 420 ? -27.293 22.346 19.146 1.00 91.38 420 ARG A C 1
ATOM 3283 O O . ARG A 1 420 ? -27.268 22.007 20.327 1.00 91.38 420 ARG A O 1
ATOM 3290 N N . ALA A 1 421 ? -28.273 23.083 18.629 1.00 91.75 421 ALA A N 1
ATOM 3291 C CA . ALA A 1 421 ? -29.446 23.481 19.399 1.00 91.75 421 ALA A CA 1
ATOM 3292 C C . ALA A 1 421 ? -30.240 22.255 19.878 1.00 91.75 421 ALA A C 1
ATOM 3294 O O . ALA A 1 421 ? -30.704 22.233 21.017 1.00 91.75 421 ALA A O 1
ATOM 3295 N N . GLU A 1 422 ? -30.327 21.207 19.055 1.00 94.56 422 GLU A N 1
ATOM 3296 C CA . GLU A 1 422 ? -30.955 19.941 19.433 1.00 94.56 422 GLU A CA 1
ATOM 3297 C C . GLU A 1 422 ? -30.220 19.236 20.584 1.00 94.56 422 GLU A C 1
ATOM 3299 O O . GLU A 1 422 ? -30.862 18.785 21.533 1.00 94.56 422 GLU A O 1
ATOM 3304 N N . ILE A 1 423 ? -28.882 19.196 20.559 1.00 92.38 423 ILE A N 1
ATOM 3305 C CA . ILE A 1 423 ? -28.065 18.639 21.655 1.00 92.38 423 ILE A CA 1
ATOM 3306 C C . ILE A 1 423 ? -28.392 19.345 22.980 1.00 92.38 423 ILE A C 1
ATOM 3308 O O . ILE A 1 423 ? -28.680 18.689 23.987 1.00 92.38 423 ILE A O 1
ATOM 3312 N N . VAL A 1 424 ? -28.423 20.680 22.960 1.00 89.75 424 VAL A N 1
ATOM 3313 C CA . VAL A 1 424 ? -28.748 21.501 24.136 1.00 89.75 424 VAL A CA 1
ATOM 3314 C C . VAL A 1 424 ? -30.195 21.279 24.585 1.00 89.75 424 VAL A C 1
ATOM 3316 O O . VAL A 1 424 ? -30.452 21.151 25.783 1.00 89.75 424 VAL A O 1
ATOM 3319 N N . ARG A 1 425 ? -31.147 21.161 23.648 1.00 93.31 425 ARG A N 1
ATOM 3320 C CA . ARG A 1 425 ? -32.560 20.856 23.944 1.00 93.31 425 ARG A CA 1
ATOM 3321 C C . ARG A 1 425 ? -32.713 19.526 24.680 1.00 93.31 425 ARG A C 1
ATOM 3323 O O . ARG A 1 425 ? -33.530 19.418 25.593 1.00 93.31 425 ARG A O 1
ATOM 3330 N N . GLN A 1 426 ? -31.885 18.540 24.340 1.00 91.62 426 GLN A N 1
ATOM 3331 C CA . GLN A 1 426 ? -31.811 17.252 25.034 1.00 91.62 426 GLN A CA 1
ATOM 3332 C C . GLN A 1 426 ? -31.045 17.307 26.369 1.00 91.62 426 GLN A C 1
ATOM 3334 O O . GLN A 1 426 ? -30.809 16.261 26.975 1.00 91.62 426 GLN A O 1
ATOM 3339 N N . LYS A 1 427 ? -30.678 18.504 26.852 1.00 89.75 427 LYS A N 1
ATOM 3340 C CA . LYS A 1 427 ? -29.914 18.743 28.089 1.00 89.75 427 LYS A CA 1
ATOM 3341 C C . LYS A 1 427 ? -28.560 18.028 28.106 1.00 89.75 427 LYS A C 1
ATOM 3343 O O . LYS A 1 427 ? -28.096 17.594 29.160 1.00 89.75 427 LYS A O 1
ATOM 3348 N N . LYS A 1 428 ? -27.943 17.889 26.934 1.00 88.44 428 LYS A N 1
ATOM 3349 C CA . LYS A 1 428 ? -26.592 17.354 26.757 1.00 88.44 428 LYS A CA 1
ATOM 3350 C C . LYS A 1 428 ? -25.671 18.501 26.351 1.00 88.44 428 LYS A C 1
ATOM 3352 O O . LYS A 1 428 ? -26.107 19.449 25.702 1.00 88.44 428 LYS A O 1
ATOM 3357 N N . ASP A 1 429 ? -24.400 18.409 26.708 1.00 87.50 429 ASP A N 1
ATOM 3358 C CA . ASP A 1 429 ? -23.357 19.246 26.121 1.00 87.50 429 ASP A CA 1
ATOM 3359 C C . ASP A 1 429 ? -22.719 18.537 24.913 1.00 87.50 429 ASP A C 1
ATOM 3361 O O . ASP A 1 429 ? -22.784 17.309 24.771 1.00 87.50 429 ASP A O 1
ATOM 3365 N N . VAL A 1 430 ? -22.105 19.321 24.021 1.00 90.19 430 VAL A N 1
ATOM 3366 C CA . VAL A 1 430 ? -21.485 18.810 22.786 1.00 90.19 430 VAL A CA 1
ATOM 3367 C C . VAL A 1 430 ? -20.378 17.801 23.095 1.00 90.19 430 VAL A C 1
ATOM 3369 O O . VAL A 1 430 ? -20.237 16.816 22.374 1.00 90.19 430 VAL A O 1
ATOM 3372 N N . TYR A 1 431 ? -19.621 17.992 24.176 1.00 91.31 431 TYR A N 1
ATOM 3373 C CA . TYR A 1 431 ? -18.516 17.105 24.527 1.00 91.31 431 TYR A CA 1
ATOM 3374 C C . TYR A 1 431 ? -19.014 15.712 24.925 1.00 91.31 431 TYR A C 1
ATOM 3376 O O . TYR A 1 431 ? -18.604 14.712 24.336 1.00 91.31 431 TYR A O 1
ATOM 3384 N N . THR A 1 432 ? -19.972 15.643 25.846 1.00 91.31 432 THR A N 1
ATOM 3385 C CA . THR A 1 432 ? -20.665 14.412 26.260 1.00 91.31 432 THR A CA 1
ATOM 3386 C C . THR A 1 432 ? -21.307 13.696 25.071 1.00 91.31 432 THR A C 1
ATOM 3388 O O . THR A 1 432 ? -21.238 12.469 24.951 1.00 91.31 432 THR A O 1
ATOM 3391 N N . PHE A 1 433 ? -21.899 14.461 24.156 1.00 93.81 433 PHE A N 1
ATOM 3392 C CA . PHE A 1 433 ? -22.475 13.937 22.925 1.00 93.81 433 PHE A CA 1
ATOM 3393 C C . PHE A 1 433 ? -21.424 13.291 22.003 1.00 93.81 433 PHE A C 1
ATOM 3395 O O . PHE A 1 433 ? -21.624 12.166 21.540 1.00 93.81 433 PHE A O 1
ATOM 3402 N N . VAL A 1 434 ? -20.281 13.949 21.788 1.00 96.19 434 VAL A N 1
ATOM 3403 C CA . VAL A 1 434 ? -19.179 13.411 20.974 1.00 96.19 434 VAL A CA 1
ATOM 3404 C C . VAL A 1 434 ? -18.562 12.166 21.618 1.00 96.19 434 VAL A C 1
ATOM 3406 O O . VAL A 1 434 ? -18.203 11.231 20.900 1.00 96.19 434 VAL A O 1
ATOM 3409 N N . ILE A 1 435 ? -18.508 12.085 22.956 1.00 96.62 435 ILE A N 1
ATOM 3410 C CA . ILE A 1 435 ? -18.086 10.853 23.640 1.00 96.62 435 ILE A CA 1
ATOM 3411 C C . ILE A 1 435 ? -18.996 9.693 23.228 1.00 96.62 435 ILE A C 1
ATOM 3413 O O . ILE A 1 435 ? -18.489 8.669 22.771 1.00 96.62 435 ILE A O 1
ATOM 3417 N N . MET A 1 436 ? -20.321 9.859 23.324 1.00 97.25 436 MET A N 1
ATOM 3418 C CA . MET A 1 436 ? -21.271 8.821 22.911 1.00 97.25 436 MET A CA 1
ATOM 3419 C C . MET A 1 436 ? -21.083 8.427 21.439 1.00 97.25 436 MET A C 1
ATOM 3421 O O . MET A 1 436 ? -21.008 7.239 21.131 1.00 97.25 436 MET A O 1
ATOM 3425 N N . ALA A 1 437 ? -20.950 9.404 20.538 1.00 97.81 437 ALA A N 1
ATOM 3426 C CA . ALA A 1 437 ? -20.721 9.137 19.119 1.00 97.81 437 ALA A CA 1
ATOM 3427 C C . ALA A 1 437 ? -19.433 8.325 18.881 1.00 97.81 437 ALA A C 1
ATOM 3429 O O . ALA A 1 437 ? -19.447 7.377 18.099 1.00 97.81 437 ALA A O 1
ATOM 3430 N N . SER A 1 438 ? -18.346 8.616 19.605 1.00 98.06 438 SER A N 1
ATOM 3431 C CA . SER A 1 438 ? -17.090 7.855 19.492 1.00 98.06 438 SER A CA 1
ATOM 3432 C C . SER A 1 438 ? -17.205 6.399 19.967 1.00 98.06 438 SER A C 1
ATOM 3434 O O . SER A 1 438 ? -16.535 5.520 19.427 1.00 98.06 438 SER A O 1
ATOM 3436 N N . LEU A 1 439 ? -18.075 6.118 20.946 1.00 97.25 439 LEU A N 1
ATOM 3437 C CA . LEU A 1 439 ? -18.361 4.746 21.376 1.00 97.25 439 LEU A CA 1
ATOM 3438 C C . LEU A 1 439 ? -19.116 3.988 20.282 1.00 97.25 439 LEU A C 1
ATOM 3440 O O . LEU A 1 439 ? -18.744 2.873 19.926 1.00 97.25 439 LEU A O 1
ATOM 3444 N N . LEU A 1 440 ? -20.151 4.617 19.724 1.00 96.44 440 LEU A N 1
ATOM 3445 C CA . LEU A 1 440 ? -20.994 4.038 18.681 1.00 96.44 440 LEU A CA 1
ATOM 3446 C C . LEU A 1 440 ? -20.226 3.733 17.392 1.00 96.44 440 LEU A C 1
ATOM 3448 O O . LEU A 1 440 ? -20.432 2.676 16.800 1.00 96.44 440 LEU A O 1
ATOM 3452 N N . GLU A 1 441 ? -19.331 4.638 16.992 1.00 96.56 441 GLU A N 1
ATOM 3453 C CA . GLU A 1 441 ? -18.450 4.488 15.829 1.00 96.56 441 GLU A CA 1
ATOM 3454 C C . GLU A 1 441 ? -17.633 3.191 15.895 1.00 96.56 441 GLU A C 1
ATOM 3456 O O . GLU A 1 441 ? -17.504 2.459 14.917 1.00 96.56 441 GLU A O 1
ATOM 3461 N N . ARG A 1 442 ? -17.088 2.881 17.075 1.00 92.25 442 ARG A N 1
ATOM 3462 C CA . ARG A 1 442 ? -16.202 1.728 17.267 1.00 92.25 442 ARG A CA 1
ATOM 3463 C C . ARG A 1 442 ? -16.944 0.419 17.518 1.00 92.25 442 ARG A C 1
ATOM 3465 O O . ARG A 1 442 ? -16.350 -0.637 17.318 1.00 92.25 442 ARG A O 1
ATOM 3472 N N . GLU A 1 443 ? -18.194 0.482 17.964 1.00 88.00 443 GLU A N 1
ATOM 3473 C CA . GLU A 1 443 ? -18.977 -0.699 18.344 1.00 88.00 443 GLU A CA 1
ATOM 3474 C C . GLU A 1 443 ? -19.849 -1.260 17.225 1.00 88.00 443 GLU A C 1
ATOM 3476 O O . GLU A 1 443 ? -20.013 -2.479 17.118 1.00 88.00 443 GLU A O 1
ATOM 3481 N N . VAL A 1 444 ? -20.440 -0.389 16.403 1.00 88.12 444 VAL A N 1
ATOM 3482 C CA . VAL A 1 444 ? -21.531 -0.780 15.506 1.00 88.12 444 VAL A CA 1
ATOM 3483 C C . VAL A 1 444 ? -21.233 -0.368 14.073 1.00 88.12 444 VAL A C 1
ATOM 3485 O O . VAL A 1 444 ? -21.071 0.813 13.757 1.00 88.12 444 VAL A O 1
ATOM 3488 N N . ARG A 1 445 ? -21.210 -1.363 13.181 1.00 85.19 445 ARG A N 1
ATOM 3489 C CA . ARG A 1 445 ? -20.929 -1.165 11.750 1.00 85.19 445 ARG A CA 1
ATOM 3490 C C . ARG A 1 445 ? -22.140 -0.626 10.985 1.00 85.19 445 ARG A C 1
ATOM 3492 O O . ARG A 1 445 ? -21.970 0.165 10.069 1.00 85.19 445 ARG A O 1
ATOM 3499 N N . SER A 1 446 ? -23.339 -1.070 11.353 1.00 88.38 446 SER A N 1
ATOM 3500 C CA . SER A 1 446 ? -24.603 -0.744 10.686 1.00 88.38 446 SER A CA 1
ATOM 3501 C C . SER A 1 446 ? -25.210 0.548 11.231 1.00 88.38 446 SER A C 1
ATOM 3503 O O . SER A 1 446 ? -25.376 0.703 12.439 1.00 88.38 446 SER A O 1
ATOM 3505 N N . ASP A 1 447 ? -25.591 1.458 10.336 1.00 85.62 447 ASP A N 1
ATOM 3506 C CA . ASP A 1 447 ? -26.187 2.752 10.689 1.00 85.62 447 ASP A CA 1
ATOM 3507 C C . ASP A 1 447 ? -27.512 2.610 11.448 1.00 85.62 447 ASP A C 1
ATOM 3509 O O . ASP A 1 447 ? -27.742 3.309 12.436 1.00 85.62 447 ASP A O 1
ATOM 3513 N N . ARG A 1 448 ? -28.363 1.663 11.032 1.00 85.81 448 ARG A N 1
ATOM 3514 C CA . ARG A 1 448 ? -29.644 1.390 11.698 1.00 85.81 448 ARG A CA 1
ATOM 3515 C C . ARG A 1 448 ? -29.429 0.861 13.113 1.00 85.81 448 ARG A C 1
ATOM 3517 O O . ARG A 1 448 ? -30.039 1.348 14.062 1.00 85.81 448 ARG A O 1
ATOM 3524 N N . ASP A 1 449 ? -28.530 -0.107 13.261 1.00 93.12 449 ASP A N 1
ATOM 3525 C CA . ASP A 1 449 ? -28.249 -0.706 14.566 1.00 93.12 449 ASP A CA 1
ATOM 3526 C C . ASP A 1 449 ? -27.586 0.306 15.502 1.00 93.12 449 ASP A C 1
ATOM 3528 O O . ASP A 1 449 ? -27.783 0.253 16.715 1.00 93.12 449 ASP A O 1
ATOM 3532 N N . ARG A 1 450 ? -26.855 1.283 14.953 1.00 94.44 450 ARG A N 1
ATOM 3533 C CA . ARG A 1 450 ? -26.212 2.341 15.732 1.00 94.44 450 ARG A CA 1
ATOM 3534 C C . ARG A 1 450 ? -27.225 3.212 16.478 1.00 94.44 450 ARG A C 1
ATOM 3536 O O . ARG A 1 450 ? -26.974 3.549 17.634 1.00 94.44 450 ARG A O 1
ATOM 3543 N N . ALA A 1 451 ? -28.370 3.537 15.871 1.00 95.44 451 ALA A N 1
ATOM 3544 C CA . ALA A 1 451 ? -29.438 4.289 16.540 1.00 95.44 451 ALA A CA 1
ATOM 3545 C C . ALA A 1 451 ? -30.056 3.490 17.703 1.00 95.44 451 ALA A C 1
ATOM 3547 O O . ALA A 1 451 ? -30.228 4.026 18.802 1.00 95.44 451 ALA A O 1
ATOM 3548 N N . LEU A 1 452 ? -30.302 2.190 17.502 1.00 95.56 452 LEU A N 1
ATOM 3549 C CA . LEU A 1 452 ? -30.785 1.277 18.547 1.00 95.56 452 LEU A CA 1
ATOM 3550 C C . LEU A 1 452 ? -29.778 1.126 19.694 1.00 95.56 452 LEU A C 1
ATOM 3552 O O . LEU A 1 452 ? -30.144 1.230 20.867 1.00 95.56 452 LEU A O 1
ATOM 3556 N N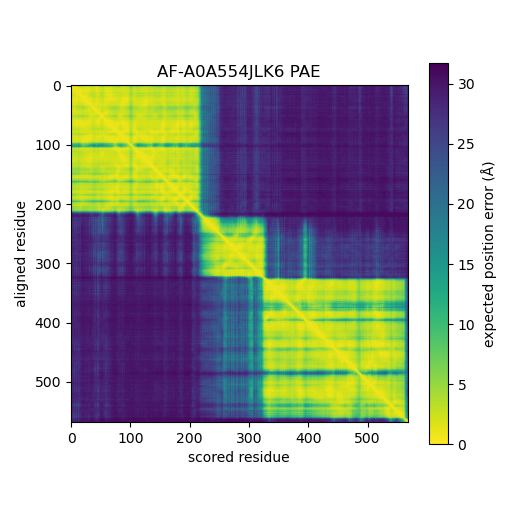 . VAL A 1 453 ? -28.498 0.918 19.374 1.00 96.31 453 VAL A N 1
ATOM 3557 C CA . VAL A 1 453 ? -27.425 0.828 20.374 1.00 96.31 453 VAL A CA 1
ATOM 3558 C C . VAL A 1 453 ? -27.266 2.150 21.122 1.00 96.31 453 VAL A C 1
ATOM 3560 O O . VAL A 1 453 ? -27.094 2.133 22.341 1.00 96.31 453 VAL A O 1
ATOM 3563 N N . SER A 1 454 ? -27.412 3.295 20.451 1.00 96.56 454 SER A N 1
ATOM 3564 C CA . SER A 1 454 ? -27.423 4.598 21.121 1.00 96.56 454 SER A CA 1
ATOM 3565 C C . SER A 1 454 ? -28.534 4.689 22.166 1.00 96.56 454 SER A C 1
ATOM 3567 O O . SER A 1 454 ? -28.271 5.060 23.314 1.00 96.56 454 SER A O 1
ATOM 3569 N N . GLY A 1 455 ? -29.754 4.266 21.818 1.00 95.75 455 GLY A N 1
ATOM 3570 C CA . GLY A 1 455 ? -30.872 4.194 22.759 1.00 95.75 455 GLY A CA 1
ATOM 3571 C C . GLY A 1 455 ? -30.581 3.295 23.961 1.00 95.75 455 GLY A C 1
ATOM 3572 O O . GLY A 1 455 ? -30.894 3.655 25.097 1.00 95.75 455 GLY A O 1
ATOM 3573 N N . ILE A 1 456 ? -29.915 2.156 23.748 1.00 96.06 456 ILE A N 1
ATOM 3574 C CA . ILE A 1 456 ? -29.483 1.259 24.831 1.00 96.06 456 ILE A CA 1
ATOM 3575 C C . ILE A 1 456 ? -28.453 1.941 25.743 1.00 96.06 456 ILE A C 1
ATOM 3577 O O . ILE A 1 456 ? -28.610 1.907 26.966 1.00 96.06 456 ILE A O 1
ATOM 3581 N N . LEU A 1 457 ? -27.416 2.569 25.184 1.00 96.44 457 LEU A N 1
ATOM 3582 C CA . LEU A 1 457 ? -26.347 3.198 25.966 1.00 96.44 457 LEU A CA 1
ATOM 3583 C C . LEU A 1 457 ? -26.854 4.410 26.761 1.00 96.44 457 LEU A C 1
ATOM 3585 O O . LEU A 1 457 ? -26.565 4.517 27.955 1.00 96.44 457 LEU A O 1
ATOM 3589 N N . TRP A 1 458 ? -27.677 5.276 26.161 1.00 95.69 458 TRP A N 1
ATOM 3590 C CA . TRP A 1 458 ? -28.309 6.387 26.884 1.00 95.69 458 TRP A CA 1
ATOM 3591 C C . TRP A 1 458 ? -29.214 5.894 28.015 1.00 95.69 458 TRP A C 1
ATOM 3593 O O . TRP A 1 458 ? -29.137 6.401 29.137 1.00 95.69 458 TRP A O 1
ATOM 3603 N N . LYS A 1 459 ? -30.017 4.857 27.762 1.00 95.00 459 LYS A N 1
ATOM 3604 C CA . LYS A 1 459 ? -30.867 4.228 28.781 1.00 95.00 459 LYS A CA 1
ATOM 3605 C C . LYS A 1 459 ? -30.048 3.638 29.928 1.00 95.00 459 LYS A C 1
ATOM 3607 O O . LYS A 1 459 ? -30.426 3.793 31.087 1.00 95.00 459 LYS A O 1
ATOM 3612 N N . ARG A 1 460 ? -28.912 2.991 29.641 1.00 95.25 460 ARG A N 1
ATOM 3613 C CA . ARG A 1 460 ? -27.998 2.479 30.678 1.00 95.25 460 ARG A CA 1
ATOM 3614 C C . ARG A 1 460 ? -27.454 3.600 31.557 1.00 95.25 460 ARG A C 1
ATOM 3616 O O . ARG A 1 460 ? -27.474 3.450 32.776 1.00 95.25 460 ARG A O 1
ATOM 3623 N N . ILE A 1 461 ? -27.048 4.725 30.966 1.00 95.00 461 ILE A N 1
ATOM 3624 C CA . ILE A 1 461 ? -26.595 5.908 31.716 1.00 95.00 461 ILE A CA 1
ATOM 3625 C C . ILE A 1 461 ? -27.710 6.410 32.638 1.00 95.00 461 ILE A C 1
ATOM 3627 O O . ILE A 1 461 ? -27.485 6.556 33.837 1.00 95.00 461 ILE A O 1
ATOM 3631 N N . GLN A 1 462 ? -28.925 6.592 32.111 1.00 94.00 462 GLN A N 1
ATOM 3632 C CA . GLN A 1 462 ? -30.080 7.046 32.896 1.00 94.00 462 GLN A CA 1
ATOM 3633 C C . GLN A 1 462 ? -30.421 6.095 34.052 1.00 94.00 462 GLN A C 1
ATOM 3635 O O . GLN A 1 462 ? -30.798 6.542 35.132 1.00 94.00 462 GLN A O 1
ATOM 3640 N N . LYS A 1 463 ? -30.259 4.780 33.851 1.00 94.38 463 LYS A N 1
ATOM 3641 C CA . LYS A 1 463 ? -30.490 3.755 34.882 1.00 94.38 463 LYS A CA 1
ATOM 3642 C C . LYS A 1 463 ? -29.271 3.461 35.761 1.00 94.38 463 LYS A C 1
ATOM 3644 O O . LYS A 1 463 ? -29.323 2.537 36.569 1.00 94.38 463 LYS A O 1
ATOM 3649 N N . ASN A 1 464 ? -28.183 4.223 35.627 1.00 94.38 464 ASN A N 1
ATOM 3650 C CA . ASN A 1 464 ? -26.945 4.031 36.383 1.00 94.38 464 ASN A CA 1
ATOM 3651 C C . ASN A 1 464 ? -26.368 2.597 36.261 1.00 94.38 464 ASN A C 1
ATOM 3653 O O . ASN A 1 464 ? -25.899 1.998 37.240 1.00 94.38 464 ASN A O 1
ATOM 3657 N N . ILE A 1 465 ? -26.427 2.043 35.048 1.00 92.94 465 ILE A N 1
ATOM 3658 C CA . ILE A 1 465 ? -25.868 0.744 34.654 1.00 92.94 465 ILE A CA 1
ATOM 3659 C C . ILE A 1 465 ? -24.530 1.001 33.930 1.00 92.94 465 ILE A C 1
ATOM 3661 O O . ILE A 1 465 ? -24.481 1.889 33.076 1.00 92.94 465 ILE A O 1
ATOM 3665 N N . PRO A 1 466 ? -23.441 0.261 34.234 1.00 93.19 466 PRO A N 1
ATOM 3666 C CA . PRO A 1 466 ? -22.186 0.369 33.486 1.00 93.19 466 PRO A CA 1
ATOM 3667 C C . PRO A 1 466 ? -22.395 0.151 31.979 1.00 93.19 466 PRO A C 1
ATOM 3669 O O . PRO A 1 466 ? -23.173 -0.718 31.577 1.00 93.19 466 PRO A O 1
ATOM 3672 N N . LEU A 1 467 ? -21.703 0.922 31.134 1.00 94.44 467 LEU A N 1
ATOM 3673 C CA . LEU A 1 467 ? -21.899 0.824 29.683 1.00 94.44 467 LEU A CA 1
ATOM 3674 C C . LEU A 1 467 ? -21.356 -0.492 29.118 1.00 94.44 467 LEU A C 1
ATOM 3676 O O . LEU A 1 467 ? -22.013 -1.061 28.252 1.00 94.44 467 LEU A O 1
ATOM 3680 N N . GLN A 1 468 ? -20.245 -1.007 29.663 1.00 91.38 468 GLN A N 1
ATOM 3681 C CA . GLN A 1 468 ? -19.619 -2.282 29.270 1.00 91.38 468 GLN A CA 1
ATOM 3682 C C . GLN A 1 468 ? -19.309 -2.361 27.768 1.00 91.38 468 GLN A C 1
ATOM 3684 O O . GLN A 1 468 ? -19.691 -3.308 27.087 1.00 91.38 468 GLN A O 1
ATOM 3689 N N . VAL A 1 469 ? -18.643 -1.326 27.261 1.00 91.62 469 VAL A N 1
ATOM 3690 C CA . VAL A 1 469 ? -18.321 -1.145 25.843 1.00 91.62 469 VAL A CA 1
ATOM 3691 C C . VAL A 1 469 ? -16.900 -1.646 25.578 1.00 91.62 469 VAL A C 1
ATOM 3693 O O . VAL A 1 469 ? -15.933 -1.089 26.108 1.00 91.62 469 VAL A O 1
ATOM 3696 N N . ASP A 1 470 ? -16.755 -2.678 24.749 1.00 87.62 470 ASP A N 1
ATOM 3697 C CA . ASP A 1 470 ? -15.475 -3.335 24.451 1.00 87.62 470 ASP A CA 1
ATOM 3698 C C . ASP A 1 470 ? -14.485 -2.395 23.749 1.00 87.62 470 ASP A C 1
ATOM 3700 O O . ASP A 1 470 ? -13.282 -2.422 24.027 1.00 87.62 470 ASP A O 1
ATOM 3704 N N . ALA A 1 471 ? -14.978 -1.472 22.924 1.00 90.56 471 ALA A N 1
ATOM 3705 C CA . ALA A 1 471 ? -14.174 -0.450 22.268 1.00 90.56 471 ALA A CA 1
ATOM 3706 C C . ALA A 1 471 ? -13.378 0.417 23.256 1.00 90.56 471 ALA A C 1
ATOM 3708 O O . ALA A 1 471 ? -12.281 0.876 22.928 1.00 90.56 471 ALA A O 1
ATOM 3709 N N . THR A 1 472 ? -13.878 0.601 24.483 1.00 94.31 472 THR A N 1
ATOM 3710 C CA . THR A 1 472 ? -13.144 1.338 25.522 1.00 94.31 472 THR A CA 1
ATOM 3711 C C . THR A 1 472 ? -11.949 0.552 26.055 1.00 94.31 472 THR A C 1
ATOM 3713 O O . THR A 1 472 ? -10.891 1.131 26.293 1.00 94.31 472 THR A O 1
ATOM 3716 N N . ILE A 1 473 ? -12.064 -0.775 26.145 1.00 92.00 473 ILE A N 1
ATOM 3717 C CA . ILE A 1 473 ? -10.953 -1.668 26.496 1.00 92.00 473 ILE A CA 1
ATOM 3718 C C . ILE A 1 473 ? -9.912 -1.692 25.379 1.00 92.00 473 ILE A C 1
ATOM 3720 O O . ILE A 1 473 ? -8.716 -1.572 25.648 1.00 92.00 473 ILE A O 1
ATOM 3724 N N . TYR A 1 474 ? -10.361 -1.773 24.123 1.00 89.25 474 TYR A N 1
ATOM 3725 C CA . TYR A 1 474 ? -9.471 -1.675 22.967 1.00 89.25 474 TYR A CA 1
ATOM 3726 C C . TYR A 1 474 ? -8.671 -0.368 22.982 1.00 89.25 474 TYR A C 1
ATOM 3728 O O . TYR A 1 474 ? -7.454 -0.383 22.800 1.00 89.25 474 TYR A O 1
ATOM 3736 N N . TYR A 1 475 ? -9.340 0.757 23.248 1.00 92.12 475 TYR A N 1
ATOM 3737 C CA . TYR A 1 475 ? -8.690 2.058 23.365 1.00 92.12 475 TYR A CA 1
ATOM 3738 C C . TYR A 1 475 ? -7.621 2.070 24.468 1.00 92.12 475 TYR A C 1
ATOM 3740 O O . TYR A 1 475 ? -6.500 2.506 24.218 1.00 92.12 475 TYR A O 1
ATOM 3748 N N . ILE A 1 476 ? -7.917 1.523 25.654 1.00 92.62 476 ILE A N 1
ATOM 3749 C CA . ILE A 1 476 ? -6.946 1.436 26.758 1.00 92.62 476 ILE A CA 1
ATOM 3750 C C . ILE A 1 476 ? -5.713 0.626 26.353 1.00 92.62 476 ILE A C 1
ATOM 3752 O O . ILE A 1 476 ? -4.593 1.103 26.516 1.00 92.62 476 ILE A O 1
ATOM 3756 N N . LYS A 1 477 ? -5.908 -0.575 25.790 1.00 88.69 477 LYS A N 1
ATOM 3757 C CA . LYS A 1 477 ? -4.803 -1.437 25.340 1.00 88.69 477 LYS A CA 1
ATOM 3758 C C . LYS A 1 477 ? -3.956 -0.740 24.278 1.00 88.69 477 LYS A C 1
ATOM 3760 O O . LYS A 1 477 ? -2.735 -0.861 24.291 1.00 88.69 477 LYS A O 1
ATOM 3765 N N . LYS A 1 478 ? -4.587 0.004 23.370 1.00 87.56 478 LYS A N 1
ATOM 3766 C CA . LYS A 1 478 ? -3.891 0.746 22.317 1.00 87.56 478 LYS A CA 1
ATOM 3767 C C . LYS A 1 478 ? -3.062 1.911 22.863 1.00 87.56 478 LYS A C 1
ATOM 3769 O O . LYS A 1 478 ? -1.978 2.164 22.351 1.00 87.56 478 LYS A O 1
ATOM 3774 N N . MET A 1 479 ? -3.566 2.607 23.880 1.00 86.56 479 MET A N 1
ATOM 3775 C CA . MET A 1 479 ? -2.909 3.788 24.451 1.00 86.56 479 MET A CA 1
ATOM 3776 C C . MET A 1 479 ? -1.851 3.457 25.506 1.00 86.56 479 MET A C 1
ATOM 3778 O O . MET A 1 479 ? -0.959 4.269 25.740 1.00 86.56 479 MET A O 1
ATOM 3782 N N . ASP A 1 480 ? -1.918 2.281 26.133 1.00 83.62 480 ASP A N 1
ATOM 3783 C CA . ASP A 1 480 ? -0.919 1.827 27.098 1.00 83.62 480 ASP A CA 1
ATOM 3784 C C . ASP A 1 480 ? -0.285 0.505 26.652 1.00 83.62 480 ASP A C 1
ATOM 3786 O O . ASP A 1 480 ? -0.821 -0.587 26.865 1.00 83.62 480 ASP A O 1
ATOM 3790 N N . ALA A 1 481 ? 0.911 0.606 26.068 1.00 73.75 481 ALA A N 1
ATOM 3791 C CA . ALA A 1 481 ? 1.686 -0.545 25.609 1.00 73.75 481 ALA A CA 1
ATOM 3792 C C . ALA A 1 481 ? 1.985 -1.562 26.729 1.00 73.75 481 ALA A C 1
ATOM 3794 O O . ALA A 1 481 ? 2.165 -2.744 26.441 1.00 73.75 481 ALA A O 1
ATOM 3795 N N . ARG A 1 482 ? 1.980 -1.143 28.007 1.00 75.94 482 ARG A N 1
ATOM 3796 C CA . ARG A 1 482 ? 2.173 -2.043 29.162 1.00 75.94 482 ARG A CA 1
ATOM 3797 C C . ARG A 1 482 ? 0.982 -2.977 29.376 1.00 75.94 482 ARG A C 1
ATOM 3799 O O . ARG A 1 482 ? 1.131 -4.019 30.003 1.00 75.94 482 ARG A O 1
ATOM 3806 N N . VAL A 1 483 ? -0.189 -2.597 28.865 1.00 73.31 483 VAL A N 1
ATOM 3807 C CA . VAL A 1 483 ? -1.460 -3.316 29.018 1.00 73.31 483 VAL A CA 1
ATOM 3808 C C . VAL A 1 483 ? -1.781 -4.174 27.785 1.00 73.31 483 VAL A C 1
ATOM 3810 O O . VAL A 1 483 ? -2.470 -5.183 27.898 1.00 73.31 483 VAL A O 1
ATOM 3813 N N . SER A 1 484 ? -1.278 -3.806 26.600 1.00 63.50 484 SER A N 1
ATOM 3814 C CA . SER A 1 484 ? -1.622 -4.467 25.329 1.00 63.50 484 SER A CA 1
ATOM 3815 C C . SER A 1 484 ? -1.179 -5.933 25.217 1.00 63.50 484 SER A C 1
ATOM 3817 O O . SER A 1 484 ? -1.934 -6.761 24.700 1.00 63.50 484 SER A O 1
ATOM 3819 N N . GLY A 1 485 ? 0.031 -6.276 25.676 1.00 58.41 485 GLY A N 1
ATOM 3820 C CA . GLY A 1 485 ? 0.671 -7.551 25.319 1.00 58.41 485 GLY A CA 1
ATOM 3821 C C . GLY A 1 485 ? 0.770 -7.762 23.791 1.00 58.41 485 GLY A C 1
ATOM 3822 O O . GLY A 1 485 ? 0.557 -6.838 23.013 1.00 58.41 485 GLY A O 1
ATOM 3823 N N . ASN A 1 486 ? 1.063 -8.989 23.340 1.00 52.22 486 ASN A N 1
ATOM 3824 C CA . ASN A 1 486 ? 1.131 -9.339 21.905 1.00 52.22 486 ASN A CA 1
ATOM 3825 C C . ASN A 1 486 ? -0.228 -9.754 21.289 1.00 52.22 486 ASN A C 1
ATOM 3827 O O . ASN A 1 486 ? -0.261 -10.232 20.157 1.00 52.22 486 ASN A O 1
ATOM 3831 N N . ASN A 1 487 ? -1.350 -9.629 22.013 1.00 58.44 487 ASN A N 1
ATOM 3832 C CA . ASN A 1 487 ? -2.654 -10.135 21.568 1.00 58.44 487 ASN A CA 1
ATOM 3833 C C . ASN A 1 487 ? -3.684 -9.009 21.390 1.00 58.44 487 ASN A C 1
ATOM 3835 O O . ASN A 1 487 ? -4.083 -8.348 22.350 1.00 58.44 487 ASN A O 1
ATOM 3839 N N . SER A 1 488 ? -4.164 -8.846 20.155 1.00 58.72 488 SER A N 1
ATOM 3840 C CA . SER A 1 488 ? -5.166 -7.848 19.767 1.00 58.72 488 SER A CA 1
ATOM 3841 C C . SER A 1 488 ? -6.599 -8.197 20.193 1.00 58.72 488 SER A C 1
ATOM 3843 O O . SER A 1 488 ? -7.471 -7.329 20.141 1.00 58.72 488 SER A O 1
ATOM 3845 N N . ARG A 1 489 ? -6.870 -9.436 20.630 1.00 71.06 489 ARG A N 1
ATOM 3846 C CA . ARG A 1 489 ? -8.202 -9.860 21.088 1.00 71.06 489 ARG A CA 1
ATOM 3847 C C . ARG A 1 489 ? -8.473 -9.378 22.518 1.00 71.06 489 ARG A C 1
ATOM 3849 O O . ARG A 1 489 ? -7.607 -9.471 23.387 1.00 71.06 489 ARG A O 1
ATOM 3856 N N . ILE A 1 490 ? -9.693 -8.893 22.760 1.00 75.50 490 ILE A N 1
ATOM 3857 C CA . ILE A 1 490 ? -10.179 -8.549 24.104 1.00 75.50 490 ILE A CA 1
ATOM 3858 C C . ILE A 1 490 ? -10.559 -9.838 24.834 1.00 75.50 490 ILE A C 1
ATOM 3860 O O . ILE A 1 490 ? -11.299 -10.675 24.312 1.00 75.50 490 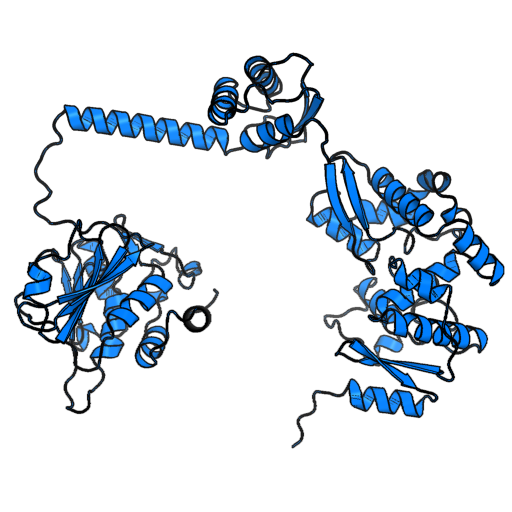ILE A O 1
ATOM 3864 N N . THR A 1 491 ? -10.038 -10.001 26.044 1.00 80.06 491 THR A N 1
ATOM 3865 C CA . THR A 1 491 ? -10.325 -11.130 26.931 1.00 80.06 491 THR A CA 1
ATOM 3866 C C . THR A 1 491 ? -11.193 -10.699 28.114 1.00 80.06 491 THR A C 1
ATOM 3868 O O . THR A 1 491 ? -11.282 -9.520 28.448 1.00 80.06 491 THR A O 1
ATOM 3871 N N . LEU A 1 492 ? -11.792 -11.664 28.821 1.00 80.75 492 LEU A N 1
ATOM 3872 C CA . LEU A 1 492 ? -12.508 -11.395 30.079 1.00 80.75 492 LEU A CA 1
ATOM 3873 C C . LEU A 1 492 ? -11.601 -10.826 31.184 1.00 80.75 492 LEU A C 1
ATOM 3875 O O . LEU A 1 492 ? -12.094 -10.249 32.149 1.00 80.75 492 LEU A O 1
ATOM 3879 N N . GLN A 1 493 ? -10.282 -11.010 31.089 1.00 84.19 493 GLN A N 1
ATOM 3880 C CA . GLN A 1 493 ? -9.344 -10.393 32.026 1.00 84.19 493 GLN A CA 1
ATOM 3881 C C . GLN A 1 493 ? -9.159 -8.904 31.716 1.00 84.19 493 GLN A C 1
ATOM 3883 O O . GLN A 1 493 ? -9.072 -8.100 32.643 1.00 84.19 493 GLN A O 1
ATOM 3888 N N . ASP A 1 494 ? -9.201 -8.523 30.436 1.00 86.00 494 ASP A N 1
ATOM 3889 C CA . ASP A 1 494 ? -9.042 -7.132 30.009 1.00 86.00 494 ASP A CA 1
ATOM 3890 C C . ASP A 1 494 ? -10.177 -6.231 30.533 1.00 86.00 494 ASP A C 1
ATOM 3892 O O . ASP A 1 494 ? -9.964 -5.055 30.824 1.00 86.00 494 ASP A O 1
ATOM 3896 N N . THR A 1 495 ? -11.376 -6.772 30.780 1.00 87.06 495 THR A N 1
ATOM 3897 C CA . THR A 1 495 ? -12.482 -5.993 31.373 1.00 87.06 495 THR A CA 1
ATOM 3898 C C . THR A 1 495 ? -12.198 -5.540 32.812 1.00 87.06 495 THR A C 1
ATOM 3900 O O . THR A 1 495 ? -12.952 -4.742 33.365 1.00 87.06 495 THR A O 1
ATOM 3903 N N . LYS A 1 496 ? -11.116 -6.025 33.435 1.00 92.19 496 LYS A N 1
ATOM 3904 C CA . LYS A 1 496 ? -10.680 -5.665 34.793 1.00 92.19 496 LYS A CA 1
ATOM 3905 C C . LYS A 1 496 ? -9.512 -4.671 34.815 1.00 92.19 496 LYS A C 1
ATOM 3907 O O . LYS A 1 496 ? -9.030 -4.350 35.898 1.00 92.19 496 LYS A O 1
ATOM 3912 N N . ILE A 1 497 ? -9.054 -4.179 33.658 1.00 91.38 497 ILE A N 1
ATOM 3913 C CA . ILE A 1 497 ? -7.947 -3.215 33.579 1.00 91.38 497 ILE A CA 1
ATOM 3914 C C . ILE A 1 497 ? -8.305 -1.933 34.358 1.00 91.38 497 ILE A C 1
ATOM 3916 O O . ILE A 1 497 ? -9.340 -1.326 34.060 1.00 91.38 497 ILE A O 1
ATOM 3920 N N . PRO A 1 498 ? -7.471 -1.479 35.315 1.00 92.19 498 PRO A N 1
ATOM 3921 C CA . PRO A 1 498 ? -7.738 -0.265 36.079 1.00 92.19 498 PRO A CA 1
ATOM 3922 C C . PRO A 1 498 ? -7.483 0.977 35.214 1.00 92.19 498 PRO A C 1
ATOM 3924 O O . PRO A 1 498 ? -6.348 1.404 35.023 1.00 92.19 498 PRO A O 1
ATOM 3927 N N . SER A 1 499 ? -8.550 1.559 34.668 1.00 94.19 499 SER A N 1
ATOM 3928 C CA . SER A 1 499 ? -8.495 2.783 33.865 1.00 94.19 499 SER A CA 1
ATOM 3929 C C . SER A 1 499 ? -9.825 3.521 33.921 1.00 94.19 499 SER A C 1
ATOM 3931 O O . SER A 1 499 ? -10.876 2.892 33.854 1.00 94.19 499 SER A O 1
ATOM 3933 N N . LEU A 1 500 ? -9.788 4.856 33.939 1.00 94.56 500 LEU A N 1
ATOM 3934 C CA . LEU A 1 500 ? -10.992 5.697 33.905 1.00 94.56 500 LEU A CA 1
ATOM 3935 C C . LEU A 1 500 ? -11.810 5.527 32.615 1.00 94.56 500 LEU A C 1
ATOM 3937 O O . LEU A 1 500 ? -13.001 5.820 32.606 1.00 94.56 500 LEU A O 1
ATOM 3941 N N . TYR A 1 501 ? -11.194 5.042 31.533 1.00 95.56 501 TYR A N 1
ATOM 3942 C CA . TYR A 1 501 ? -11.912 4.702 30.301 1.00 95.56 501 TYR A CA 1
ATOM 3943 C C . TYR A 1 501 ? -12.645 3.361 30.398 1.00 95.56 501 TYR A C 1
ATOM 3945 O O . TYR A 1 501 ? -13.477 3.073 29.544 1.00 95.56 501 TYR A O 1
ATOM 3953 N N . ASN A 1 502 ? -12.361 2.530 31.407 1.00 96.12 502 ASN A N 1
ATOM 3954 C CA . ASN A 1 502 ? -12.937 1.199 31.507 1.00 96.12 502 ASN A CA 1
ATOM 3955 C C . ASN A 1 502 ? -14.402 1.279 31.964 1.00 96.12 502 ASN A C 1
ATOM 3957 O O . ASN A 1 502 ? -14.714 1.324 33.157 1.00 96.12 502 ASN A O 1
ATOM 3961 N N . THR A 1 503 ? -15.306 1.223 30.990 1.00 95.81 503 THR A N 1
ATOM 3962 C CA . THR A 1 503 ? -16.758 1.282 31.207 1.00 95.81 503 THR A CA 1
ATOM 3963 C C . THR A 1 503 ? -17.370 0.005 31.797 1.00 95.81 503 THR A C 1
ATOM 3965 O O . THR A 1 503 ? -18.584 -0.051 32.016 1.00 95.81 503 THR A O 1
ATOM 3968 N N . TYR A 1 504 ? -16.561 -1.024 32.072 1.00 92.38 504 TYR A N 1
ATOM 3969 C CA . TYR A 1 504 ? -16.959 -2.159 32.907 1.00 92.38 504 TYR A CA 1
ATOM 3970 C C . TYR A 1 504 ? -16.816 -1.856 34.400 1.00 92.38 504 TYR A C 1
ATOM 3972 O O . TYR A 1 504 ? -17.603 -2.366 35.197 1.00 92.38 504 TYR A O 1
ATOM 3980 N N . LEU A 1 505 ? -15.829 -1.036 34.776 1.00 93.69 505 LEU A N 1
ATOM 3981 C CA . LEU A 1 505 ? -15.534 -0.689 36.170 1.00 93.69 505 LEU A CA 1
ATOM 3982 C C . LEU A 1 505 ? -16.184 0.631 36.592 1.00 93.69 505 LEU A C 1
ATOM 3984 O O . LEU A 1 505 ? -16.589 0.779 37.744 1.00 93.69 505 LEU A O 1
ATOM 3988 N N . HIS A 1 506 ? -16.311 1.577 35.661 1.00 95.75 506 HIS A N 1
ATOM 3989 C CA . HIS A 1 506 ? -16.859 2.905 35.917 1.00 95.75 506 HIS A CA 1
ATOM 3990 C C . HIS A 1 506 ? -18.212 3.090 35.225 1.00 95.75 506 HIS A C 1
ATOM 3992 O O . HIS A 1 506 ? -18.401 2.720 34.065 1.00 95.75 506 HIS A O 1
ATOM 3998 N N . LYS A 1 507 ? -19.172 3.661 35.960 1.00 95.56 507 LYS A N 1
ATOM 3999 C CA . LYS A 1 507 ? -20.502 4.003 35.444 1.00 95.56 507 LYS A CA 1
ATOM 4000 C C . LYS A 1 507 ? -20.472 5.350 34.726 1.00 95.56 507 LYS A C 1
ATOM 4002 O O . LYS A 1 507 ? -19.680 6.219 35.077 1.00 95.56 507 LYS A O 1
ATOM 4007 N N . GLY A 1 508 ? -21.395 5.533 33.784 1.00 95.25 508 GLY A N 1
ATOM 4008 C CA . GLY A 1 508 ? -21.457 6.732 32.951 1.00 95.25 508 GLY A CA 1
ATOM 4009 C C . GLY A 1 508 ? -20.528 6.651 31.740 1.00 95.25 508 GLY A C 1
ATOM 4010 O O . GLY A 1 508 ? -20.096 5.569 31.341 1.00 95.25 508 GLY A O 1
ATOM 4011 N N . LEU A 1 509 ? -20.273 7.804 31.128 1.00 96.00 509 LEU A N 1
ATOM 4012 C CA . LEU A 1 509 ? -19.391 7.924 29.969 1.00 96.00 509 LEU A CA 1
ATOM 4013 C C . LEU A 1 509 ? -17.913 7.909 30.395 1.00 96.00 509 LEU A C 1
ATOM 4015 O O . LEU A 1 509 ? -17.594 8.353 31.502 1.00 96.00 509 LEU A O 1
ATOM 4019 N N . PRO A 1 510 ? -16.997 7.440 29.526 1.00 96.31 510 PRO A N 1
ATOM 4020 C CA . PRO A 1 510 ? -15.565 7.601 29.757 1.00 96.31 510 PRO A CA 1
ATOM 4021 C C . PRO A 1 510 ? -15.176 9.092 29.785 1.00 96.31 510 PRO A C 1
ATOM 4023 O O . PRO A 1 510 ? -15.932 9.949 29.323 1.00 96.31 510 PRO A O 1
ATOM 4026 N N . PRO A 1 511 ? -13.980 9.435 30.295 1.00 94.19 511 PRO A N 1
ATOM 4027 C CA . PRO A 1 511 ? -13.594 10.826 30.518 1.00 94.19 511 PRO A CA 1
ATOM 4028 C C . PRO A 1 511 ? -13.360 11.640 29.236 1.00 94.19 511 PRO A C 1
ATOM 4030 O O . PRO A 1 511 ? -13.218 12.860 29.345 1.00 94.19 511 PRO A O 1
ATOM 4033 N N . ALA A 1 512 ? -13.240 11.006 28.067 1.00 94.50 512 ALA A N 1
ATOM 4034 C CA . ALA A 1 512 ? -13.090 11.655 26.766 1.00 94.50 512 ALA A CA 1
ATOM 4035 C C . ALA A 1 512 ? -13.506 10.699 25.629 1.00 94.50 512 ALA A C 1
ATOM 4037 O O . ALA A 1 512 ? -13.654 9.495 25.878 1.00 94.50 512 ALA A O 1
ATOM 4038 N N . PRO A 1 513 ? -13.674 11.207 24.394 1.00 96.88 513 PRO A N 1
ATOM 4039 C CA . PRO A 1 513 ? -13.880 10.367 23.221 1.00 96.88 513 PRO A CA 1
ATOM 4040 C C . PRO A 1 513 ? -12.717 9.391 23.000 1.00 96.88 513 PRO A C 1
ATOM 4042 O O . PRO A 1 513 ? -11.586 9.658 23.404 1.00 96.88 513 PRO A O 1
ATOM 4045 N N . ILE A 1 514 ? -12.995 8.256 22.353 1.00 96.88 514 ILE A N 1
ATOM 4046 C CA . ILE A 1 514 ? -11.988 7.211 22.069 1.00 96.88 514 ILE A CA 1
ATOM 4047 C C . ILE A 1 514 ? -11.500 7.203 20.609 1.00 96.88 514 ILE A C 1
ATOM 4049 O O . ILE A 1 514 ? -10.577 6.463 20.262 1.00 96.88 514 ILE A O 1
ATOM 4053 N N . CYS A 1 515 ? -12.133 8.000 19.749 1.00 97.56 515 CYS A N 1
ATOM 4054 C CA . CYS A 1 515 ? -11.790 8.215 18.344 1.00 97.56 515 CYS A CA 1
ATOM 4055 C C . CYS A 1 515 ? -12.573 9.411 17.781 1.00 97.56 515 CYS A C 1
ATOM 4057 O O . CYS A 1 515 ? -13.460 9.939 18.454 1.00 97.56 515 CYS A O 1
ATOM 4059 N N . ASN A 1 516 ? -12.312 9.770 16.521 1.00 98.31 516 ASN A N 1
ATOM 4060 C CA . ASN A 1 516 ? -13.074 10.761 15.762 1.00 98.31 516 ASN A CA 1
ATOM 4061 C C . ASN A 1 516 ? -14.248 10.088 15.016 1.00 98.31 516 ASN A C 1
ATOM 4063 O O . ASN A 1 516 ? -14.003 9.276 14.119 1.00 98.31 516 ASN A O 1
ATOM 4067 N N . PRO A 1 517 ? -15.511 10.360 15.404 1.00 98.06 517 PRO A N 1
ATOM 4068 C CA . PRO A 1 517 ? -16.687 9.717 14.820 1.00 98.06 517 PRO A CA 1
ATOM 4069 C C . PRO A 1 517 ? -17.091 10.328 13.474 1.00 98.06 517 PRO A C 1
ATOM 4071 O O . PRO A 1 517 ? -16.883 11.520 13.231 1.00 98.06 517 PRO A O 1
ATOM 4074 N N . GLY A 1 518 ? -17.722 9.513 12.631 1.00 97.38 518 GLY A N 1
ATOM 4075 C CA . GLY A 1 518 ? -18.356 9.947 11.392 1.00 97.38 518 GLY A CA 1
ATOM 4076 C C . GLY A 1 518 ? -19.689 10.666 11.600 1.00 97.38 518 GLY A C 1
ATOM 4077 O O . GLY A 1 518 ? -20.255 10.694 12.700 1.00 97.38 518 GLY A O 1
ATOM 4078 N N . LEU A 1 519 ? -20.253 11.209 10.513 1.00 96.31 519 LEU A N 1
ATOM 4079 C CA . LEU A 1 519 ? -21.564 11.875 10.566 1.00 96.31 519 LEU A CA 1
ATOM 4080 C C . LEU A 1 519 ? -22.666 10.912 11.018 1.00 96.31 519 LEU A C 1
ATOM 4082 O O . LEU A 1 519 ? -23.529 11.292 11.804 1.00 96.31 519 LEU A O 1
ATOM 4086 N N . SER A 1 520 ? -22.627 9.661 10.561 1.00 96.00 520 SER A N 1
ATOM 4087 C CA . SER A 1 520 ? -23.656 8.678 10.900 1.00 96.00 520 SER A CA 1
ATOM 4088 C C . SER A 1 520 ? -23.664 8.331 12.396 1.00 96.00 520 SER A C 1
ATOM 4090 O O . SER A 1 520 ? -24.727 8.237 13.013 1.00 96.00 520 SER A O 1
ATOM 4092 N N . ALA A 1 521 ? -22.491 8.234 13.033 1.00 97.31 521 ALA A N 1
ATOM 4093 C CA . ALA A 1 521 ? -22.395 8.039 14.479 1.00 97.31 521 ALA A CA 1
ATOM 4094 C C . ALA A 1 521 ? -22.856 9.254 15.291 1.00 97.31 521 ALA A C 1
ATOM 4096 O O . ALA A 1 521 ? -23.523 9.082 16.314 1.00 97.31 521 ALA A O 1
ATOM 4097 N N . LEU A 1 522 ? -22.578 10.471 14.813 1.00 96.75 522 LEU A N 1
ATOM 4098 C CA . LEU A 1 522 ? -23.121 11.695 15.407 1.00 96.75 522 LEU A CA 1
ATOM 4099 C C . LEU A 1 522 ? -24.655 11.708 15.321 1.00 96.75 522 LEU A C 1
ATOM 4101 O O . LEU A 1 522 ? -25.328 11.936 16.325 1.00 96.75 522 LEU A O 1
ATOM 4105 N N . MET A 1 523 ? -25.226 11.394 14.156 1.00 96.56 523 MET A N 1
ATOM 4106 C CA . MET A 1 523 ? -26.681 11.360 13.977 1.00 96.56 523 MET A CA 1
ATOM 4107 C C . MET A 1 523 ? -27.344 10.299 14.862 1.00 96.56 523 MET A C 1
ATOM 4109 O O . MET A 1 523 ? -28.344 10.598 15.511 1.00 96.56 523 MET A O 1
ATOM 4113 N N . ALA A 1 524 ? -26.759 9.104 14.973 1.00 96.44 524 ALA A N 1
ATOM 4114 C CA . ALA A 1 524 ? -27.256 8.054 15.861 1.00 96.44 524 ALA A CA 1
ATOM 4115 C C . ALA A 1 524 ? -27.193 8.451 17.347 1.00 96.44 524 ALA A C 1
ATOM 4117 O O . ALA A 1 524 ? -28.110 8.143 18.103 1.00 96.44 524 ALA A O 1
ATOM 4118 N N . ALA A 1 525 ? -26.141 9.161 17.773 1.00 96.06 525 ALA A N 1
ATOM 4119 C CA . ALA A 1 525 ? -26.037 9.678 19.137 1.00 96.06 525 ALA A CA 1
ATOM 4120 C C . ALA A 1 525 ? -27.112 10.735 19.462 1.00 96.06 525 ALA A C 1
ATOM 4122 O O . ALA A 1 525 ? -27.495 10.874 20.632 1.00 96.06 525 ALA A O 1
ATOM 4123 N N . LEU A 1 526 ? -27.564 11.481 18.443 1.00 95.50 526 LEU A N 1
ATOM 4124 C CA . LEU A 1 526 ? -28.499 12.603 18.575 1.00 95.50 526 LEU A CA 1
ATOM 4125 C C . LEU A 1 526 ? -29.950 12.141 18.501 1.00 95.50 526 LEU A C 1
ATOM 4127 O O . LEU A 1 526 ? -30.793 12.634 19.248 1.00 95.50 526 LEU A O 1
ATOM 4131 N N . PHE A 1 527 ? -30.215 11.177 17.625 1.00 95.00 527 PHE A N 1
ATOM 4132 C CA . PHE A 1 527 ? -31.528 10.598 17.378 1.00 95.00 527 PHE A CA 1
ATOM 4133 C C . PHE A 1 527 ? -31.510 9.100 17.712 1.00 95.00 527 PHE A C 1
ATOM 4135 O O . PHE A 1 527 ? -31.573 8.265 16.807 1.00 95.00 527 PHE A O 1
ATOM 4142 N N . PRO A 1 528 ? -31.379 8.738 19.003 1.00 94.75 528 PRO A N 1
ATOM 4143 C CA . PRO A 1 528 ? -31.409 7.343 19.414 1.00 94.75 528 PRO A CA 1
ATOM 4144 C C . PRO A 1 528 ? -32.792 6.729 19.173 1.00 94.75 528 PRO A C 1
ATOM 4146 O O . PRO A 1 528 ? -33.816 7.386 19.361 1.00 94.75 528 PRO A O 1
ATOM 4149 N N . GLU A 1 529 ? -32.820 5.444 18.832 1.00 95.06 529 GLU A N 1
ATOM 4150 C CA . GLU A 1 529 ? -34.061 4.678 18.714 1.00 95.06 529 GLU A CA 1
ATOM 4151 C C . GLU A 1 529 ? -34.396 4.019 20.058 1.00 95.06 529 GLU A C 1
ATOM 4153 O O . GLU A 1 529 ? -33.573 3.319 20.661 1.00 95.06 529 GLU A O 1
ATOM 4158 N N . GLU A 1 530 ? -35.614 4.247 20.551 1.00 93.94 530 GLU A N 1
ATOM 4159 C CA . GLU A 1 530 ? -36.098 3.575 21.752 1.00 93.94 530 GLU A CA 1
ATOM 4160 C C . GLU A 1 530 ? -36.354 2.091 21.486 1.00 93.94 530 GLU A C 1
ATOM 4162 O O . GLU A 1 530 ? -36.853 1.685 20.442 1.00 93.94 530 GLU A O 1
ATOM 4167 N N . SER A 1 531 ? -36.023 1.255 22.465 1.00 94.44 531 SER A N 1
ATOM 4168 C CA . SER A 1 531 ? -36.190 -0.191 22.349 1.00 94.44 531 SER A CA 1
ATOM 4169 C C . SER A 1 531 ? -36.408 -0.836 23.716 1.00 94.44 531 SER A C 1
ATOM 4171 O O . SER A 1 531 ? -36.077 -0.238 24.743 1.00 94.44 531 SER A O 1
ATOM 4173 N N . PRO A 1 532 ? -36.917 -2.073 23.789 1.00 94.19 532 PRO A N 1
ATOM 4174 C CA . PRO A 1 532 ? -36.999 -2.819 25.046 1.00 94.19 532 PRO A CA 1
ATOM 4175 C C . PRO A 1 532 ? -35.661 -3.462 25.460 1.00 94.19 532 PRO A C 1
ATOM 4177 O O . PRO A 1 532 ? -35.570 -4.052 26.536 1.00 94.19 532 PRO A O 1
ATOM 4180 N N . TYR A 1 533 ? -34.619 -3.366 24.630 1.00 95.12 533 TYR A N 1
ATOM 4181 C CA . TYR A 1 533 ? -33.340 -4.030 24.862 1.00 95.12 533 TYR A CA 1
ATOM 4182 C C . TYR A 1 533 ? -32.468 -3.289 25.878 1.00 95.12 533 TYR A C 1
ATOM 4184 O O . TYR A 1 533 ? -32.495 -2.057 25.984 1.00 95.12 533 TYR A O 1
ATOM 4192 N N . PHE A 1 534 ? -31.659 -4.052 26.608 1.00 91.62 534 PHE A N 1
ATOM 4193 C CA . PHE A 1 534 ? -30.639 -3.522 27.513 1.00 91.62 534 PHE A CA 1
ATOM 4194 C C . PHE A 1 534 ? -29.234 -3.937 27.112 1.00 91.62 534 PHE A C 1
ATOM 4196 O O . PHE A 1 534 ? -28.288 -3.333 27.603 1.00 91.62 534 PHE A O 1
ATOM 4203 N N . TYR A 1 535 ? -29.074 -4.934 26.247 1.00 89.88 535 TYR A N 1
ATOM 4204 C CA . TYR A 1 535 ? -27.786 -5.495 25.862 1.00 89.88 535 TYR A CA 1
ATOM 4205 C C . TYR A 1 535 ? -27.718 -5.643 24.346 1.00 89.88 535 TYR A C 1
ATOM 4207 O O . TYR A 1 535 ? -28.741 -5.817 23.683 1.00 89.88 535 TYR A O 1
ATOM 4215 N N . TYR A 1 536 ? -26.505 -5.591 23.812 1.00 92.38 536 TYR A N 1
ATOM 4216 C CA . TYR A 1 536 ? -26.226 -5.829 22.404 1.00 92.38 536 TYR A CA 1
ATOM 4217 C C . TYR A 1 536 ? -24.880 -6.542 22.262 1.00 92.38 536 TYR A C 1
ATOM 4219 O O . TYR A 1 536 ? -24.047 -6.487 23.168 1.00 92.38 536 TYR A O 1
ATOM 4227 N N . LEU A 1 537 ? -24.685 -7.243 21.152 1.00 86.56 537 LEU A N 1
ATOM 4228 C CA . LEU A 1 537 ? -23.448 -7.930 20.811 1.00 86.56 537 LEU A CA 1
ATOM 4229 C C . LEU A 1 537 ? -23.182 -7.781 19.315 1.00 86.56 537 LEU A C 1
ATOM 4231 O O . LEU A 1 537 ? -24.026 -8.167 18.510 1.00 86.56 537 LEU A O 1
ATOM 4235 N N . SER A 1 538 ? -22.004 -7.282 18.955 1.00 83.75 538 SER A N 1
ATOM 4236 C CA . SER A 1 538 ? -21.532 -7.274 17.570 1.00 83.75 538 SER A CA 1
ATOM 4237 C C . SER A 1 538 ? -20.875 -8.621 17.251 1.00 83.75 538 SER A C 1
ATOM 4239 O O . SER A 1 538 ? -19.839 -8.968 17.821 1.00 83.75 538 SER A O 1
ATOM 4241 N N . ALA A 1 539 ? -21.499 -9.410 16.378 1.00 81.12 539 ALA A N 1
ATOM 4242 C CA . ALA A 1 539 ? -20.971 -10.692 15.925 1.00 81.12 539 ALA A CA 1
ATOM 4243 C C . ALA A 1 539 ? -19.846 -10.503 14.881 1.00 81.12 539 ALA A C 1
ATOM 4245 O O . ALA A 1 539 ? -19.759 -9.446 14.247 1.00 81.12 539 ALA A O 1
ATOM 4246 N N . PRO A 1 540 ? -18.970 -11.508 14.663 1.00 77.56 540 PRO A N 1
ATOM 4247 C CA . PRO A 1 540 ? -17.840 -11.392 13.734 1.00 77.56 540 PRO A CA 1
ATOM 4248 C C . PRO A 1 540 ? -18.240 -11.121 12.276 1.00 77.56 540 PRO A C 1
ATOM 4250 O O . PRO A 1 540 ? -17.481 -10.496 11.536 1.00 77.56 540 PRO A O 1
ATOM 4253 N N . ASP A 1 541 ? -19.432 -11.561 11.870 1.00 80.06 541 ASP A N 1
ATOM 4254 C CA . ASP A 1 541 ? -20.014 -11.302 10.547 1.00 80.06 541 ASP A CA 1
ATOM 4255 C C . ASP A 1 541 ? -20.539 -9.860 10.381 1.00 80.06 541 ASP A C 1
ATOM 4257 O O . ASP A 1 541 ? -20.928 -9.461 9.286 1.00 80.06 541 ASP A O 1
ATOM 4261 N N . GLY A 1 542 ? -20.496 -9.054 11.447 1.00 77.31 542 GLY A N 1
ATOM 4262 C CA . GLY A 1 542 ? -20.941 -7.665 11.471 1.00 77.31 542 GLY A CA 1
ATOM 4263 C C . GLY A 1 542 ? -22.400 -7.472 11.882 1.00 77.31 542 GLY A C 1
ATOM 4264 O O . GLY A 1 542 ? -22.832 -6.323 11.952 1.00 77.31 542 GLY A O 1
ATOM 4265 N N . THR A 1 543 ? -23.145 -8.543 12.176 1.00 85.88 543 THR A N 1
ATOM 4266 C CA . THR A 1 543 ? -24.526 -8.443 12.669 1.00 85.88 543 THR A CA 1
ATOM 4267 C C . THR A 1 543 ? -24.574 -8.003 14.135 1.00 85.88 543 THR A C 1
ATOM 4269 O O . THR A 1 543 ? -23.719 -8.372 14.942 1.00 85.88 543 THR A O 1
ATOM 4272 N N . THR A 1 544 ? -25.580 -7.203 14.503 1.00 90.75 544 THR A N 1
ATOM 4273 C CA . THR A 1 544 ? -25.814 -6.798 15.896 1.00 90.75 544 THR A CA 1
ATOM 4274 C C . THR A 1 544 ? -26.970 -7.594 16.492 1.00 90.75 544 THR A C 1
ATOM 4276 O O . THR A 1 544 ? -28.092 -7.574 15.993 1.00 90.75 544 THR A O 1
ATOM 4279 N N . ILE A 1 545 ? -26.697 -8.306 17.584 1.00 91.81 545 ILE A N 1
ATOM 4280 C CA . ILE A 1 545 ? -27.670 -9.133 18.299 1.00 91.81 545 ILE A CA 1
ATOM 4281 C C . ILE A 1 545 ? -28.106 -8.390 19.552 1.00 91.81 545 ILE A C 1
ATOM 4283 O O . ILE A 1 545 ? -27.285 -8.110 20.423 1.00 91.81 545 ILE A O 1
ATOM 4287 N N . PHE A 1 546 ? -29.397 -8.108 19.663 1.00 94.06 546 PHE A N 1
ATOM 4288 C CA . PHE A 1 546 ? -29.975 -7.400 20.800 1.00 94.06 546 PHE A CA 1
ATOM 4289 C C . PHE A 1 546 ? -30.554 -8.370 21.835 1.00 94.06 546 PHE A C 1
ATOM 4291 O O . PHE A 1 546 ? -30.987 -9.473 21.504 1.00 94.06 546 PHE A O 1
ATOM 4298 N N . SER A 1 547 ? -30.536 -7.989 23.112 1.00 92.94 547 SER A N 1
ATOM 4299 C CA . SER A 1 547 ? -31.055 -8.823 24.203 1.00 92.94 547 SER A CA 1
ATOM 4300 C C . SER A 1 547 ? -31.719 -7.988 25.300 1.00 92.94 547 SER A C 1
ATOM 4302 O O . SER A 1 547 ? -31.291 -6.869 25.612 1.00 92.94 547 SER A O 1
ATOM 4304 N N . HIS A 1 548 ? -32.778 -8.538 25.891 1.00 90.12 548 HIS A N 1
ATOM 4305 C CA . HIS A 1 548 ? -33.531 -7.918 26.978 1.00 90.12 548 HIS A CA 1
ATOM 4306 C C . HIS A 1 548 ? -32.824 -8.098 28.321 1.00 90.12 548 HIS A C 1
ATOM 4308 O O . HIS A 1 548 ? -32.734 -7.141 29.089 1.00 90.12 548 HIS A O 1
ATOM 4314 N N . THR A 1 549 ? -32.291 -9.296 28.590 1.00 86.38 549 THR A N 1
ATOM 4315 C CA . THR A 1 549 ? -31.644 -9.632 29.872 1.00 86.38 549 THR A CA 1
ATOM 4316 C C . THR A 1 549 ? -30.160 -9.962 29.728 1.00 86.38 549 THR A C 1
ATOM 4318 O O . THR A 1 549 ? -29.649 -10.230 28.635 1.00 86.38 549 THR A O 1
ATOM 4321 N N . LEU A 1 550 ? -29.452 -9.961 30.862 1.00 81.06 550 LEU A N 1
ATOM 4322 C CA . LEU A 1 550 ? -28.053 -10.374 30.918 1.00 81.06 550 LEU A CA 1
ATOM 4323 C C . LEU A 1 550 ? -27.889 -11.863 30.574 1.00 81.06 550 LEU A C 1
ATOM 4325 O O . LEU A 1 550 ? -26.910 -12.215 29.915 1.00 81.06 550 LEU A O 1
ATOM 4329 N N . GLU A 1 551 ? -28.826 -12.740 30.967 1.00 81.50 551 GLU A N 1
ATOM 4330 C CA . GLU A 1 551 ? -28.745 -14.159 30.593 1.00 81.50 551 GLU A CA 1
ATOM 4331 C C . GLU A 1 551 ? -28.862 -14.350 29.080 1.00 81.50 551 GLU A C 1
ATOM 4333 O O . GLU A 1 551 ? -28.087 -15.110 28.498 1.00 81.50 551 GLU A O 1
ATOM 4338 N N . GLU A 1 552 ? -29.789 -13.644 28.425 1.00 88.38 552 GLU A N 1
ATOM 4339 C CA . GLU A 1 552 ? -29.920 -13.665 26.964 1.00 88.38 552 GLU A CA 1
ATOM 4340 C C . GLU A 1 552 ? -28.631 -13.219 26.274 1.00 88.38 552 GLU A C 1
ATOM 4342 O O . GLU A 1 552 ? -28.139 -13.914 25.382 1.00 88.38 552 GLU A O 1
ATOM 4347 N N . HIS A 1 553 ? -28.039 -12.119 26.742 1.00 86.62 553 HIS A N 1
ATOM 4348 C CA . HIS A 1 553 ? -26.783 -11.604 26.208 1.00 86.62 553 HIS A CA 1
ATOM 4349 C C . HIS A 1 553 ? -25.616 -12.585 26.398 1.00 86.62 553 HIS A C 1
ATOM 4351 O O . HIS A 1 553 ? -24.833 -12.810 25.474 1.00 86.62 553 HIS A O 1
ATOM 4357 N N . ASN A 1 554 ? -25.506 -13.219 27.568 1.00 78.75 554 ASN A N 1
ATOM 4358 C CA . ASN A 1 554 ? -24.462 -14.209 27.833 1.00 78.75 554 ASN A CA 1
ATOM 4359 C C . ASN A 1 554 ? -24.630 -15.460 26.957 1.00 78.75 554 ASN A C 1
ATOM 4361 O O . ASN A 1 554 ? -23.642 -15.969 26.425 1.00 78.75 554 ASN A O 1
ATOM 4365 N N . ARG A 1 555 ? -25.869 -15.919 26.727 1.00 85.62 555 ARG A N 1
ATOM 4366 C CA . ARG A 1 555 ? -26.149 -16.999 25.763 1.00 85.62 555 ARG A CA 1
ATOM 4367 C C . ARG A 1 555 ? -25.764 -16.599 24.339 1.00 85.62 555 ARG A C 1
ATOM 4369 O O . ARG A 1 555 ? -25.178 -17.411 23.626 1.00 85.62 555 ARG A O 1
ATOM 4376 N N . ALA A 1 556 ? -26.045 -15.359 23.933 1.00 84.50 556 ALA A N 1
ATOM 4377 C CA . ALA A 1 556 ? -25.630 -14.840 22.632 1.00 84.50 556 ALA A CA 1
ATOM 4378 C C . ALA A 1 556 ? -24.096 -14.801 22.499 1.00 84.50 556 ALA A C 1
ATOM 4380 O O . ALA A 1 556 ? -23.565 -15.253 21.488 1.00 84.50 556 ALA A O 1
ATOM 4381 N N . LYS A 1 557 ? -23.365 -14.367 23.534 1.00 79.38 557 LYS A N 1
ATOM 4382 C CA . LYS A 1 557 ? -21.891 -14.402 23.549 1.00 79.38 557 LYS A CA 1
ATOM 4383 C C . LYS A 1 557 ? -21.345 -15.807 23.304 1.00 79.38 557 LYS A C 1
ATOM 4385 O O . LYS A 1 557 ? -20.481 -15.969 22.449 1.00 79.38 557 LYS A O 1
ATOM 4390 N N . VAL A 1 558 ? -21.878 -16.819 23.989 1.00 80.31 558 VAL A N 1
ATOM 4391 C CA . VAL A 1 558 ? -21.469 -18.215 23.760 1.00 80.31 558 VAL A CA 1
ATOM 4392 C C . VAL A 1 558 ? -21.795 -18.648 22.329 1.00 80.31 558 VAL A C 1
ATOM 4394 O O . VAL A 1 558 ? -20.940 -19.158 21.616 1.00 80.31 558 VAL A O 1
ATOM 4397 N N . ARG A 1 559 ? -23.016 -18.390 21.859 1.00 82.12 559 ARG A N 1
ATOM 4398 C CA . ARG A 1 559 ? -23.464 -18.841 20.537 1.00 82.12 559 ARG A CA 1
ATOM 4399 C C . ARG A 1 559 ? -22.687 -18.217 19.374 1.00 82.12 559 ARG A C 1
ATOM 4401 O O . ARG A 1 559 ? -22.416 -18.911 18.402 1.00 82.12 559 ARG A O 1
ATOM 4408 N N . TYR A 1 560 ? -22.366 -16.927 19.456 1.00 78.62 560 TYR A N 1
ATOM 4409 C CA . TYR A 1 560 ? -21.836 -16.162 18.322 1.00 78.62 560 TYR A CA 1
ATOM 4410 C C . TYR A 1 560 ? -20.342 -15.824 18.434 1.00 78.62 560 TYR A C 1
ATOM 4412 O O . TYR A 1 560 ? -19.724 -15.504 17.421 1.00 78.62 560 TYR A O 1
ATOM 4420 N N . LEU A 1 561 ? -19.734 -15.916 19.626 1.00 71.75 561 LEU A N 1
ATOM 4421 C CA . LEU A 1 561 ? -18.296 -15.665 19.824 1.00 71.75 561 LEU A CA 1
ATOM 4422 C C . LEU A 1 561 ? -17.482 -16.922 20.185 1.00 71.75 561 LEU A C 1
ATOM 4424 O O . LEU A 1 561 ? -16.248 -16.863 20.139 1.00 71.75 561 LEU A O 1
ATOM 4428 N N . SER A 1 562 ? -18.120 -18.054 20.517 1.00 56.22 562 SER A N 1
ATOM 4429 C CA . SER A 1 562 ? -17.448 -19.329 20.845 1.00 56.22 562 SER A CA 1
ATOM 4430 C C . SER A 1 562 ? -17.341 -20.290 19.649 1.00 56.22 562 SER A C 1
ATOM 4432 O O . SER A 1 562 ? -17.612 -21.480 19.767 1.00 56.22 562 SER A O 1
ATOM 4434 N N . GLY A 1 563 ? -16.911 -19.783 18.491 1.00 42.91 563 GLY A N 1
ATOM 4435 C CA . GLY A 1 563 ? -16.618 -20.572 17.287 1.00 42.91 563 GLY A CA 1
ATOM 4436 C C . GLY A 1 563 ? -15.123 -20.856 17.097 1.00 42.91 563 GLY A C 1
ATOM 4437 O O . GLY A 1 563 ? -14.501 -20.251 16.232 1.00 42.91 563 GLY A O 1
ATOM 4438 N N . ALA A 1 564 ? -14.559 -21.741 17.925 1.00 32.34 564 ALA A N 1
ATOM 4439 C CA . ALA A 1 564 ? -13.370 -22.568 17.652 1.00 32.34 564 ALA A CA 1
ATOM 4440 C C . ALA A 1 564 ? -13.241 -23.644 18.750 1.00 32.34 564 ALA A C 1
ATOM 4442 O O . ALA A 1 564 ? -12.282 -23.663 19.515 1.00 32.34 564 ALA A O 1
ATOM 4443 N N . ILE A 1 565 ? -14.241 -24.516 18.873 1.00 31.81 565 ILE A N 1
ATOM 4444 C CA . ILE A 1 565 ? -14.076 -25.809 19.544 1.00 31.81 565 ILE A CA 1
ATOM 4445 C C . ILE A 1 565 ? -14.513 -26.847 18.507 1.00 31.81 565 ILE A C 1
ATOM 4447 O O . ILE A 1 565 ? -15.678 -26.808 18.106 1.00 31.81 565 ILE A O 1
ATOM 4451 N N . PRO A 1 566 ? -13.613 -27.714 18.006 1.00 32.75 566 PRO A N 1
ATOM 4452 C CA . PRO A 1 566 ? -14.014 -28.809 17.137 1.00 32.75 566 PRO A CA 1
ATOM 4453 C C . PRO A 1 566 ? -14.947 -29.729 17.922 1.00 32.75 566 PRO A C 1
ATOM 4455 O O . PRO A 1 566 ? -14.633 -30.137 19.041 1.00 32.75 566 PRO A O 1
ATOM 4458 N N . SER A 1 567 ? -16.106 -30.033 17.350 1.00 33.84 567 SER A N 1
ATOM 4459 C CA . SER A 1 567 ? -16.928 -31.147 17.802 1.00 33.84 567 SER A CA 1
ATOM 4460 C C . SER A 1 567 ? -16.199 -32.453 17.484 1.00 33.84 567 SER A C 1
ATOM 4462 O O . SER A 1 567 ? -15.972 -32.712 16.303 1.00 33.84 567 SER A O 1
ATOM 4464 N N . SER A 1 568 ? -15.902 -33.216 18.546 1.00 34.59 568 SER A N 1
ATOM 4465 C CA . SER A 1 568 ? -15.433 -34.619 18.605 1.00 34.59 568 SER A CA 1
ATOM 4466 C C . SER A 1 568 ? -14.180 -34.984 17.817 1.00 34.59 568 SER A C 1
ATOM 4468 O O . SER A 1 568 ? -14.254 -35.004 16.570 1.00 34.59 568 SER A O 1
#

Nearest PDB structures (foldseek):
  2yxe-assembly1_B  TM=9.500E-01  e=9.993E-20  Methanocaldococcus jannaschii DSM 2661
  1jg3-assembly1_A  TM=9.431E-01  e=2.525E-19  Pyrococcus furiosus
  4o29-assembly1_A  TM=9.461E-01  e=6.305E-18  Pyrobaculum aerophilum str. IM2
  3lbf-assembly3_C  TM=9.111E-01  e=7.031E-18  Escherichia coli K-12
  8qby-assembly1_t  TM=8.296E-01  e=5.687E-14  Paracoccus denitrificans PD1222

Solvent-accessible surface area (backbone atoms only — not comparable to full-atom values): 30871 Å² total; per-residue (Å²): 88,95,37,67,69,54,34,54,53,46,37,41,73,71,66,48,42,82,54,68,64,58,55,50,21,57,69,73,49,58,59,54,66,43,49,47,79,95,41,49,92,51,43,36,34,84,47,65,44,73,69,55,96,93,41,61,42,72,23,54,61,60,53,36,42,49,47,59,74,48,57,81,44,46,40,36,33,33,40,31,30,47,33,47,38,18,56,65,48,42,37,50,33,59,38,11,46,36,72,31,101,84,66,45,56,15,38,29,37,30,20,17,62,50,61,74,40,29,58,46,12,50,58,36,33,40,76,74,42,33,46,86,67,68,31,39,46,79,38,75,36,62,46,74,62,47,60,73,93,67,46,61,20,42,31,39,40,37,65,30,14,30,74,91,46,84,49,67,45,49,62,71,30,41,27,71,73,12,34,37,32,34,31,38,59,50,21,39,33,42,38,37,26,73,41,100,84,44,72,48,76,49,80,45,75,85,42,85,57,56,74,59,73,60,81,83,78,78,81,71,82,66,53,71,67,54,46,51,50,49,50,49,48,49,51,49,50,48,51,48,49,53,49,49,47,62,38,69,43,48,54,32,77,42,93,52,74,44,78,49,74,44,58,80,92,55,48,41,66,56,48,22,45,49,37,31,76,74,29,51,34,83,48,33,66,60,50,35,50,52,37,46,76,69,73,42,40,86,56,52,45,50,39,56,43,77,45,46,44,75,40,22,53,68,52,52,50,50,46,30,50,74,24,57,74,50,61,46,81,46,75,44,62,60,51,39,31,54,65,54,52,19,54,48,36,28,74,73,68,69,41,64,74,56,53,45,32,51,32,45,56,72,62,44,67,84,55,44,86,78,32,82,83,50,74,78,57,58,89,95,62,55,47,55,34,47,53,41,42,47,77,45,78,41,48,74,83,54,49,65,65,56,53,49,49,55,25,37,50,49,33,51,67,72,57,32,74,68,58,51,51,49,41,48,73,71,76,42,55,74,67,66,47,37,27,51,7,15,52,39,41,64,59,41,87,44,72,72,58,26,12,42,50,32,27,27,51,54,49,28,43,78,68,73,34,54,60,59,49,64,56,36,46,53,42,49,29,71,75,34,72,90,68,29,71,98,54,92,72,88,49,87,69,54,61,66,54,93,48,79,48,25,20,63,79,36,65,49,77,48,91,61,33,73,9,8,29,35,71,66,25,46,48,15,54,73,56,45,35,86,70,87,46,64,40,72,44,69,36,90,90,58,51,76,48,75,17,65,45,70,67,53,39,53,52,46,46,52,73,60,70,61,85,87,69,84,81,130

pLDDT: mean 88.93, std 11.64, range [31.81, 98.69]

Sequence (568 aa):
MSSNNELIRSLIREGVLKTPELIDAFRAIDRNDFVPESFEPHAYADQPLPIGEGQTISQPYTVAFMLELLAPKPGDRVLDIGSGSGWTGALLAFVVTQKNERGSQGHVWTQERIASLCAKGEKNIEKYGFITQKKVSPLCMDGTNGFPAHAPFDKILAGATAQKKIPDAWRAQCAVGGRIVAPIDNEILLALKKTSAEWEEHRYPGFVFVPLVSEKSRSGALKPFFIRLMMGFMLLATGSFLLVQEISVPHTRHTRPHQVTIPQGYGSRKIGGLLKEEGIVRSKWVFVTYVSLRGQASSLKPGTYTFFSTSTIPDIMRALLKGSGNEYVITIPEGWNIQDIDAYLAREGIFPPQQFAQFAHAQFRPVLATSSLLADLPSGKNLEGFLFPDTYRIFLEASTSALTIRMLENFQRKLTPELRAEIVRQKKDVYTFVIMASLLEREVRSDRDRALVSGILWKRIQKNIPLQVDATIYYIKKMDARVSGNNSRITLQDTKIPSLYNTYLHKGLPPAPICNPGLSALMAALFPEESPYFYYLSAPDGTTIFSHTLEEHNRAKVRYLSGAIPSS